Protein 8EDI (pdb70)

Secondary structure (DSSP, 8-state):
---EEEE----EEEETTB-EEEEEEEET-SEEEEEETTEEPPGGG-EEEEEE-TTT--EEEEEEEEE-HHHHHTSS-STT-EEEEEEE-STTSPPEE-PPEEEEEEEE-SS-SB----EEEETT--EEE--BPPSEESPPEEEEEETTEEP---SSEEE-TTS-EEESS--GGG-EEEEEEEEETTEEEEPPPEEEEEE-/---EEEE----EEEBTTB-EEEEEEEET-SEEEEEETTEEPPGGG-EEEEEE-SSS--EEEEEEEEE-HHHHHTSS-GGG-EEEEEEE-STTSPPEE-PPEEEEE-EE-SS-SB----EEEETT--EEE--BPPSEES--EEEEEETTEEP---SSEEE-TTS-EEESS--GGG-EEEEEEEEETTEEEEPPPEEEEEE-

GO terms:
  GO:0005886 plasma membrane (C, IC)
  GO:0045138 nematode male tail tip morphogenesis (P, IGI)
  GO:0035262 gonad morphogenesis (P, IMP)
  GO:0040017 positive regulation of locomotion (P, IMP)
  GO:0045773 positive regulation of axon extension (P, IMP)
  GO:0033563 dorsal/ventral axon guidance (P, IMP)
  GO:0008045 motor neuron axon guidance (P, IMP)
  GO:0008078 mesodermal cell migration (P, IMP)
  GO:0044295 axonal growth cone (C, IDA)
  GO:0035262 gonad morphogenesis (P, IGI)
  GO:0038007 netrin-activated signaling pathway (P, IGI)
  GO:1905488 positive regulation of anterior/posterior axon guidance (P, IGI)
  GO:0033563 dorsal/ventral axon guidance (P, IGI)
  GO:0071679 commissural neuron axon guidance (P, IGI)
  GO:0007419 ventral cord development (P, IGI)
  GO:0008045 motor neuron axon guidance (P, IGI)
  GO:0005042 netrin receptor activity (F, IMP)
  GO:0038007 netrin-activated signaling pathway (P, IMP)
  GO:1905488 positive regulation of anterior/posterior axon guidance (P, IMP)
  GO:1905815 regulation of dorsal/ventral axon guidance (P, IMP)

Solvent-accessible surface area: 21648 Å² total; per-residue (Å²): 140,120,5,65,30,80,34,56,6,147,63,19,69,1,53,100,108,146,53,28,118,1,79,0,60,0,45,60,9,90,98,5,62,0,64,3,18,79,104,108,12,94,57,90,85,3,21,39,63,77,24,86,61,115,131,76,49,40,26,33,1,14,0,9,1,56,0,28,84,125,19,0,84,83,11,72,88,77,129,56,7,76,2,44,0,44,0,27,26,83,144,123,40,115,90,47,54,8,81,72,0,43,1,74,40,7,87,10,145,170,140,16,99,88,53,8,90,72,46,158,29,83,75,41,47,81,15,85,0,42,0,70,16,2,84,25,40,33,190,13,133,31,41,2,17,46,70,18,40,36,21,94,77,87,105,16,13,90,86,25,129,74,5,2,2,42,1,56,49,0,101,99,83,7,36,13,66,6,15,0,20,0,53,19,88,7,48,59,51,101,13,120,96,18,82,3,71,15,79,173,128,117,11,58,32,83,29,55,5,138,61,18,62,2,50,95,112,137,60,28,118,0,71,0,56,0,43,65,8,86,98,3,74,0,70,5,14,81,113,111,15,95,57,94,95,1,22,45,59,84,23,83,63,99,132,72,50,41,24,32,0,11,0,7,3,56,0,27,86,126,25,0,81,92,15,68,90,71,124,61,6,81,2,45,2,40,0,26,25,74,147,124,67,116,89,42,54,6,80,73,0,38,0,63,35,7,93,11,149,138,152,30,108,82,51,7,91,75,48,153,29,87,82,44,48,84,12,90,0,38,0,72,16,1,83,28,40,30,189,11,132,57,44,10,14,52,73,18,38,38,17,94,50,87,102,17,14,87,141,27,129,76,15,0,2,44,1,56,47,0,99,98,79,6,38,12,64,6,17,0,18,0,57,16,87,8,50,63,41,93,12,117,95,20,84,1,73,13,85,171

Sequence (400 aa):
DEITITTQPKSGYVIRNKPLRLQCRANHATKIRYKCSSKWIDDSRIEKLIGTDSTSGVGYIDASVDISRIDVDTSGHVDAFQCQCYASGDDDQDVVASDVATVHLAYMRKHFLKSPVAQRVQEGTTLQLPCQAPESDPKAELTWYKDGVVVQPDANVIRASDGSLIMSAARLSDSGNYTCEATNVANSRKTDPVEVQIYHDEITITTQPKSGYVIRNKPLRLQCRANHATKIRYKCSSKWIDDSRIEKLIGTDSTSGVGYIDASVDISRIDVDTSGHVDAFQCQCYASGDDDQDVVASDVATVHLAYMRKHFLKSPVAQRVQEGTTLQLPCQAPESDPKAELTWYKDGVVVQPDANVIRRASDGSLIMSAARLSDSGNYTCEATNVANSRKTDPVEVQIYH

B-factor: mean 68.13, std 24.15, range [29.94, 172.58]

Radius of gyration: 28.18 Å; Cα contacts (8 Å, |Δi|>4): 1002; chains: 2; bounding box: 60×49×97 Å

Organism: Caenorhabditis elegans (NCBI:txid6239)

Structure (mmCIF, N/CA/C/O backbone):
data_8EDI
#
_entry.id   8EDI
#
_cell.length_a   69.460
_cell.length_b   69.460
_cell.length_c   424.990
_cell.angle_alpha   90.000
_cell.angle_beta   90.000
_cell.angle_gamma   120.000
#
_symmetry.space_group_name_H-M   'P 61 2 2'
#
loop_
_entity.id
_entity.type
_entity.pdbx_description
1 polymer 'Netrin receptor unc-5'
2 branched 2-acetamido-2-deoxy-beta-D-glucopyranose-(1-4)-[alpha-L-fucopyranose-(1-6)]2-acetamido-2-deoxy-beta-D-glucopyranose
3 branched '4-deoxy-2-O-sulfo-alpha-L-threo-hex-4-enopyranuronic acid-(1-4)-2-deoxy-6-O-sulfo-2-(sulfoamino)-alpha-D-glucopyranose-(1-4)-2-O-sulfo-alpha-L-idopyranuronic acid-(1-4)-2-deoxy-6-O-sulfo-2-(sulfoamino)-alpha-D-glucopyranose'
4 water water
#
loop_
_atom_site.group_PDB
_atom_site.id
_atom_site.type_symbol
_atom_site.label_atom_id
_atom_site.label_alt_id
_atom_site.label_comp_id
_atom_site.label_asym_id
_atom_site.label_entity_id
_atom_site.label_seq_id
_atom_site.pdbx_PDB_ins_code
_atom_site.Cartn_x
_atom_site.Cartn_y
_atom_site.Cartn_z
_atom_site.occupancy
_atom_site.B_iso_or_equiv
_atom_site.auth_seq_id
_atom_site.auth_comp_id
_atom_site.auth_asym_id
_atom_site.auth_atom_id
_atom_site.pdbx_PDB_model_num
ATOM 1 N N . ASP A 1 6 ? 28.31829 8.22936 6.32346 1.000 106.26562 2 ASP A N 1
ATOM 2 C CA . ASP A 1 6 ? 28.42451 9.18509 7.41858 1.000 105.82958 2 ASP A CA 1
ATOM 3 C C . ASP A 1 6 ? 29.18169 8.57030 8.60585 1.000 120.34517 2 ASP A C 1
ATOM 4 O O . ASP A 1 6 ? 30.11913 7.78808 8.41014 1.000 130.08275 2 ASP A O 1
ATOM 9 N N . GLU A 1 7 ? 28.74589 8.86785 9.83115 1.000 111.98494 3 GLU A N 1
ATOM 10 C CA . GLU A 1 7 ? 29.49878 8.52405 11.03374 1.000 98.12005 3 GLU A CA 1
ATOM 11 C C . GLU A 1 7 ? 28.79629 7.42410 11.81806 1.000 100.11711 3 GLU A C 1
ATOM 12 O O . GLU A 1 7 ? 27.57119 7.44197 11.97330 1.000 109.01552 3 GLU A O 1
ATOM 18 N N . ILE A 1 8 ? 29.58464 6.48965 12.34430 1.000 91.04404 4 ILE A N 1
ATOM 19 C CA . ILE A 1 8 ? 29.05637 5.35475 13.09069 1.000 82.28614 4 ILE A CA 1
ATOM 20 C C . ILE A 1 8 ? 29.01707 5.70959 14.56721 1.000 81.27251 4 ILE A C 1
ATOM 21 O O . ILE A 1 8 ? 30.01768 6.16685 15.12842 1.000 111.25936 4 ILE A O 1
ATOM 26 N N . THR A 1 9 ? 27.85286 5.53028 15.19106 1.000 78.57565 5 THR A N 1
ATOM 27 C CA . THR A 1 9 ? 27.69960 5.70761 16.62896 1.000 77.37175 5 THR A CA 1
ATOM 28 C C . THR A 1 9 ? 26.81307 4.59417 17.17736 1.000 82.43335 5 THR A C 1
ATOM 29 O O . THR A 1 9 ? 26.04548 3.97367 16.43927 1.000 90.88700 5 THR A O 1
ATOM 33 N N . ILE A 1 10 ? 26.90934 4.35303 18.49040 1.000 83.84395 6 ILE A N 1
ATOM 34 C CA . ILE A 1 10 ? 26.19493 3.26066 19.15178 1.000 67.52760 6 ILE A CA 1
ATOM 35 C C . ILE A 1 10 ? 24.91506 3.80975 19.76802 1.000 69.45795 6 ILE A C 1
ATOM 36 O O . ILE A 1 10 ? 24.95810 4.74779 20.57119 1.000 81.93566 6 ILE A O 1
ATOM 41 N N . THR A 1 11 ? 23.77898 3.20882 19.41909 1.000 84.82369 7 THR A N 1
ATOM 42 C CA . THR A 1 11 ? 22.47800 3.63077 19.92606 1.000 70.23439 7 THR A CA 1
ATOM 43 C C . THR A 1 11 ? 22.06425 2.87734 21.18765 1.000 72.25034 7 THR A C 1
ATOM 44 O O . THR A 1 11 ? 21.67363 3.50354 22.17637 1.000 84.29080 7 THR A O 1
ATOM 48 N N . THR A 1 12 ? 22.08731 1.54390 21.16040 1.000 69.51556 8 THR A N 1
ATOM 49 C CA . THR A 1 12 ? 21.87802 0.73101 22.35625 1.000 63.60521 8 THR A CA 1
ATOM 50 C C . THR A 1 12 ? 23.23347 0.15912 22.74764 1.000 59.14765 8 THR A C 1
ATOM 51 O O . THR A 1 12 ? 23.86666 -0.53221 21.94154 1.000 64.16901 8 THR A O 1
ATOM 55 N N . GLN A 1 13 ? 23.68790 0.46744 23.97050 1.000 64.93179 9 GLN A N 1
ATOM 56 C CA . GLN A 1 13 ? 24.93845 -0.01892 24.55461 1.000 57.60211 9 GLN A CA 1
ATOM 57 C C . GLN A 1 13 ? 24.70732 -1.35499 25.25781 1.000 54.34095 9 GLN A C 1
ATOM 58 O O . GLN A 1 13 ? 23.67466 -1.54050 25.91255 1.000 69.83239 9 GLN A O 1
ATOM 64 N N . PRO A 1 14 ? 25.63131 -2.30781 25.12231 1.000 57.05745 10 PRO A N 1
ATOM 65 C CA . PRO A 1 14 ? 25.45908 -3.59931 25.79668 1.000 49.24795 10 PRO A CA 1
ATOM 66 C C . PRO A 1 14 ? 25.55253 -3.41465 27.29544 1.000 50.61896 10 PRO A C 1
ATOM 67 O O . PRO A 1 14 ? 26.34419 -2.60642 27.77472 1.000 55.97342 10 PRO A O 1
ATOM 71 N N . LYS A 1 15 ? 24.72119 -4.14212 28.04303 1.000 57.94338 11 LYS A N 1
ATOM 72 C CA . LYS A 1 15 ? 24.59371 -3.92733 29.48059 1.000 51.22794 11 LYS A CA 1
ATOM 73 C C . LYS A 1 15 ? 25.12437 -5.11540 30.27220 1.000 48.20639 11 LYS A C 1
ATOM 74 O O . LYS A 1 15 ? 24.81800 -6.26958 29.96400 1.000 59.55943 11 LYS A O 1
ATOM 80 N N . SER A 1 16 ? 25.88661 -4.81412 31.31946 1.000 49.73596 12 SER A N 1
ATOM 81 C CA . SER A 1 16 ? 26.38881 -5.82787 32.22013 1.000 48.17593 12 SER A CA 1
ATOM 82 C C . SER A 1 16 ? 25.22902 -6.59206 32.83122 1.000 47.95886 12 SER A C 1
ATOM 83 O O . SER A 1 16 ? 24.07367 -6.19339 32.74606 1.000 67.35961 12 SER A O 1
ATOM 86 N N . GLY A 1 17 ? 25.54928 -7.70790 33.46532 1.000 46.13509 13 GLY A N 1
ATOM 87 C CA . GLY A 1 17 ? 24.51070 -8.58672 33.95422 1.000 45.94934 13 GLY A CA 1
ATOM 88 C C . GLY A 1 17 ? 25.10872 -9.91937 34.34288 1.000 43.35483 13 GLY A C 1
ATOM 89 O O . GLY A 1 17 ? 26.33196 -10.08843 34.34199 1.000 55.05640 13 GLY A O 1
ATOM 90 N N . TYR A 1 18 ? 24.22040 -10.86513 34.65818 1.000 43.09357 14 TYR A N 1
ATOM 91 C CA . TYR A 1 18 ? 24.59392 -12.13960 35.25805 1.000 41.55084 14 TYR A CA 1
ATOM 92 C C . TYR A 1 18 ? 24.10690 -13.29363 34.39851 1.000 39.39289 14 TYR A C 1
ATOM 93 O O . TYR A 1 18 ? 23.04455 -13.22468 33.78364 1.000 40.21249 14 TYR A O 1
ATOM 102 N N . VAL A 1 19 ? 24.88879 -14.35927 34.36467 1.000 44.54308 15 VAL A N 1
ATOM 103 C CA . VAL A 1 19 ? 24.42384 -15.64244 33.86446 1.000 36.27605 15 VAL A CA 1
ATOM 104 C C . VAL A 1 19 ? 23.83883 -16.39083 35.05131 1.000 40.16275 15 VAL A C 1
ATOM 105 O O . VAL A 1 19 ? 24.52042 -16.60053 36.05753 1.000 45.78375 15 VAL A O 1
ATOM 109 N N . ILE A 1 20 ? 22.57989 -16.77285 34.94710 1.000 45.36566 16 ILE A N 1
ATOM 110 C CA . ILE A 1 20 ? 21.83392 -17.36142 36.04668 1.000 41.63842 16 ILE A CA 1
ATOM 111 C C . ILE A 1 20 ? 21.49072 -18.79743 35.68709 1.000 51.07239 16 ILE A C 1
ATOM 112 O O . ILE A 1 20 ? 20.61316 -19.04644 34.85179 1.000 47.57582 16 ILE A O 1
ATOM 117 N N . ARG A 1 21 ? 22.10567 -19.74430 36.38617 1.000 62.55701 17 ARG A N 1
ATOM 118 C CA . ARG A 1 21 ? 21.76938 -21.16198 36.25959 1.000 71.51590 17 ARG A CA 1
ATOM 119 C C . ARG A 1 21 ? 22.14503 -21.59141 34.84459 1.000 54.37181 17 ARG A C 1
ATOM 120 O O . ARG A 1 21 ? 23.31529 -21.41650 34.47065 1.000 66.42274 17 ARG A O 1
ATOM 128 N N . ASN A 1 22 ? 21.23316 -22.13990 34.03787 1.000 64.20272 18 ASN A N 1
ATOM 129 C CA . ASN A 1 22 ? 21.53150 -22.56354 32.67157 1.000 55.45220 18 ASN A CA 1
ATOM 130 C C . ASN A 1 22 ? 20.87425 -21.62120 31.67108 1.000 61.28075 18 ASN A C 1
ATOM 131 O O . ASN A 1 22 ? 20.40586 -22.02731 30.60455 1.000 78.66964 18 ASN A O 1
ATOM 136 N N . LYS A 1 23 ? 20.86782 -20.33908 32.00621 1.000 54.82959 19 LYS A N 1
ATOM 137 C CA . LYS A 1 23 ? 20.26509 -19.31502 31.16335 1.000 47.41847 19 LYS A CA 1
ATOM 138 C C . LYS A 1 23 ? 21.32378 -18.28965 30.82851 1.000 51.57999 19 LYS A C 1
ATOM 139 O O . LYS A 1 23 ? 21.71102 -17.49863 31.70790 1.000 56.10084 19 LYS A O 1
ATOM 145 N N . PRO A 1 24 ? 21.78650 -18.23821 29.58355 1.000 53.10566 20 PRO A N 1
ATOM 146 C CA . PRO A 1 24 ? 22.82292 -17.27406 29.20109 1.000 45.36384 20 PRO A CA 1
ATOM 147 C C . PRO A 1 24 ? 22.37871 -15.83536 29.40277 1.000 39.58570 20 PRO A C 1
ATOM 148 O O . PRO A 1 24 ? 21.18972 -15.53294 29.48902 1.000 51.50286 20 PRO A O 1
ATOM 152 N N . LEU A 1 25 ? 23.35658 -14.93596 29.44657 1.000 38.82776 21 LEU A N 1
ATOM 153 C CA . LEU A 1 25 ? 23.08467 -13.50218 29.45092 1.000 39.19340 21 LEU A CA 1
ATOM 154 C C . LEU A 1 25 ? 23.08636 -12.96292 28.02797 1.000 45.51341 21 LEU A C 1
ATOM 155 O O . LEU A 1 25 ? 24.03654 -13.19116 27.27728 1.000 46.59766 21 LEU A O 1
ATOM 160 N N . ARG A 1 26 ? 22.03997 -12.22352 27.66470 1.000 40.04263 22 ARG A N 1
ATOM 161 C CA . ARG A 1 26 ? 21.87592 -11.71476 26.31177 1.000 40.69502 22 ARG A CA 1
ATOM 162 C C . ARG A 1 26 ? 22.33131 -10.26006 26.26199 1.000 44.53133 22 ARG A C 1
ATOM 163 O O . ARG A 1 26 ? 21.79154 -9.40716 26.97368 1.000 56.42094 22 ARG A O 1
ATOM 171 N N . LEU A 1 27 ? 23.38589 -9.99500 25.50022 1.000 44.76281 23 LEU A N 1
ATOM 172 C CA . LEU A 1 27 ? 23.82439 -8.62880 25.25005 1.000 49.40145 23 LEU A CA 1
ATOM 173 C C . LEU A 1 27 ? 23.22112 -8.14185 23.94853 1.000 49.99511 23 LEU A C 1
ATOM 174 O O . LEU A 1 27 ? 23.11568 -8.90035 22.97913 1.000 57.36473 23 LEU A O 1
ATOM 179 N N . GLN A 1 28 ? 22.79916 -6.88418 23.94487 1.000 45.24623 24 GLN A N 1
ATOM 180 C CA . GLN A 1 28 ? 22.23013 -6.25135 22.77468 1.000 47.50873 24 GLN A CA 1
ATOM 181 C C . GLN A 1 28 ? 23.00984 -4.98520 22.51005 1.000 48.59443 24 GLN A C 1
ATOM 182 O O . GLN A 1 28 ? 23.35590 -4.25482 23.44194 1.000 55.14428 24 GLN A O 1
ATOM 188 N N . CYS A 1 29 ? 23.28395 -4.73006 21.24090 1.000 49.66414 25 CYS A N 1
ATOM 189 C CA . CYS A 1 29 ? 24.13525 -3.61714 20.87192 1.000 54.30573 25 CYS A CA 1
ATOM 190 C C . CYS A 1 29 ? 23.63592 -3.12344 19.52633 1.000 55.09477 25 CYS A C 1
ATOM 191 O O . CYS A 1 29 ? 23.41359 -3.93383 18.62003 1.000 62.59214 25 CYS A O 1
ATOM 194 N N . ARG A 1 30 ? 23.38682 -1.81999 19.41197 1.000 57.95858 26 ARG A N 1
ATOM 195 C CA . ARG A 1 30 ? 22.77485 -1.26392 18.20708 1.000 59.27751 26 ARG A CA 1
ATOM 196 C C . ARG A 1 30 ? 23.53227 -0.02021 17.77645 1.000 61.61213 26 ARG A C 1
ATOM 197 O O . ARG A 1 30 ? 23.82678 0.83473 18.61279 1.000 71.14411 26 ARG A O 1
ATOM 205 N N . ALA A 1 31 ? 23.84014 0.09179 16.48269 1.000 63.38079 27 ALA A N 1
ATOM 206 C CA . ALA A 1 31 ? 24.65296 1.20017 15.99642 1.000 65.99955 27 ALA A CA 1
ATOM 207 C C . ALA A 1 31 ? 24.08349 1.75876 14.70108 1.000 72.48270 27 ALA A C 1
ATOM 208 O O . ALA A 1 31 ? 23.71417 0.99795 13.80308 1.000 81.50074 27 ALA A O 1
ATOM 210 N N . ASN A 1 32 ? 24.03709 3.08881 14.59458 1.000 72.81792 28 ASN A N 1
ATOM 211 C CA . ASN A 1 32 ? 23.55394 3.73835 13.38350 1.000 76.74147 28 ASN A CA 1
ATOM 212 C C . ASN A 1 32 ? 24.67504 3.87525 12.36228 1.000 78.58532 28 ASN A C 1
ATOM 213 O O . ASN A 1 32 ? 25.83330 4.09717 12.71678 1.000 84.39269 28 ASN A O 1
ATOM 218 N N . HIS A 1 33 ? 24.31341 3.76260 11.08424 1.000 74.71441 29 HIS A N 1
ATOM 219 C CA . HIS A 1 33 ? 25.22696 3.84803 9.94403 1.000 78.39862 29 HIS A CA 1
ATOM 220 C C . HIS A 1 33 ? 26.27234 2.73530 9.90762 1.000 79.11071 29 HIS A C 1
ATOM 221 O O . HIS A 1 33 ? 27.23603 2.82565 9.13410 1.000 89.48043 29 HIS A O 1
ATOM 228 N N . ALA A 1 34 ? 26.12252 1.69237 10.70895 1.000 71.35220 30 ALA A N 1
ATOM 229 C CA . ALA A 1 34 ? 27.06024 0.58369 10.68643 1.000 69.63186 30 ALA A CA 1
ATOM 230 C C . ALA A 1 34 ? 26.51889 -0.53402 9.80237 1.000 72.12255 30 ALA A C 1
ATOM 231 O O . ALA A 1 34 ? 25.31251 -0.64807 9.58524 1.000 83.24127 30 ALA A O 1
ATOM 233 N N . THR A 1 35 ? 27.42941 -1.35881 9.27866 1.000 74.05828 31 THR A N 1
ATOM 234 C CA . THR A 1 35 ? 27.04982 -2.49815 8.44976 1.000 72.61285 31 THR A CA 1
ATOM 235 C C . THR A 1 35 ? 27.38600 -3.83148 9.09703 1.000 76.14694 31 THR A C 1
ATOM 236 O O . THR A 1 35 ? 26.87148 -4.86919 8.66634 1.000 72.10487 31 THR A O 1
ATOM 240 N N . LYS A 1 36 ? 28.21650 -3.82986 10.12480 1.000 67.63581 32 LYS A N 1
ATOM 241 C CA . LYS A 1 36 ? 28.68634 -5.06656 10.71772 1.000 60.09066 32 LYS A CA 1
ATOM 242 C C . LYS A 1 36 ? 28.93646 -4.79429 12.18675 1.000 57.69838 32 LYS A C 1
ATOM 243 O O . LYS A 1 36 ? 29.54111 -3.77655 12.52804 1.000 66.48492 32 LYS A O 1
ATOM 249 N N . ILE A 1 37 ? 28.45455 -5.67394 13.05402 1.000 55.44150 33 ILE A N 1
ATOM 250 C CA . ILE A 1 37 ? 28.79043 -5.60901 14.46513 1.000 52.11776 33 ILE A CA 1
ATOM 251 C C . ILE A 1 37 ? 29.41787 -6.92930 14.85259 1.000 50.57282 33 ILE A C 1
ATOM 252 O O . ILE A 1 37 ? 28.91371 -7.99413 14.47644 1.000 57.23723 33 ILE A O 1
ATOM 257 N N . ARG A 1 38 ? 30.54320 -6.85076 15.55599 1.000 59.52098 34 ARG A N 1
ATOM 258 C CA . ARG A 1 38 ? 31.19772 -8.00187 16.14331 1.000 55.96061 34 ARG A CA 1
ATOM 259 C C . ARG A 1 38 ? 31.28085 -7.80297 17.64757 1.000 52.25850 34 ARG A C 1
ATOM 260 O O . ARG A 1 38 ? 31.25693 -6.67298 18.15308 1.000 60.16421 34 ARG A O 1
ATOM 268 N N . TYR A 1 39 ? 31.36637 -8.92025 18.35588 1.000 49.56089 35 TYR A N 1
ATOM 269 C CA . TYR A 1 39 ? 31.55926 -8.93272 19.79591 1.000 47.28865 35 TYR A CA 1
ATOM 270 C C . TYR A 1 39 ? 32.89547 -9.58134 20.12512 1.000 54.76581 35 TYR A C 1
ATOM 271 O O . TYR A 1 39 ? 33.15400 -10.72381 19.71938 1.000 48.88694 35 TYR A O 1
ATOM 280 N N . LYS A 1 40 ? 33.71485 -8.88029 20.90168 1.000 57.65068 36 LYS A N 1
ATOM 281 C CA . LYS A 1 40 ? 34.93375 -9.44013 21.46423 1.000 54.31162 36 LYS A CA 1
ATOM 282 C C . LYS A 1 40 ? 34.76739 -9.51772 22.97210 1.000 53.98767 36 LYS A C 1
ATOM 283 O O . LYS A 1 40 ? 34.33169 -8.54818 23.59855 1.000 56.42380 36 LYS A O 1
ATOM 289 N N . CYS A 1 41 ? 35.09459 -10.66605 23.55279 1.000 53.77990 37 CYS A N 1
ATOM 290 C CA . CYS A 1 41 ? 34.94167 -10.87168 24.99012 1.000 56.37443 37 CYS A CA 1
ATOM 291 C C . CYS A 1 41 ? 36.26701 -11.33495 25.56371 1.000 57.73331 37 CYS A C 1
ATOM 292 O O . CYS A 1 41 ? 36.68656 -12.46876 25.31449 1.000 61.91011 37 CYS A O 1
ATOM 295 N N . SER A 1 42 ? 36.90723 -10.47202 26.34384 1.000 67.52867 38 SER A N 1
ATOM 296 C CA . SER A 1 42 ? 38.12323 -10.82127 27.06017 1.000 68.17368 38 SER A CA 1
ATOM 297 C C . SER A 1 42 ? 39.12839 -11.46635 26.10826 1.000 72.14185 38 SER A C 1
ATOM 298 O O . SER A 1 42 ? 39.43580 -12.66069 26.18705 1.000 68.89015 38 SER A O 1
ATOM 301 N N . SER A 1 43 ? 39.54815 -10.66041 25.13166 1.000 79.44095 39 SER A N 1
ATOM 302 C CA . SER A 1 43 ? 40.59412 -10.99144 24.16907 1.000 81.28120 39 SER A CA 1
ATOM 303 C C . SER A 1 43 ? 40.10232 -11.97580 23.11489 1.000 69.35222 39 SER A C 1
ATOM 304 O O . SER A 1 43 ? 40.62919 -11.98112 22.00123 1.000 89.80516 39 SER A O 1
ATOM 307 N N . LYS A 1 44 ? 39.13344 -12.82976 23.43595 1.000 68.01897 40 LYS A N 1
ATOM 308 C CA . LYS A 1 44 ? 38.56480 -13.69792 22.40969 1.000 62.92818 40 LYS A CA 1
ATOM 309 C C . LYS A 1 44 ? 37.49103 -12.96422 21.61709 1.000 67.10922 40 LYS A C 1
ATOM 310 O O . LYS A 1 44 ? 36.78643 -12.09708 22.13749 1.000 80.28366 40 LYS A O 1
ATOM 316 N N . TRP A 1 45 ? 37.38127 -13.32019 20.33947 1.000 65.78931 41 TRP A N 1
ATOM 317 C CA . TRP A 1 45 ? 36.33455 -12.82163 19.46053 1.000 59.98256 41 TRP A CA 1
ATOM 318 C C . TRP A 1 45 ? 35.17225 -13.79804 19.47155 1.000 60.47466 41 TRP A C 1
ATOM 319 O O . TRP A 1 45 ? 35.37878 -15.00860 19.35457 1.000 65.18515 41 TRP A O 1
ATOM 330 N N . ILE A 1 46 ? 33.95670 -13.28825 19.61441 1.000 55.92965 42 ILE A N 1
ATOM 331 C CA . ILE A 1 46 ? 32.79744 -14.16774 19.55958 1.000 50.14428 42 ILE A CA 1
ATOM 332 C C . ILE A 1 46 ? 32.53473 -14.53661 18.10665 1.000 55.43425 42 ILE A C 1
ATOM 333 O O . ILE A 1 46 ? 32.45240 -13.66291 17.23624 1.000 58.07336 42 ILE A O 1
ATOM 338 N N . ASP A 1 47 ? 32.42967 -15.83298 17.83978 1.000 59.72626 43 ASP A N 1
ATOM 339 C CA . ASP A 1 47 ? 32.24658 -16.32092 16.47894 1.000 64.89899 43 ASP A CA 1
ATOM 340 C C . ASP A 1 47 ? 30.99194 -15.72373 15.85424 1.000 65.18661 43 ASP A C 1
ATOM 341 O O . ASP A 1 47 ? 29.88504 -15.88253 16.38117 1.000 62.69277 43 ASP A O 1
ATOM 346 N N . ASP A 1 48 ? 31.17098 -15.05489 14.71131 1.000 75.75186 44 ASP A N 1
ATOM 347 C CA . ASP A 1 48 ? 30.12356 -14.21747 14.13583 1.000 59.58628 44 ASP A CA 1
ATOM 348 C C . ASP A 1 48 ? 28.84082 -14.98538 13.83970 1.000 62.91127 44 ASP A C 1
ATOM 349 O O . ASP A 1 48 ? 27.77844 -14.35886 13.69417 1.000 62.83636 44 ASP A O 1
ATOM 354 N N . SER A 1 49 ? 28.90629 -16.32302 13.78194 1.000 55.96012 45 SER A N 1
ATOM 355 C CA . SER A 1 49 ? 27.71387 -17.11313 13.51108 1.000 51.53969 45 SER A CA 1
ATOM 356 C C . SER A 1 49 ? 26.79447 -17.15616 14.71217 1.000 49.48921 45 SER A C 1
ATOM 357 O O . SER A 1 49 ? 25.63218 -17.55501 14.57458 1.000 57.86480 45 SER A O 1
ATOM 360 N N . ARG A 1 50 ? 27.29511 -16.76835 15.88130 1.000 51.66865 46 ARG A N 1
ATOM 361 C CA . ARG A 1 50 ? 26.49380 -16.70602 17.09410 1.000 48.86515 46 ARG A CA 1
ATOM 362 C C . ARG A 1 50 ? 25.75855 -15.38799 17.24832 1.000 47.06143 46 ARG A C 1
ATOM 363 O O . ARG A 1 50 ? 24.99045 -15.23950 18.20309 1.000 48.57029 46 ARG A O 1
ATOM 371 N N . ILE A 1 51 ? 25.99562 -14.42752 16.36785 1.000 45.67507 47 ILE A N 1
ATOM 372 C CA . ILE A 1 51 ? 25.45106 -13.09119 16.53458 1.000 41.28224 47 ILE A CA 1
ATOM 373 C C . ILE A 1 51 ? 24.14824 -13.00178 15.76859 1.000 45.62461 47 ILE A C 1
ATOM 374 O O . ILE A 1 51 ? 24.10827 -13.29346 14.56944 1.000 50.41376 47 ILE A O 1
ATOM 379 N N . GLU A 1 52 ? 23.08232 -12.60475 16.45931 1.000 43.58544 48 GLU A N 1
ATOM 380 C CA . GLU A 1 52 ? 21.75147 -12.50217 15.86765 1.000 41.02386 48 GLU A CA 1
ATOM 381 C C . GLU A 1 52 ? 21.49946 -11.04170 15.50536 1.000 46.09250 48 GLU A C 1
ATOM 382 O O . GLU A 1 52 ? 21.36713 -10.18948 16.38904 1.000 58.06725 48 GLU A O 1
ATOM 388 N N . LYS A 1 53 ? 21.40529 -10.75451 14.21127 1.000 49.07376 49 LYS A N 1
ATOM 389 C CA . LYS A 1 53 ? 21.38491 -9.38870 13.70193 1.000 45.27405 49 LYS A CA 1
ATOM 390 C C . LYS A 1 53 ? 20.02958 -9.02440 13.12403 1.000 47.52737 49 LYS A C 1
ATOM 391 O O . LYS A 1 53 ? 19.38666 -9.83354 12.44652 1.000 56.28627 49 LYS A O 1
ATOM 397 N N . LEU A 1 54 ? 19.60246 -7.79928 13.39862 1.000 49.91992 50 LEU A N 1
ATOM 398 C CA . LEU A 1 54 ? 18.36880 -7.25281 12.85002 1.000 50.30676 50 LEU A CA 1
ATOM 399 C C . LEU A 1 54 ? 18.72118 -5.93814 12.17791 1.000 52.55250 50 LEU A C 1
ATOM 400 O O . LEU A 1 54 ? 19.14828 -4.99166 12.83857 1.000 54.91410 50 LEU A O 1
ATOM 405 N N . ILE A 1 55 ? 18.56535 -5.89267 10.86778 1.000 64.61310 51 ILE A N 1
ATOM 406 C CA . ILE A 1 55 ? 19.09455 -4.82507 10.03365 1.000 58.45569 51 ILE A CA 1
ATOM 407 C C . ILE A 1 55 ? 17.93694 -4.12001 9.35460 1.000 62.06707 51 ILE A C 1
ATOM 408 O O . ILE A 1 55 ? 16.97622 -4.76328 8.92090 1.000 66.40267 51 ILE A O 1
ATOM 413 N N . GLY A 1 56 ? 18.01641 -2.79962 9.29440 1.000 64.03468 52 GLY A N 1
ATOM 414 C CA . GLY A 1 56 ? 16.99020 -2.03722 8.62000 1.000 68.08553 52 GLY A CA 1
ATOM 415 C C . GLY A 1 56 ? 17.37461 -0.57905 8.48459 1.000 74.17788 52 GLY A C 1
ATOM 416 O O . GLY A 1 56 ? 18.53297 -0.19353 8.66732 1.000 73.82690 52 GLY A O 1
ATOM 417 N N . THR A 1 57 ? 16.37615 0.22285 8.12913 1.000 75.29449 53 THR A N 1
ATOM 418 C CA . THR A 1 57 ? 16.50978 1.66400 8.00455 1.000 77.59018 53 THR A CA 1
ATOM 419 C C . THR A 1 57 ? 15.40090 2.31946 8.81416 1.000 78.14675 53 THR A C 1
ATOM 420 O O . THR A 1 57 ? 14.22505 1.98037 8.64230 1.000 86.96233 53 THR A O 1
ATOM 424 N N . ASP A 1 58 ? 15.76927 3.24206 9.69910 1.000 77.71658 54 ASP A N 1
ATOM 425 C CA . ASP A 1 58 ? 14.77041 3.92836 10.50896 1.000 78.90678 54 ASP A CA 1
ATOM 426 C C . ASP A 1 58 ? 13.78670 4.64918 9.59938 1.000 95.70922 54 ASP A C 1
ATOM 427 O O . ASP A 1 58 ? 14.17395 5.54329 8.84095 1.000 95.75190 54 ASP A O 1
ATOM 432 N N . SER A 1 59 ? 12.51172 4.26795 9.68307 1.000 105.03546 55 SER A N 1
ATOM 433 C CA . SER A 1 59 ? 11.51070 4.81505 8.77044 1.000 105.00309 55 SER A CA 1
ATOM 434 C C . SER A 1 59 ? 11.45358 6.34369 8.81434 1.000 101.62212 55 SER A C 1
ATOM 435 O O . SER A 1 59 ? 11.35603 6.99422 7.76599 1.000 107.97278 55 SER A O 1
ATOM 438 N N . THR A 1 60 ? 11.50706 6.93543 10.01253 1.000 109.24404 56 THR A N 1
ATOM 439 C CA . THR A 1 60 ? 11.38370 8.38973 10.14451 1.000 104.40338 56 THR A CA 1
ATOM 440 C C . THR A 1 60 ? 12.56973 9.14871 9.54626 1.000 100.56133 56 THR A C 1
ATOM 441 O O . THR A 1 60 ? 12.39203 9.99215 8.65753 1.000 106.10235 56 THR A O 1
ATOM 445 N N . SER A 1 61 ? 13.79438 8.85687 10.01219 1.000 96.61056 57 SER A N 1
ATOM 446 C CA . SER A 1 61 ? 14.96960 9.63636 9.61647 1.000 98.94814 57 SER A CA 1
ATOM 447 C C . SER A 1 61 ? 15.73997 9.04918 8.44106 1.000 104.46200 57 SER A C 1
ATOM 448 O O . SER A 1 61 ? 16.70653 9.68055 7.98470 1.000 101.77773 57 SER A O 1
ATOM 451 N N . GLY A 1 62 ? 15.35663 7.86082 7.96462 1.000 100.76780 58 GLY A N 1
ATOM 452 C CA . GLY A 1 62 ? 16.05849 7.18784 6.88626 1.000 96.66585 58 GLY A CA 1
ATOM 453 C C . GLY A 1 62 ? 17.44185 6.67830 7.22412 1.000 92.93738 58 GLY A C 1
ATOM 454 O O . GLY A 1 62 ? 18.15612 6.22998 6.32396 1.000 95.90492 58 GLY A O 1
ATOM 455 N N . VAL A 1 63 ? 17.83720 6.70304 8.48927 1.000 89.23899 59 VAL A N 1
ATOM 456 C CA . VAL A 1 63 ? 19.20374 6.38933 8.87266 1.000 86.68785 59 VAL A CA 1
ATOM 457 C C . VAL A 1 63 ? 19.28398 4.90215 9.17135 1.000 81.21414 59 VAL A C 1
ATOM 458 O O . VAL A 1 63 ? 18.53236 4.38556 10.00233 1.000 77.91655 59 VAL A O 1
ATOM 462 N N . GLY A 1 64 ? 20.16894 4.20679 8.46845 1.000 80.83464 60 GLY A N 1
ATOM 463 C CA . GLY A 1 64 ? 20.30766 2.78167 8.67352 1.000 76.29310 60 GLY A CA 1
ATOM 464 C C . GLY A 1 64 ? 20.76394 2.44061 10.07795 1.000 71.79341 60 GLY A C 1
ATOM 465 O O . GLY A 1 64 ? 21.29876 3.26390 10.81949 1.000 72.37267 60 GLY A O 1
ATOM 466 N N . TYR A 1 65 ? 20.54937 1.18370 10.44199 1.000 67.78185 61 TYR A N 1
ATOM 467 C CA . TYR A 1 65 ? 20.95243 0.69926 11.74811 1.000 63.74228 61 TYR A CA 1
ATOM 468 C C . TYR A 1 65 ? 21.33664 -0.76350 11.60940 1.000 60.75297 61 TYR A C 1
ATOM 469 O O . TYR A 1 65 ? 21.09574 -1.40403 10.58592 1.000 69.69746 61 TYR A O 1
ATOM 478 N N . ILE A 1 66 ? 21.91288 -1.29088 12.67183 1.000 57.57190 62 ILE A N 1
ATOM 479 C CA . ILE A 1 66 ? 22.11699 -2.72209 12.81464 1.000 59.19599 62 ILE A CA 1
ATOM 480 C C . ILE A 1 66 ? 22.06700 -3.02623 14.30161 1.000 51.51027 62 ILE A C 1
ATOM 481 O O . ILE A 1 66 ? 22.77164 -2.39648 15.09946 1.000 51.62544 62 ILE A O 1
ATOM 486 N N . ASP A 1 67 ? 21.19743 -3.97010 14.66875 1.000 57.13434 63 ASP A N 1
ATOM 487 C CA . ASP A 1 67 ? 20.90672 -4.34316 16.05218 1.000 52.79547 63 ASP A CA 1
ATOM 488 C C . ASP A 1 67 ? 21.37354 -5.78273 16.21737 1.000 46.20469 63 ASP A C 1
ATOM 489 O O . ASP A 1 67 ? 20.79076 -6.69857 15.62427 1.000 73.91653 63 ASP A O 1
ATOM 494 N N . ALA A 1 68 ? 22.44536 -5.98642 16.98150 1.000 47.37198 64 ALA A N 1
ATOM 495 C CA . ALA A 1 68 ? 23.02310 -7.31445 17.15094 1.000 43.74448 64 ALA A CA 1
ATOM 496 C C . ALA A 1 68 ? 22.94935 -7.75757 18.60393 1.000 43.12198 64 ALA A C 1
ATOM 497 O O . ALA A 1 68 ? 23.17726 -6.96773 19.52412 1.000 50.29487 64 ALA A O 1
ATOM 499 N N . SER A 1 69 ? 22.68114 -9.03976 18.79559 1.000 48.30308 65 SER A N 1
ATOM 500 C CA . SER A 1 69 ? 22.55582 -9.61298 20.11863 1.000 42.27245 65 SER A CA 1
ATOM 501 C C . SER A 1 69 ? 23.24711 -10.96535 20.13426 1.000 44.88072 65 SER A C 1
ATOM 502 O O . SER A 1 69 ? 23.23603 -11.69526 19.14341 1.000 43.78276 65 SER A O 1
ATOM 505 N N . VAL A 1 70 ? 23.83460 -11.30687 21.27142 1.000 45.62535 66 VAL A N 1
ATOM 506 C CA . VAL A 1 70 ? 24.46282 -12.60751 21.43390 1.000 38.28042 66 VAL A CA 1
ATOM 507 C C . VAL A 1 70 ? 24.18135 -13.11057 22.84222 1.000 38.97727 66 VAL A C 1
ATOM 508 O O . VAL A 1 70 ? 24.04212 -12.32290 23.78347 1.000 41.30581 66 VAL A O 1
ATOM 512 N N . ASP A 1 71 ? 24.05696 -14.43431 22.97852 1.000 40.31543 67 ASP A N 1
ATOM 513 C CA . ASP A 1 71 ? 23.82606 -15.07834 24.26364 1.000 36.98148 67 ASP A CA 1
ATOM 514 C C . ASP A 1 71 ? 25.18742 -15.51294 24.79783 1.000 37.54246 67 ASP A C 1
ATOM 515 O O . ASP A 1 71 ? 25.83364 -16.39190 24.21361 1.000 44.83916 67 ASP A O 1
ATOM 520 N N . ILE A 1 72 ? 25.61140 -14.90375 25.90451 1.000 38.39088 68 ILE A N 1
ATOM 521 C CA . ILE A 1 72 ? 26.85281 -15.24205 26.58395 1.000 39.71386 68 ILE A CA 1
ATOM 522 C C . ILE A 1 72 ? 26.53987 -16.30097 27.62732 1.000 40.86209 68 ILE A C 1
ATOM 523 O O . ILE A 1 72 ? 25.74310 -16.06288 28.53984 1.000 41.62402 68 ILE A O 1
ATOM 528 N N . SER A 1 73 ? 27.18998 -17.45283 27.52163 1.000 45.83641 69 SER A N 1
ATOM 529 C CA . SER A 1 73 ? 26.86545 -18.62327 28.31825 1.000 43.01529 69 SER A CA 1
ATOM 530 C C . SER A 1 73 ? 27.90284 -18.86306 29.40127 1.000 47.57236 69 SER A C 1
ATOM 531 O O . SER A 1 73 ? 28.97387 -18.25238 29.42553 1.000 57.95263 69 SER A O 1
ATOM 534 N N . ARG A 1 74 ? 27.57417 -19.78444 30.30914 1.000 51.24948 70 ARG A N 1
ATOM 535 C CA . ARG A 1 74 ? 28.55511 -20.17506 31.31084 1.000 50.78753 70 ARG A CA 1
ATOM 536 C C . ARG A 1 74 ? 29.76160 -20.86582 30.68655 1.000 50.93574 70 ARG A C 1
ATOM 537 O O . ARG A 1 74 ? 30.85561 -20.81248 31.25162 1.000 53.56051 70 ARG A O 1
ATOM 545 N N . ILE A 1 75 ? 29.58391 -21.53535 29.54373 1.000 49.59100 71 ILE A N 1
ATOM 546 C CA . ILE A 1 75 ? 30.73000 -22.08516 28.81771 1.000 50.36194 71 ILE A CA 1
ATOM 547 C C . ILE A 1 75 ? 31.70336 -20.97718 28.42613 1.000 59.49694 71 ILE A C 1
ATOM 548 O O . ILE A 1 75 ? 32.92709 -21.14478 28.50602 1.000 62.62048 71 ILE A O 1
ATOM 553 N N . ASP A 1 76 ? 31.17423 -19.84898 27.94721 1.000 54.00812 72 ASP A N 1
ATOM 554 C CA . ASP A 1 76 ? 32.01290 -18.73273 27.53313 1.000 50.26282 72 ASP A CA 1
ATOM 555 C C . ASP A 1 76 ? 32.85576 -18.22804 28.68284 1.000 50.69143 72 ASP A C 1
ATOM 556 O O . ASP A 1 76 ? 34.07573 -18.10773 28.56161 1.000 61.46000 72 ASP A O 1
ATOM 561 N N . VAL A 1 77 ? 32.22096 -17.92636 29.81264 1.000 51.17470 73 VAL A N 1
ATOM 562 C CA . VAL A 1 77 ? 32.94208 -17.33861 30.93666 1.000 54.44964 73 VAL A CA 1
ATOM 563 C C . VAL A 1 77 ? 34.00971 -18.28911 31.45299 1.000 57.90127 73 VAL A C 1
ATOM 564 O O . VAL A 1 77 ? 35.11727 -17.87406 31.81043 1.000 66.63982 73 VAL A O 1
ATOM 568 N N . ASP A 1 78 ? 33.69374 -19.57604 31.50800 1.000 64.13746 74 ASP A N 1
ATOM 569 C CA . ASP A 1 78 ? 34.58548 -20.53804 32.14450 1.000 61.64987 74 ASP A CA 1
ATOM 570 C C . ASP A 1 78 ? 35.83651 -20.81435 31.31402 1.000 63.06857 74 ASP A C 1
ATOM 571 O O . ASP A 1 78 ? 36.90482 -21.08937 31.87380 1.000 68.52954 74 ASP A O 1
ATOM 576 N N . THR A 1 79 ? 35.72672 -20.75558 29.99442 1.000 60.34024 75 THR A N 1
ATOM 577 C CA . THR A 1 79 ? 36.84725 -21.00641 29.10815 1.000 62.01762 75 THR A CA 1
ATOM 578 C C . THR A 1 79 ? 37.62341 -19.73857 28.76221 1.000 65.86143 75 THR A C 1
ATOM 579 O O . THR A 1 79 ? 38.47137 -19.77649 27.86595 1.000 84.10027 75 THR A O 1
ATOM 583 N N . SER A 1 80 ? 37.35900 -18.62034 29.44383 1.000 65.37487 76 SER A N 1
ATOM 584 C CA . SER A 1 80 ? 37.91742 -17.34276 29.00299 1.000 69.34993 76 SER A CA 1
ATOM 585 C C . SER A 1 80 ? 39.37948 -17.17225 29.37398 1.000 73.88664 76 SER A C 1
ATOM 586 O O . SER A 1 80 ? 40.13132 -16.53471 28.62937 1.000 96.89572 76 SER A O 1
ATOM 589 N N . GLY A 1 81 ? 39.77998 -17.65741 30.54442 1.000 72.54964 77 GLY A N 1
ATOM 590 C CA . GLY A 1 81 ? 41.06640 -17.31079 31.10372 1.000 83.33508 77 GLY A CA 1
ATOM 591 C C . GLY A 1 81 ? 41.02561 -16.04373 31.92299 1.000 87.42342 77 GLY A C 1
ATOM 592 O O . GLY A 1 81 ? 42.00636 -15.72403 32.61504 1.000 86.06619 77 GLY A O 1
ATOM 593 N N . HIS A 1 82 ? 39.90598 -15.32000 31.86221 1.000 93.01954 78 HIS A N 1
ATOM 594 C CA . HIS A 1 82 ? 39.67345 -14.11307 32.64122 1.000 112.00415 78 HIS A CA 1
ATOM 595 C C . HIS A 1 82 ? 38.24576 -14.17664 33.21628 1.000 105.19847 78 HIS A C 1
ATOM 596 O O . HIS A 1 82 ? 37.38132 -13.36103 32.89816 1.000 93.49094 78 HIS A O 1
ATOM 603 N N . VAL A 1 83 ? 37.99037 -15.19253 34.06247 1.000 112.45279 79 VAL A N 1
ATOM 604 C CA . VAL A 1 83 ? 36.64683 -15.45284 34.59610 1.000 89.90541 79 VAL A CA 1
ATOM 605 C C . VAL A 1 83 ? 36.19113 -14.32549 35.52906 1.000 90.31912 79 VAL A C 1
ATOM 606 O O . VAL A 1 83 ? 35.04050 -13.86830 35.44981 1.000 80.73422 79 VAL A O 1
ATOM 610 N N . ASP A 1 84 ? 37.08560 -13.85185 36.42074 1.000 87.48228 80 ASP A N 1
ATOM 611 C CA . ASP A 1 84 ? 36.74083 -12.84271 37.42051 1.000 86.93093 80 ASP A CA 1
ATOM 612 C C . ASP A 1 84 ? 36.76662 -11.42988 36.85043 1.000 101.28125 80 ASP A C 1
ATOM 613 O O . ASP A 1 84 ? 36.35644 -10.48498 37.53387 1.000 100.08574 80 ASP A O 1
ATOM 618 N N . ALA A 1 85 ? 37.21465 -11.27691 35.61253 1.000 100.50063 81 ALA A N 1
ATOM 619 C CA . ALA A 1 85 ? 37.19168 -10.03408 34.87081 1.000 80.05710 81 ALA A CA 1
ATOM 620 C C . ALA A 1 85 ? 36.69314 -10.30771 33.46645 1.000 74.13520 81 ALA A C 1
ATOM 621 O O . ALA A 1 85 ? 37.25736 -9.82416 32.48072 1.000 89.50681 81 ALA A O 1
ATOM 623 N N . PHE A 1 86 ? 35.66602 -11.14689 33.33868 1.000 69.66587 82 PHE A N 1
ATOM 624 C CA . PHE A 1 86 ? 35.14204 -11.44507 32.01819 1.000 64.63275 82 PHE A CA 1
ATOM 625 C C . PHE A 1 86 ? 34.26630 -10.29839 31.58205 1.000 62.63364 82 PHE A C 1
ATOM 626 O O . PHE A 1 86 ? 33.24330 -10.02543 32.20937 1.000 69.20859 82 PHE A O 1
ATOM 634 N N . GLN A 1 87 ? 34.63948 -9.66157 30.48529 1.000 62.12124 83 GLN A N 1
ATOM 635 C CA . GLN A 1 87 ? 33.94364 -8.48394 30.01599 1.000 61.06265 83 GLN A CA 1
ATOM 636 C C . GLN A 1 87 ? 33.92919 -8.48714 28.50505 1.000 58.39744 83 GLN A C 1
ATOM 637 O O . GLN A 1 87 ? 34.85639 -8.97994 27.85514 1.000 59.17457 83 GLN A O 1
ATOM 643 N N . CYS A 1 88 ? 32.87315 -7.90339 27.95749 1.000 55.86397 84 CYS A N 1
ATOM 644 C CA . CYS A 1 88 ? 32.59414 -7.99262 26.54925 1.000 53.25986 84 CYS A CA 1
ATOM 645 C C . CYS A 1 88 ? 32.41493 -6.60125 25.98632 1.000 54.48365 84 CYS A C 1
ATOM 646 O O . CYS A 1 88 ? 32.02267 -5.66542 26.68902 1.000 56.08414 84 CYS A O 1
ATOM 649 N N . GLN A 1 89 ? 32.67042 -6.50750 24.68357 1.000 54.07800 85 GLN A N 1
ATOM 650 C CA . GLN A 1 89 ? 32.55656 -5.26778 23.94083 1.000 55.59232 85 GLN A CA 1
ATOM 651 C C . GLN A 1 89 ? 32.04824 -5.55749 22.54639 1.000 53.24971 85 GLN A C 1
ATOM 652 O O . GLN A 1 89 ? 32.16945 -6.67092 22.02162 1.000 57.12626 85 GLN A O 1
ATOM 658 N N . CYS A 1 90 ? 31.48022 -4.50884 21.97098 1.000 53.89184 86 CYS A N 1
ATOM 659 C CA . CYS A 1 90 ? 30.82400 -4.51208 20.68350 1.000 52.48322 86 CYS A CA 1
ATOM 660 C C . CYS A 1 90 ? 31.58430 -3.59006 19.73898 1.000 57.88594 86 CYS A C 1
ATOM 661 O O . CYS A 1 90 ? 32.04251 -2.52002 20.15392 1.000 59.53010 86 CYS A O 1
ATOM 664 N N . TYR A 1 91 ? 31.71835 -3.99135 18.46861 1.000 67.02277 87 TYR A N 1
ATOM 665 C CA . TYR A 1 91 ? 32.48750 -3.22285 17.48286 1.000 60.31674 87 TYR A CA 1
ATOM 666 C C . TYR A 1 91 ? 31.69439 -2.98838 16.20485 1.000 60.18378 87 TYR A C 1
ATOM 667 O O . TYR A 1 91 ? 31.39645 -3.93660 15.46656 1.000 58.41077 87 TYR A O 1
ATOM 676 N N . ALA A 1 92 ? 31.40642 -1.71766 15.92306 1.000 62.77720 88 ALA A N 1
ATOM 677 C CA . ALA A 1 92 ? 30.56470 -1.32150 14.80419 1.000 63.32516 88 ALA A CA 1
ATOM 678 C C . ALA A 1 92 ? 31.43894 -0.76128 13.68866 1.000 68.27729 88 ALA A C 1
ATOM 679 O O . ALA A 1 92 ? 31.99221 0.33283 13.82265 1.000 72.28893 88 ALA A O 1
ATOM 681 N N . SER A 1 93 ? 31.58522 -1.52493 12.60119 1.000 76.04597 89 SER A N 1
ATOM 682 C CA . SER A 1 93 ? 32.30832 -1.12390 11.39951 1.000 73.69156 89 SER A CA 1
ATOM 683 C C . SER A 1 93 ? 31.33162 -0.84555 10.25316 1.000 79.29187 89 SER A C 1
ATOM 684 O O . SER A 1 93 ? 30.11107 -0.78803 10.44503 1.000 85.85409 89 SER A O 1
ATOM 687 N N . GLY A 1 94 ? 31.87685 -0.70568 9.04132 1.000 85.85794 90 GLY A N 1
ATOM 688 C CA . GLY A 1 94 ? 31.08303 -0.41565 7.85995 1.000 81.49548 90 GLY A CA 1
ATOM 689 C C . GLY A 1 94 ? 31.90909 -0.30548 6.59285 1.000 93.50783 90 GLY A C 1
ATOM 690 O O . GLY A 1 94 ? 32.69191 -1.20583 6.27557 1.000 88.25436 90 GLY A O 1
ATOM 691 N N . ASP A 1 95 ? 31.74494 0.79869 5.86503 1.000 97.91719 91 ASP A N 1
ATOM 692 C CA . ASP A 1 95 ? 32.53836 1.06465 4.67304 1.000 105.66369 91 ASP A CA 1
ATOM 693 C C . ASP A 1 95 ? 34.03617 1.05065 5.00153 1.000 119.91588 91 ASP A C 1
ATOM 694 O O . ASP A 1 95 ? 34.44943 1.15906 6.16134 1.000 122.87844 91 ASP A O 1
ATOM 699 N N . ASP A 1 96 ? 34.85600 0.91388 3.94963 1.000 116.62193 92 ASP A N 1
ATOM 700 C CA . ASP A 1 96 ? 36.30810 1.05728 4.05527 1.000 122.19874 92 ASP A CA 1
ATOM 701 C C . ASP A 1 96 ? 36.71742 2.43361 4.56595 1.000 128.22264 92 ASP A C 1
ATOM 702 O O . ASP A 1 96 ? 37.86909 2.61034 4.98624 1.000 130.88910 92 ASP A O 1
ATOM 707 N N . ASP A 1 97 ? 35.79847 3.40095 4.55027 1.000 125.95446 93 ASP A N 1
ATOM 708 C CA . ASP A 1 97 ? 36.06740 4.77906 4.93282 1.000 127.65933 93 ASP A CA 1
ATOM 709 C C . ASP A 1 97 ? 35.66707 5.11453 6.37178 1.000 116.03019 93 ASP A C 1
ATOM 710 O O . ASP A 1 97 ? 36.07180 6.16647 6.87774 1.000 122.64490 93 ASP A O 1
ATOM 715 N N . GLN A 1 98 ? 34.89518 4.26492 7.04376 1.000 109.32370 94 GLN A N 1
ATOM 716 C CA . GLN A 1 98 ? 34.36953 4.58308 8.36577 1.000 114.46855 94 GLN A CA 1
ATOM 717 C C . GLN A 1 98 ? 35.20888 3.99299 9.49711 1.000 117.62479 94 GLN A C 1
ATOM 718 O O . GLN A 1 98 ? 35.77672 2.90422 9.37417 1.000 114.29567 94 GLN A O 1
ATOM 724 N N . ASP A 1 99 ? 35.24482 4.71679 10.62378 1.000 114.15398 95 ASP A N 1
ATOM 725 C CA . ASP A 1 99 ? 36.02091 4.29919 11.78818 1.000 100.59599 95 ASP A CA 1
ATOM 726 C C . ASP A 1 99 ? 35.21947 3.31293 12.61666 1.000 110.25355 95 ASP A C 1
ATOM 727 O O . ASP A 1 99 ? 34.03506 3.54032 12.88386 1.000 117.71242 95 ASP A O 1
ATOM 732 N N . VAL A 1 100 ? 35.87433 2.22466 13.02784 1.000 99.21709 96 VAL A N 1
ATOM 733 C CA . VAL A 1 100 ? 35.26770 1.26881 13.94542 1.000 84.15402 96 VAL A CA 1
ATOM 734 C C . VAL A 1 100 ? 35.03417 1.94554 15.28974 1.000 83.72581 96 VAL A C 1
ATOM 735 O O . VAL A 1 100 ? 35.94219 2.57051 15.85341 1.000 109.92183 96 VAL A O 1
ATOM 739 N N . VAL A 1 101 ? 33.80865 1.85366 15.79618 1.000 79.09234 97 VAL A N 1
ATOM 740 C CA . VAL A 1 101 ? 33.42215 2.47416 17.05903 1.000 78.79136 97 VAL A CA 1
ATOM 741 C C . VAL A 1 101 ? 33.13879 1.37564 18.07631 1.000 73.78560 97 VAL A C 1
ATOM 742 O O . VAL A 1 101 ? 32.29823 0.49808 17.83752 1.000 73.72028 97 VAL A O 1
ATOM 746 N N . ALA A 1 102 ? 33.86830 1.40866 19.19265 1.000 76.56511 98 ALA A N 1
ATOM 747 C CA . ALA A 1 102 ? 33.73470 0.43371 20.26331 1.000 71.83709 98 ALA A CA 1
ATOM 748 C C . ALA A 1 102 ? 32.72032 0.88763 21.30343 1.000 70.41194 98 ALA A C 1
ATOM 749 O O . ALA A 1 102 ? 32.51829 2.08465 21.53850 1.000 73.68834 98 ALA A O 1
ATOM 751 N N . SER A 1 103 ? 32.08821 -0.09488 21.93447 1.000 66.01300 99 SER A N 1
ATOM 752 C CA . SER A 1 103 ? 30.98274 0.14329 22.84175 1.000 64.40897 99 SER A CA 1
ATOM 753 C C . SER A 1 103 ? 31.48575 0.23008 24.27479 1.000 67.26097 99 SER A C 1
ATOM 754 O O . SER A 1 103 ? 32.67651 0.06390 24.55829 1.000 69.39381 99 SER A O 1
ATOM 757 N N . ASP A 1 104 ? 30.55857 0.50395 25.19257 1.000 73.02473 100 ASP A N 1
ATOM 758 C CA . ASP A 1 104 ? 30.85212 0.33307 26.60572 1.000 67.95671 100 ASP A CA 1
ATOM 759 C C . ASP A 1 104 ? 31.25921 -1.10313 26.86931 1.000 65.13520 100 ASP A C 1
ATOM 760 O O . ASP A 1 104 ? 30.93577 -2.01536 26.10547 1.000 80.35257 100 ASP A O 1
ATOM 765 N N . VAL A 1 105 ? 31.98055 -1.29357 27.96623 1.000 67.89088 101 VAL A N 1
ATOM 766 C CA . VAL A 1 105 ? 32.30413 -2.62693 28.45485 1.000 67.42736 101 VAL A CA 1
ATOM 767 C C . VAL A 1 105 ? 31.11666 -3.16990 29.25005 1.000 63.74583 101 VAL A C 1
ATOM 768 O O . VAL A 1 105 ? 30.63616 -2.53077 30.19315 1.000 68.87610 101 VAL A O 1
ATOM 772 N N . ALA A 1 106 ? 30.62662 -4.33996 28.85713 1.000 58.97374 102 ALA A N 1
ATOM 773 C CA . ALA A 1 106 ? 29.66655 -5.08027 29.65538 1.000 57.10428 102 ALA A CA 1
ATOM 774 C C . ALA A 1 106 ? 30.40312 -6.20026 30.36964 1.000 57.70660 102 ALA A C 1
ATOM 775 O O . ALA A 1 106 ? 31.10365 -6.99150 29.72806 1.000 58.11662 102 ALA A O 1
ATOM 777 N N . THR A 1 107 ? 30.25574 -6.26587 31.68957 1.000 60.27152 103 THR A N 1
ATOM 778 C CA . THR A 1 107 ? 30.82212 -7.36303 32.45500 1.000 61.16247 103 THR A CA 1
ATOM 779 C C . THR A 1 107 ? 29.74727 -8.41374 32.67646 1.000 59.07242 103 THR A C 1
ATOM 780 O O . THR A 1 107 ? 28.58056 -8.08693 32.91082 1.000 68.48938 103 THR A O 1
ATOM 784 N N . VAL A 1 108 ? 30.13857 -9.67487 32.55969 1.000 53.83866 104 VAL A N 1
ATOM 785 C CA . VAL A 1 108 ? 29.25118 -10.80430 32.78106 1.000 45.14277 104 VAL A CA 1
ATOM 786 C C . VAL A 1 108 ? 29.75806 -11.56122 33.98354 1.000 38.50798 104 VAL A C 1
ATOM 787 O O . VAL A 1 108 ? 30.92193 -11.97037 34.01281 1.000 53.53985 104 VAL A O 1
ATOM 791 N N . HIS A 1 109 ? 28.89773 -11.75508 34.97157 1.000 46.90688 105 HIS A N 1
ATOM 792 C CA . HIS A 1 109 ? 29.22479 -12.55790 36.13570 1.000 41.70177 105 HIS A CA 1
ATOM 793 C C . HIS A 1 109 ? 28.31057 -13.76797 36.22143 1.000 41.85223 105 HIS A C 1
ATOM 794 O O . HIS A 1 109 ? 27.15496 -13.72670 35.80402 1.000 54.72575 105 HIS A O 1
ATOM 801 N N . LEU A 1 110 ? 28.82521 -14.83036 36.80803 1.000 40.68115 106 LEU A N 1
ATOM 802 C CA . LEU A 1 110 ? 28.04782 -16.02696 37.05472 1.000 41.87746 106 LEU A CA 1
ATOM 803 C C . LEU A 1 110 ? 27.35529 -15.82311 38.38896 1.000 44.97759 106 LEU A C 1
ATOM 804 O O . LEU A 1 110 ? 28.02384 -15.65476 39.40626 1.000 63.53780 106 LEU A O 1
ATOM 809 N N . ALA A 1 111 ? 26.03143 -15.75994 38.38334 1.000 47.89641 107 ALA A N 1
ATOM 810 C CA . ALA A 1 111 ? 25.29719 -15.61843 39.63063 1.000 33.41721 107 ALA A CA 1
ATOM 811 C C . ALA A 1 111 ? 25.23538 -16.96011 40.35272 1.000 37.91589 107 ALA A C 1
ATOM 812 O O . ALA A 1 111 ? 25.12863 -18.01635 39.72005 1.000 46.97650 107 ALA A O 1
ATOM 814 N N . TYR A 1 112 ? 25.29515 -16.92032 41.67911 1.000 33.78833 108 TYR A N 1
ATOM 815 C CA . TYR A 1 112 ? 25.28279 -18.14259 42.46979 1.000 34.25006 108 TYR A CA 1
ATOM 816 C C . TYR A 1 112 ? 24.81353 -17.83996 43.87608 1.000 36.31517 108 TYR A C 1
ATOM 817 O O . TYR A 1 112 ? 24.77621 -16.68526 44.31063 1.000 41.31200 108 TYR A O 1
ATOM 826 N N . MET A 1 113 ? 24.50279 -18.90926 44.60232 1.000 33.96857 109 MET A N 1
ATOM 827 C CA . MET A 1 113 ? 24.29980 -18.81410 46.04228 1.000 32.06192 109 MET A CA 1
ATOM 828 C C . MET A 1 113 ? 24.71545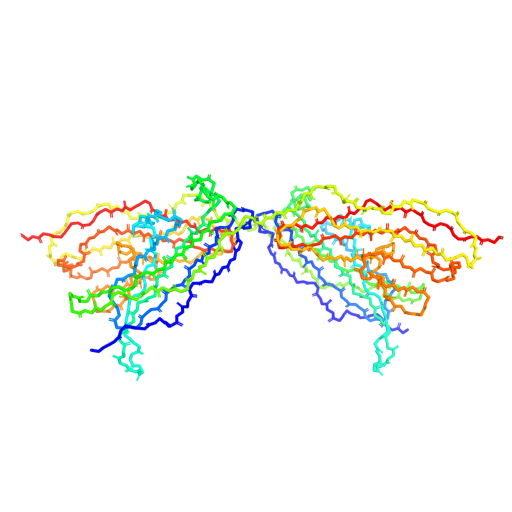 -20.13619 46.65768 1.000 38.18868 109 MET A C 1
ATOM 829 O O . MET A 1 113 ? 24.15731 -21.18037 46.30612 1.000 39.61857 109 MET A O 1
ATOM 834 N N . ARG A 1 114 ? 25.67139 -20.09090 47.58235 1.000 34.68793 110 ARG A N 1
ATOM 835 C CA . ARG A 1 114 ? 26.19340 -21.31786 48.16428 1.000 40.07233 110 ARG A CA 1
ATOM 836 C C . ARG A 1 114 ? 25.15602 -21.95189 49.08501 1.000 35.71244 110 ARG A C 1
ATOM 837 O O . ARG A 1 114 ? 24.04748 -21.44907 49.25201 1.000 56.69224 110 ARG A O 1
ATOM 845 N N . LYS A 1 115 ? 25.52301 -23.07542 49.69136 1.000 49.89490 111 LYS A N 1
ATOM 846 C CA . LYS A 1 115 ? 24.59318 -23.88516 50.46953 1.000 50.02685 111 LYS A CA 1
ATOM 847 C C . LYS A 1 115 ? 24.64107 -23.61764 51.96387 1.000 50.88128 111 LYS A C 1
ATOM 848 O O . LYS A 1 115 ? 23.64012 -23.85082 52.65349 1.000 59.16522 111 LYS A O 1
ATOM 854 N N . HIS A 1 116 ? 25.75068 -23.10428 52.47916 1.000 44.72033 112 HIS A N 1
ATOM 855 C CA . HIS A 1 116 ? 25.95300 -22.99707 53.91195 1.000 50.24906 112 HIS A CA 1
ATOM 856 C C . HIS A 1 116 ? 25.75964 -21.54979 54.35301 1.000 52.14202 112 HIS A C 1
ATOM 857 O O . HIS A 1 116 ? 26.36089 -20.63596 53.78366 1.000 56.52519 112 HIS A O 1
ATOM 864 N N . PHE A 1 117 ? 24.91708 -21.34643 55.36269 1.000 44.33638 113 PHE A N 1
ATOM 865 C CA . PHE A 1 117 ? 24.68878 -20.01646 55.89482 1.000 38.23965 113 PHE A CA 1
ATOM 866 C C . PHE A 1 117 ? 25.86495 -19.60317 56.74567 1.000 42.36265 113 PHE A C 1
ATOM 867 O O . PHE A 1 117 ? 26.25365 -20.32346 57.67011 1.000 62.95932 113 PHE A O 1
ATOM 875 N N . LEU A 1 118 ? 26.40592 -18.42410 56.47447 1.000 43.27964 114 LEU A N 1
ATOM 876 C CA . LEU A 1 118 ? 27.47353 -17.94462 57.34020 1.000 39.63534 114 LEU A CA 1
ATOM 877 C C . LEU A 1 118 ? 27.00474 -17.83099 58.78355 1.000 53.01584 114 LEU A C 1
ATOM 878 O O . LEU A 1 118 ? 27.77936 -18.10224 59.70827 1.000 67.39687 114 LEU A O 1
ATOM 883 N N . LYS A 1 119 ? 25.74574 -17.45803 59.00539 1.000 51.42854 115 LYS A N 1
ATOM 884 C CA . LYS A 1 119 ? 25.18395 -17.44875 60.35138 1.000 42.25767 115 LYS A CA 1
ATOM 885 C C . LYS A 1 119 ? 23.79416 -18.06475 60.30334 1.000 45.27949 115 LYS A C 1
ATOM 886 O O . LYS A 1 119 ? 22.99510 -17.74267 59.42127 1.000 41.28545 115 LYS A O 1
ATOM 892 N N . SER A 1 120 ? 23.50477 -18.95738 61.23750 1.000 51.28948 116 SER A N 1
ATOM 893 C CA . SER A 1 120 ? 22.19439 -19.58226 61.25067 1.000 44.22750 116 SER A CA 1
ATOM 894 C C . SER A 1 120 ? 21.70779 -19.6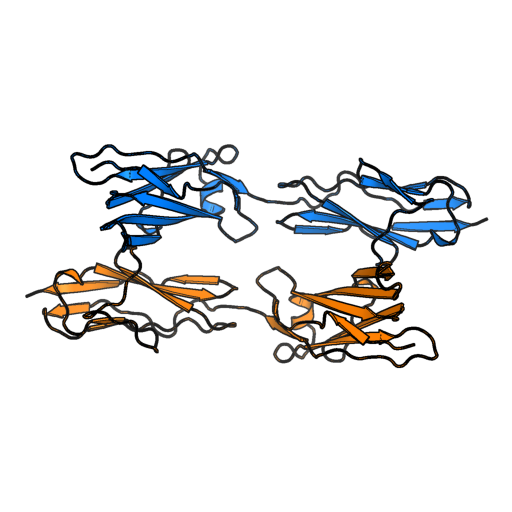9515 62.68310 1.000 52.32975 116 SER A C 1
ATOM 895 O O . SER A 1 120 ? 22.52581 -19.82155 63.60061 1.000 52.85886 116 SER A O 1
ATOM 898 N N . PRO A 1 121 ? 20.39133 -19.63005 62.91194 1.000 47.08559 117 PRO A N 1
ATOM 899 C CA . PRO A 1 121 ? 19.86174 -19.74325 64.27787 1.000 49.42444 117 PRO A CA 1
ATOM 900 C C . PRO A 1 121 ? 20.10559 -21.12110 64.87649 1.000 52.35730 117 PRO A C 1
ATOM 901 O O . PRO A 1 121 ? 20.50737 -22.06131 64.19006 1.000 64.92250 117 PRO A O 1
ATOM 905 N N . VAL A 1 122 ? 19.83031 -21.22913 66.18714 1.000 70.26966 118 VAL A N 1
ATOM 906 C CA . VAL A 1 122 ? 19.91424 -22.47785 66.94204 1.000 61.73868 118 VAL A CA 1
ATOM 907 C C . VAL A 1 122 ? 18.79070 -22.54774 67.96685 1.000 60.86783 118 VAL A C 1
ATOM 908 O O . VAL A 1 122 ? 18.36198 -21.52775 68.51304 1.000 69.27571 118 VAL A O 1
ATOM 912 N N . ALA A 1 123 ? 18.36381 -23.77764 68.26897 1.000 64.58537 119 ALA A N 1
ATOM 913 C CA . ALA A 1 123 ? 17.26113 -24.01472 69.19151 1.000 62.81225 119 ALA A CA 1
ATOM 914 C C . ALA A 1 123 ? 17.55177 -23.40658 70.54918 1.000 64.68518 119 ALA A C 1
ATOM 915 O O . ALA A 1 123 ? 18.67923 -23.45793 71.04294 1.000 82.69950 119 ALA A O 1
ATOM 917 N N . GLN A 1 124 ? 16.51455 -22.86512 71.17576 1.000 70.74454 120 GLN A N 1
ATOM 918 C CA . GLN A 1 124 ? 16.66241 -22.18514 72.44832 1.000 68.23786 120 GLN A CA 1
ATOM 919 C C . GLN A 1 124 ? 15.50818 -22.58939 73.33508 1.000 71.51311 120 GLN A C 1
ATOM 920 O O . GLN A 1 124 ? 14.37091 -22.69761 72.87454 1.000 75.43984 120 GLN A O 1
ATOM 926 N N . ARG A 1 125 ? 15.80821 -22.84276 74.59401 1.000 74.32026 121 ARG A N 1
ATOM 927 C CA . ARG A 1 125 ? 14.78337 -22.92569 75.61696 1.000 77.77052 121 ARG A CA 1
ATOM 928 C C . ARG A 1 125 ? 15.11724 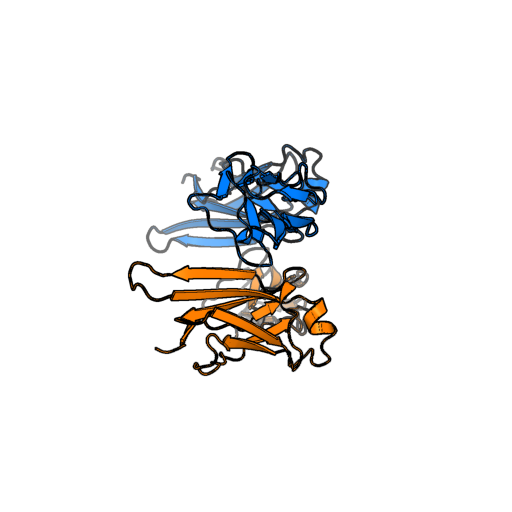-21.83210 76.61907 1.000 80.71446 121 ARG A C 1
ATOM 929 O O . ARG A 1 125 ? 16.15223 -21.90054 77.29210 1.000 91.62820 121 ARG A O 1
ATOM 937 N N . VAL A 1 126 ? 14.26094 -20.81470 76.71830 1.000 82.90801 122 VAL A N 1
ATOM 938 C CA . VAL A 1 126 ? 14.61486 -19.63479 77.49868 1.000 80.22399 122 VAL A CA 1
ATOM 939 C C . VAL A 1 126 ? 13.36808 -19.06711 78.17014 1.000 83.03326 122 VAL A C 1
ATOM 940 O O . VAL A 1 126 ? 12.25561 -19.14333 77.64045 1.000 88.27825 122 VAL A O 1
ATOM 944 N N . GLN A 1 127 ? 13.57240 -18.47666 79.34414 1.000 85.82413 123 GLN A N 1
ATOM 945 C CA . GLN A 1 127 ? 12.47506 -18.06460 80.20331 1.000 89.10127 123 GLN A CA 1
ATOM 946 C C . GLN A 1 127 ? 11.83453 -16.77616 79.70704 1.000 88.27928 123 GLN A C 1
ATOM 947 O O . GLN A 1 127 ? 12.49732 -15.89669 79.14996 1.000 85.78190 123 GLN A O 1
ATOM 953 N N . GLU A 1 128 ? 10.52209 -16.68452 79.91863 1.000 90.76946 124 GLU A N 1
ATOM 954 C CA . GLU A 1 128 ? 9.75116 -15.50220 79.55605 1.000 90.93458 124 GLU A CA 1
ATOM 955 C C . GLU A 1 128 ? 10.43651 -14.22694 80.03306 1.000 91.11011 124 GLU A C 1
ATOM 956 O O . GLU A 1 128 ? 10.98738 -14.17241 81.13250 1.000 103.51759 124 GLU A O 1
ATOM 962 N N . GLY A 1 129 ? 10.40471 -13.19584 79.19254 1.000 89.11244 125 GLY A N 1
ATOM 963 C CA . GLY A 1 129 ? 11.05543 -11.93933 79.48111 1.000 89.20804 125 GLY A CA 1
ATOM 964 C C . GLY A 1 129 ? 12.49068 -11.85246 79.00774 1.000 86.61265 125 GLY A C 1
ATOM 965 O O . GLY A 1 129 ? 13.00743 -10.74207 78.83722 1.000 85.30868 125 GLY A O 1
ATOM 966 N N . THR A 1 130 ? 13.13301 -12.99164 78.75657 1.000 88.89362 126 THR A N 1
ATOM 967 C CA . THR A 1 130 ? 14.49735 -12.98975 78.25688 1.000 81.27607 126 THR A CA 1
ATOM 968 C C . THR A 1 130 ? 14.56668 -12.34709 76.88299 1.000 80.51965 126 THR A C 1
ATOM 969 O O . THR A 1 130 ? 13.72239 -12.58382 76.01878 1.000 76.70660 126 THR A O 1
ATOM 973 N N . THR A 1 131 ? 15.59505 -11.54568 76.67447 1.000 81.31049 127 THR A N 1
ATOM 974 C CA . THR A 1 131 ? 15.89611 -11.08962 75.33658 1.000 73.34237 127 THR A CA 1
ATOM 975 C C . THR A 1 131 ? 16.56442 -12.21822 74.57394 1.000 70.56193 127 THR A C 1
ATOM 976 O O . THR A 1 131 ? 17.56660 -12.78638 75.02345 1.000 80.48161 127 THR 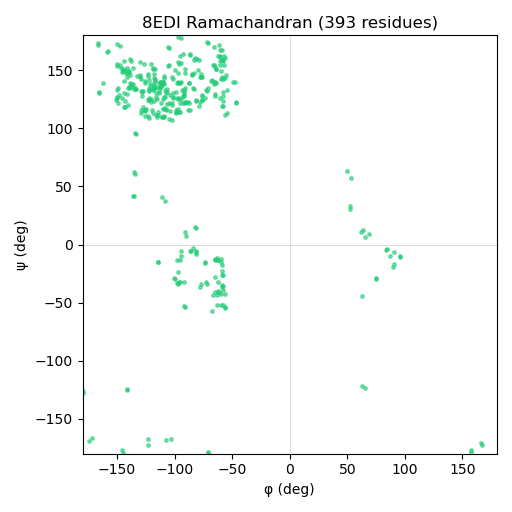A O 1
ATOM 980 N N . LEU A 1 132 ? 15.99505 -12.56725 73.44217 1.000 75.16523 128 LEU A N 1
ATOM 981 C CA . LEU A 1 132 ? 16.56934 -13.60009 72.61232 1.000 65.94512 128 LEU A CA 1
ATOM 982 C C . LEU A 1 132 ? 16.87996 -13.01291 71.25210 1.000 64.13763 128 LEU A C 1
ATOM 983 O O . LEU A 1 132 ? 16.07814 -12.26383 70.68149 1.000 62.60807 128 LEU A O 1
ATOM 988 N N . GLN A 1 133 ? 18.05579 -13.35040 70.75114 1.000 61.44199 129 GLN A N 1
ATOM 989 C CA . GLN A 1 133 ? 18.51059 -12.89572 69.45626 1.000 58.29716 129 GLN A CA 1
ATOM 990 C C . GLN A 1 133 ? 18.77338 -14.12426 68.60570 1.000 58.32786 129 GLN A C 1
ATOM 991 O O . GLN A 1 133 ? 19.50277 -15.02706 69.02903 1.000 71.54268 129 GLN A O 1
ATOM 997 N N . LEU A 1 134 ? 18.14262 -14.17336 67.43416 1.000 54.43593 130 LEU A N 1
ATOM 998 C CA . LEU A 1 134 ? 18.32562 -15.26450 66.49916 1.000 52.64978 130 LEU A CA 1
ATOM 999 C C . LEU A 1 134 ? 19.13706 -14.76339 65.32862 1.000 50.21544 130 LEU A C 1
ATOM 1000 O O . LEU A 1 134 ? 18.65994 -13.88998 64.59026 1.000 49.40660 130 LEU A O 1
ATOM 1005 N N . PRO A 1 135 ? 20.33849 -15.28319 65.11551 1.000 49.29293 131 PRO A N 1
ATOM 1006 C CA . PRO A 1 135 ? 21.19665 -14.76038 64.05138 1.000 47.31572 131 PRO A CA 1
ATOM 1007 C C . PRO A 1 135 ? 20.81299 -15.31060 62.70019 1.000 46.62549 131 PRO A C 1
ATOM 1008 O O . PRO A 1 135 ? 20.15747 -16.34306 62.57681 1.000 65.12650 131 PRO A O 1
ATOM 1012 N N . CYS A 1 136 ? 21.24283 -14.59197 61.67362 1.000 47.72787 132 CYS A N 1
ATOM 1013 C CA . CYS A 1 136 ? 21.11516 -15.11491 60.33257 1.000 42.14964 132 CYS A CA 1
ATOM 1014 C C . CYS A 1 136 ? 21.95625 -14.32105 59.35578 1.000 42.80228 132 CYS A C 1
ATOM 1015 O O . CYS A 1 136 ? 21.87976 -13.08798 59.33280 1.000 53.16657 132 CYS A O 1
ATOM 1018 N N . GLN A 1 137 ? 22.75624 -15.00497 58.54188 1.000 42.11166 133 GLN A N 1
ATOM 1019 C CA . GLN A 1 137 ? 23.50665 -14.33072 57.49239 1.000 43.30435 133 GLN A CA 1
ATOM 1020 C C . GLN A 1 137 ? 23.56038 -15.24863 56.29173 1.000 37.18922 133 GLN A C 1
ATOM 1021 O O . GLN A 1 137 ? 23.86886 -16.43558 56.43657 1.000 48.04309 133 GLN A O 1
ATOM 1027 N N . ALA A 1 138 ? 23.22401 -14.70801 55.12200 1.000 36.15598 134 ALA A N 1
ATOM 1028 C CA . ALA A 1 138 ? 23.05131 -15.53887 53.95239 1.000 35.22048 134 ALA A CA 1
ATOM 1029 C C . ALA A 1 138 ? 24.33819 -16.27282 53.60476 1.000 36.72796 134 ALA A C 1
ATOM 1030 O O . ALA A 1 138 ? 25.43718 -15.85106 53.97544 1.000 42.10238 134 ALA A O 1
ATOM 1032 N N . PRO A 1 139 ? 24.22210 -17.36930 52.87481 1.000 37.14072 135 PRO A N 1
ATOM 1033 C CA . PRO A 1 139 ? 25.40789 -17.98101 52.28722 1.000 34.48570 135 PRO A CA 1
ATOM 1034 C C . PRO A 1 139 ? 26.06343 -16.99799 51.34631 1.000 41.07425 135 PRO A C 1
ATOM 1035 O O . PRO A 1 139 ? 25.40898 -16.11565 50.79117 1.000 48.86202 135 PRO A O 1
ATOM 1039 N N . GLU A 1 140 ? 27.36325 -17.17212 51.16065 1.000 40.73786 136 GLU A N 1
ATOM 1040 C CA . GLU A 1 140 ? 28.07801 -16.40961 50.15102 1.000 40.85506 136 GLU A CA 1
ATOM 1041 C C . GLU A 1 140 ? 27.28796 -16.41597 48.83830 1.000 47.52168 136 GLU A C 1
ATOM 1042 O O . GLU A 1 140 ? 26.90297 -17.46932 48.33647 1.000 46.68815 136 GLU A O 1
ATOM 1048 N N . SER A 1 141 ? 26.96095 -15.23810 48.33895 1.000 46.57453 137 SER A N 1
ATOM 1049 C CA . SER A 1 141 ? 26.13749 -15.20401 47.15007 1.000 35.69934 137 SER A CA 1
ATOM 1050 C C . SER A 1 141 ? 26.41728 -13.97903 46.29608 1.000 45.19826 137 SER A C 1
ATOM 1051 O O . SER A 1 141 ? 26.90780 -12.96193 46.77755 1.000 47.43791 137 SER A O 1
ATOM 1054 N N . ASP A 1 142 ? 26.13037 -14.10950 45.02744 1.000 47.21945 138 ASP A N 1
ATOM 1055 C CA . ASP A 1 142 ? 26.31496 -13.01938 44.09794 1.000 40.22924 138 ASP A CA 1
ATOM 1056 C C . ASP A 1 142 ? 25.16203 -13.09566 43.11811 1.000 34.11958 138 ASP A C 1
ATOM 1057 O O . ASP A 1 142 ? 25.04411 -14.09757 42.40775 1.000 42.03636 138 ASP A O 1
ATOM 1062 N N . PRO A 1 143 ? 24.29648 -12.07565 43.02525 1.000 40.42323 139 PRO A N 1
ATOM 1063 C CA . PRO A 1 143 ? 24.31728 -10.83765 43.80523 1.000 32.27506 139 PRO A CA 1
ATOM 1064 C C . PRO A 1 143 ? 23.94084 -11.06049 45.24717 1.000 35.28066 139 PRO A C 1
ATOM 1065 O O . PRO A 1 143 ? 23.59382 -12.17350 45.61578 1.000 49.08012 139 PRO A O 1
ATOM 1069 N N . LYS A 1 144 ? 24.06925 -10.02076 46.06219 1.000 33.13802 140 LYS A N 1
ATOM 1070 C CA . LYS A 1 144 ? 23.83545 -10.16850 47.48582 1.000 33.16091 140 LYS A CA 1
ATOM 1071 C C . LYS A 1 144 ? 22.41446 -10.64940 47.73462 1.000 34.59377 140 LYS A C 1
ATOM 1072 O O . LYS A 1 144 ? 21.49601 -10.34894 46.97132 1.000 41.92557 140 LYS A O 1
ATOM 1078 N N . ALA A 1 145 ? 22.23326 -11.39936 48.81345 1.000 38.43210 141 ALA A N 1
ATOM 1079 C CA . ALA A 1 145 ? 20.95295 -12.03406 49.07860 1.000 35.16084 141 ALA A CA 1
ATOM 1080 C C . ALA A 1 145 ? 20.08746 -11.15298 49.96703 1.000 39.96216 141 ALA A C 1
ATOM 1081 O O . ALA A 1 145 ? 20.55768 -10.19029 50.56790 1.000 44.89258 141 ALA A O 1
ATOM 1083 N N . GLU A 1 146 ? 18.79327 -11.46694 50.01086 1.000 40.16073 142 GLU A N 1
ATOM 1084 C CA . GLU A 1 146 ? 17.86224 -10.78825 50.90406 1.000 37.96294 142 GLU A CA 1
ATOM 1085 C C . GLU A 1 146 ? 17.27600 -11.78161 51.88635 1.000 37.81955 142 GLU A C 1
ATOM 1086 O O . GLU A 1 146 ? 16.86584 -12.87991 51.49390 1.000 41.30925 142 GLU A O 1
ATOM 1092 N N . LEU A 1 147 ? 17.22704 -11.38860 53.15746 1.000 44.17756 143 LEU A N 1
ATOM 1093 C CA . LEU A 1 147 ? 16.74148 -12.26477 54.20956 1.000 39.63087 143 LEU A CA 1
ATOM 1094 C C . LEU A 1 147 ? 15.26792 -12.01157 54.49221 1.000 43.62520 143 LEU A C 1
ATOM 1095 O O . LEU A 1 147 ? 14.81206 -10.86743 54.53199 1.000 53.06193 143 LEU A O 1
ATOM 1100 N N . THR A 1 148 ? 14.52779 -13.08507 54.69729 1.000 42.32755 144 THR A N 1
ATOM 1101 C CA . THR A 1 148 ? 13.19443 -12.98843 55.25587 1.000 44.64957 144 THR A CA 1
ATOM 1102 C C . THR A 1 148 ? 13.11305 -13.98110 56.40250 1.000 45.46957 144 THR A C 1
ATOM 1103 O O . THR A 1 148 ? 13.72018 -15.05736 56.33885 1.000 50.88862 144 THR A O 1
ATOM 1107 N N . TRP A 1 149 ? 12.39003 -13.61871 57.45710 1.000 47.58452 145 TRP A N 1
ATOM 1108 C CA . TRP A 1 149 ? 12.25056 -14.47018 58.62843 1.000 48.80349 145 TRP A CA 1
ATOM 1109 C C . TRP A 1 149 ? 10.84214 -15.01898 58.70372 1.000 51.19557 145 TRP A C 1
ATOM 1110 O O . TRP A 1 149 ? 9.87173 -14.27836 58.51222 1.000 55.55734 145 TRP A O 1
ATOM 1121 N N . TYR A 1 150 ? 10.73416 -16.30030 59.04940 1.000 51.76187 146 TYR A N 1
ATOM 1122 C CA . TYR A 1 150 ? 9.44731 -16.97356 59.12305 1.000 54.32003 146 TYR A CA 1
ATOM 1123 C C . TYR A 1 150 ? 9.30369 -17.63801 60.47841 1.000 56.19847 146 TYR A C 1
ATOM 1124 O O . TYR A 1 150 ? 10.21733 -18.33608 60.92561 1.000 55.73032 146 TYR A O 1
ATOM 1133 N N . LYS A 1 151 ? 8.15824 -17.42192 61.12170 1.000 61.89318 147 LYS A N 1
ATOM 1134 C CA . LYS A 1 151 ? 7.79376 -18.07072 62.37849 1.000 62.22015 147 LYS A CA 1
ATOM 1135 C C . LYS A 1 151 ? 6.64507 -19.02329 62.08469 1.000 68.30885 147 LYS A C 1
ATOM 1136 O O . LYS A 1 151 ? 5.53176 -18.57905 61.79198 1.000 76.00268 147 LYS A O 1
ATOM 1142 N N . ASP A 1 152 ? 6.91008 -20.32594 62.14894 1.000 64.25251 148 ASP A N 1
ATOM 1143 C CA . ASP A 1 152 ? 5.88092 -21.32794 61.87468 1.000 66.89328 148 ASP A CA 1
ATOM 1144 C C . ASP A 1 152 ? 5.19599 -21.08455 60.53079 1.000 68.30538 148 ASP A C 1
ATOM 1145 O O . ASP A 1 152 ? 3.99784 -21.32872 60.37862 1.000 73.21210 148 ASP A O 1
ATOM 1150 N N . GLY A 1 153 ? 5.92889 -20.55834 59.55100 1.000 68.07937 149 GLY A N 1
ATOM 1151 C CA . GLY A 1 153 ? 5.37531 -20.35051 58.23336 1.000 63.67216 149 GLY A CA 1
ATOM 1152 C C . GLY A 1 153 ? 4.84703 -18.95809 57.95568 1.000 72.73019 149 GLY A C 1
ATOM 1153 O O . GLY A 1 153 ? 4.49394 -18.67777 56.80435 1.000 75.26387 149 GLY A O 1
ATOM 1154 N N . VAL A 1 154 ? 4.73475 -18.08952 58.96754 1.000 80.25110 150 VAL A N 1
ATOM 1155 C CA . VAL A 1 154 ? 4.27036 -16.71746 58.76851 1.000 65.87725 150 VAL A CA 1
ATOM 1156 C C . VAL A 1 154 ? 5.46450 -15.75444 58.76144 1.000 68.83757 150 VAL A C 1
ATOM 1157 O O . VAL A 1 154 ? 6.34102 -15.81403 59.63884 1.000 61.46410 150 VAL A O 1
ATOM 1161 N N . VAL A 1 155 ? 5.52014 -14.89224 57.73667 1.000 63.65733 151 VAL A N 1
ATOM 1162 C CA . VAL A 1 155 ? 6.58343 -13.89658 57.63106 1.000 59.68165 151 VAL A CA 1
ATOM 1163 C C . VAL A 1 155 ? 6.54425 -12.98769 58.83610 1.000 63.35316 151 VAL A C 1
ATOM 1164 O O . VAL A 1 155 ? 5.52789 -12.33528 59.09311 1.000 79.63014 151 VAL A O 1
ATOM 1168 N N . VAL A 1 156 ? 7.66978 -12.86229 59.53334 1.000 59.59880 152 VAL A N 1
ATOM 1169 C CA . VAL A 1 156 ? 7.65808 -12.08246 60.76396 1.000 61.29425 152 VAL A CA 1
ATOM 1170 C C . VAL A 1 156 ? 7.52491 -10.59850 60.45203 1.000 63.57747 152 VAL A C 1
ATOM 1171 O O . VAL A 1 156 ? 8.21951 -10.05604 59.58179 1.000 69.38225 152 VAL A O 1
ATOM 1175 N N . GLN A 1 157 ? 6.61480 -9.93946 61.16025 1.000 68.40064 153 GLN A N 1
ATOM 1176 C CA . GLN A 1 157 ? 6.36246 -8.51786 61.00988 1.000 70.03564 153 GLN A CA 1
ATOM 1177 C C . GLN A 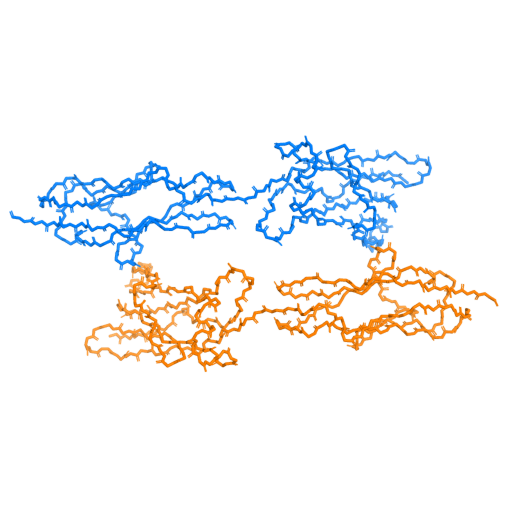1 157 ? 6.90825 -7.76414 62.21070 1.000 66.72894 153 GLN A C 1
ATOM 1178 O O . GLN A 1 157 ? 6.42977 -7.98503 63.33360 1.000 77.96700 153 GLN A O 1
ATOM 1184 N N . PRO A 1 158 ? 7.89171 -6.88185 62.03185 1.000 69.27706 154 PRO A N 1
ATOM 1185 C CA . PRO A 1 158 ? 8.42039 -6.11167 63.17083 1.000 74.99519 154 PRO A CA 1
ATOM 1186 C C . PRO A 1 158 ? 7.34832 -5.26883 63.85928 1.000 90.00346 154 PRO A C 1
ATOM 1187 O O . PRO A 1 158 ? 6.44323 -4.73590 63.21541 1.000 104.04588 154 PRO A O 1
ATOM 1191 N N . ASP A 1 159 ? 7.45708 -5.16213 65.19147 1.000 81.83152 155 ASP A N 1
ATOM 1192 C CA . ASP A 1 159 ? 6.50260 -4.40729 66.00000 1.000 76.25435 155 ASP A CA 1
ATOM 1193 C C . ASP A 1 159 ? 7.17791 -3.63455 67.12695 1.000 89.77614 155 ASP A C 1
ATOM 1194 O O . ASP A 1 159 ? 8.07879 -2.82560 66.88663 1.000 94.69656 155 ASP A O 1
ATOM 1199 N N . ALA A 1 160 ? 6.72827 -3.87162 68.36090 1.000 93.03803 156 ALA A N 1
ATOM 1200 C CA . ALA A 1 160 ? 7.33353 -3.28815 69.54631 1.000 96.43198 156 ALA A CA 1
ATOM 1201 C C . ALA A 1 160 ? 8.31232 -4.23066 70.22676 1.000 103.13016 156 ALA A C 1
ATOM 1202 O O . ALA A 1 160 ? 9.32048 -3.77153 70.77621 1.000 98.09601 156 ALA A O 1
ATOM 1204 N N . ASN A 1 161 ? 8.04889 -5.53613 70.18570 1.000 98.44579 157 ASN A N 1
ATOM 1205 C CA . ASN A 1 161 ? 8.90118 -6.51396 70.84866 1.000 96.49928 157 ASN A CA 1
ATOM 1206 C C . ASN A 1 161 ? 9.90422 -7.18673 69.92656 1.000 92.93553 157 ASN A C 1
ATOM 1207 O O . ASN A 1 161 ? 11.00482 -7.51820 70.37757 1.000 109.93659 157 ASN A O 1
ATOM 1212 N N . VAL A 1 162 ? 9.56991 -7.40234 68.65770 1.000 82.68424 158 VAL A N 1
ATOM 1213 C CA . VAL A 1 162 ? 10.47945 -8.03889 67.71179 1.000 73.32798 158 VAL A CA 1
ATOM 1214 C C . VAL A 1 162 ? 10.93456 -6.99756 66.70383 1.000 72.26103 158 VAL A C 1
ATOM 1215 O O . VAL A 1 162 ? 10.15949 -6.11852 66.31210 1.000 80.67258 158 VAL A O 1
ATOM 1219 N N . ILE A 1 163 ? 12.21513 -7.04118 66.35458 1.000 63.28490 159 ILE A N 1
ATOM 1220 C CA . ILE A 1 163 ? 12.77725 -6.10769 65.39398 1.000 61.44578 159 ILE A CA 1
ATOM 1221 C C . ILE A 1 163 ? 13.77177 -6.84806 64.52864 1.000 58.00572 159 ILE A C 1
ATOM 1222 O O . ILE A 1 163 ? 14.44152 -7.77418 64.99392 1.000 73.04325 159 ILE A O 1
ATOM 1227 N N . ARG A 1 164 ? 13.82710 -6.47455 63.25322 1.000 60.16043 160 ARG A N 1
ATOM 1228 C CA . ARG A 1 164 ? 14.83763 -6.97242 62.33396 1.000 53.45778 160 ARG A CA 1
ATOM 1229 C C . ARG A 1 164 ? 16.05030 -6.07161 62.45005 1.000 53.12512 160 ARG A C 1
ATOM 1230 O O . ARG A 1 164 ? 15.94942 -4.85299 62.28229 1.000 55.29460 160 ARG A O 1
ATOM 1238 N N . ALA A 1 165 ? 17.17610 -6.65811 62.78607 1.000 51.89403 161 ALA A N 1
ATOM 1239 C CA . ALA A 1 165 ? 18.35962 -5.85707 63.00253 1.000 52.03964 161 ALA A CA 1
ATOM 1240 C C . ALA A 1 165 ? 19.16929 -5.81323 61.72482 1.000 49.79123 161 ALA A C 1
ATOM 1241 O O . ALA A 1 165 ? 19.05842 -6.68588 60.87018 1.000 48.92458 161 ALA A O 1
ATOM 1243 N N . SER A 1 166 ? 19.98482 -4.77612 61.58861 1.000 50.29024 162 SER A N 1
ATOM 1244 C CA . SER A 1 166 ? 20.70437 -4.60797 60.33663 1.000 48.54974 162 SER A CA 1
ATOM 1245 C C . SER A 1 166 ? 21.58336 -5.80597 60.02480 1.000 52.32304 162 SER A C 1
ATOM 1246 O O . SER A 1 166 ? 21.87005 -6.06825 58.85387 1.000 59.78370 162 SER A O 1
ATOM 1249 N N . ASP A 1 167 ? 22.02986 -6.54021 61.04133 1.000 54.91608 163 ASP A N 1
ATOM 1250 C CA . ASP A 1 167 ? 22.88502 -7.69300 60.78743 1.000 45.36684 163 ASP A CA 1
ATOM 1251 C C . ASP A 1 167 ? 22.10709 -8.92403 60.39657 1.000 45.02711 163 ASP A C 1
ATOM 1252 O O . ASP A 1 167 ? 22.67138 -10.02388 60.43359 1.000 59.50142 163 ASP A O 1
ATOM 1257 N N . GLY A 1 168 ? 20.83312 -8.76357 60.04362 1.000 50.89163 164 GLY A N 1
ATOM 1258 C CA . GLY A 1 168 ? 19.99448 -9.85500 59.60927 1.000 53.00578 164 GLY A CA 1
ATOM 1259 C C . GLY A 1 168 ? 19.35016 -10.64887 60.72011 1.000 48.01752 164 GLY A C 1
ATOM 1260 O O . GLY A 1 168 ? 18.53364 -11.53454 60.43225 1.000 49.08384 164 GLY A O 1
ATOM 1261 N N . SER A 1 169 ? 19.66861 -10.36345 61.97211 1.000 49.41837 165 SER A N 1
ATOM 1262 C CA . SER A 1 169 ? 19.11846 -11.15191 63.05870 1.000 47.63653 165 SER A CA 1
ATOM 1263 C C . SER A 1 169 ? 17.76608 -10.60981 63.50052 1.000 50.49597 165 SER A C 1
ATOM 1264 O O . SER A 1 169 ? 17.40089 -9.45944 63.23815 1.000 57.90509 165 SER A O 1
ATOM 1267 N N . LEU A 1 170 ? 17.04910 -11.45595 64.22708 1.000 50.75072 166 LEU A N 1
ATOM 1268 C CA . LEU A 1 170 ? 15.73798 -11.16625 64.78443 1.000 52.98426 166 LEU A CA 1
ATOM 1269 C C . LEU A 1 1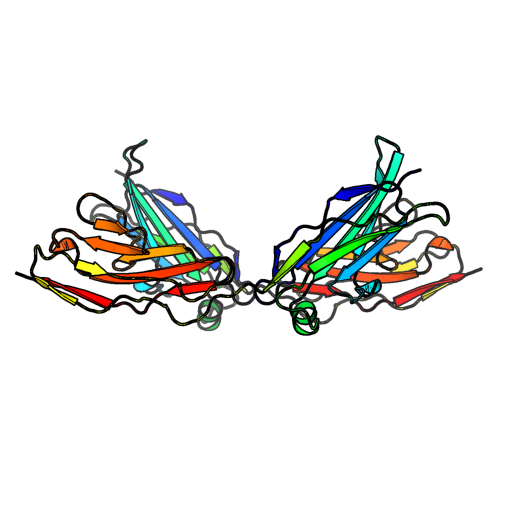70 ? 15.88877 -11.01218 66.29274 1.000 55.29475 166 LEU A C 1
ATOM 1270 O O . LEU A 1 170 ? 16.47679 -11.88332 66.94211 1.000 58.27974 166 LEU A O 1
ATOM 1275 N N . ILE A 1 171 ? 15.40590 -9.90044 66.85217 1.000 57.32543 167 ILE A N 1
ATOM 1276 C CA . ILE A 1 171 ? 15.56837 -9.61669 68.27612 1.000 59.80323 167 ILE A CA 1
ATOM 1277 C C . ILE A 1 171 ? 14.20507 -9.43211 68.91268 1.000 62.61695 167 ILE A C 1
ATOM 1278 O O . ILE A 1 171 ? 13.42690 -8.57418 68.47680 1.000 71.20323 167 ILE A O 1
ATOM 1283 N N . MET A 1 172 ? 13.92538 -10.21914 69.95592 1.000 64.43438 168 MET A N 1
ATOM 1284 C CA . MET A 1 172 ? 12.72092 -10.07691 70.77321 1.000 67.68956 168 MET A CA 1
ATOM 1285 C C . MET A 1 172 ? 13.18867 -9.58755 72.13075 1.000 78.01006 168 MET A C 1
ATOM 1286 O O . MET A 1 172 ? 13.83475 -10.33036 72.88614 1.000 90.52156 168 MET A O 1
ATOM 1291 N N . SER A 1 173 ? 12.87964 -8.33150 72.43254 1.000 72.00931 169 SER A N 1
ATOM 1292 C CA . SER A 1 173 ? 13.37421 -7.69312 73.65498 1.000 74.47953 169 SER A CA 1
ATOM 1293 C C . SER A 1 173 ? 13.01176 -8.46750 74.91000 1.000 77.35993 169 SER A C 1
ATOM 1294 O O . SER A 1 173 ? 13.87998 -8.75607 75.74617 1.000 88.88858 169 SER A O 1
ATOM 1297 N N . ALA A 1 174 ? 11.72671 -8.74749 75.08520 1.000 89.10548 170 ALA A N 1
ATOM 1298 C CA . ALA A 1 174 ? 11.23953 -9.38503 76.29383 1.000 82.25362 170 ALA A CA 1
ATOM 1299 C C . ALA A 1 174 ? 10.31852 -10.49467 75.82120 1.000 82.82317 170 ALA A C 1
ATOM 1300 O O . ALA A 1 174 ? 9.14093 -10.24873 75.55029 1.000 95.69724 170 ALA A O 1
ATOM 1302 N N . ALA A 1 175 ? 10.86071 -11.70418 75.70963 1.000 80.26158 171 ALA A N 1
ATOM 1303 C CA . ALA A 1 175 ? 10.18393 -12.82190 75.05915 1.000 82.25052 171 ALA A CA 1
ATOM 1304 C C . ALA A 1 175 ? 8.82027 -13.12800 75.66447 1.000 94.35579 171 ALA A C 1
ATOM 1305 O O . ALA A 1 175 ? 8.72901 -13.60971 76.79915 1.000 98.61737 171 ALA A O 1
ATOM 1307 N N . ARG A 1 176 ? 7.76011 -12.87586 74.90217 1.000 87.54532 172 ARG A N 1
ATOM 1308 C CA . ARG A 1 176 ? 6.42115 -13.27065 75.31164 1.000 93.80727 172 ARG A CA 1
ATOM 1309 C C . ARG A 1 176 ? 6.20349 -14.76157 75.03990 1.000 86.91965 172 ARG A C 1
ATOM 1310 O O . ARG A 1 176 ? 6.90995 -15.38487 74.24355 1.000 83.60515 172 ARG A O 1
ATOM 1318 N N . LEU A 1 177 ? 5.22453 -15.34367 75.73728 1.000 90.70726 173 LEU A N 1
ATOM 1319 C CA . LEU A 1 177 ? 4.88360 -16.73512 75.45942 1.000 90.98771 173 LEU A CA 1
ATOM 1320 C C . LEU A 1 177 ? 4.48150 -16.91288 74.00545 1.000 88.80278 173 LEU A C 1
ATOM 1321 O O . LEU A 1 177 ? 4.79802 -17.93632 73.39166 1.000 96.55873 173 LEU A O 1
ATOM 1326 N N . SER A 1 178 ? 3.80198 -15.91569 73.43106 1.000 89.19441 174 SER A N 1
ATOM 1327 C CA . SER A 1 178 ? 3.37553 -15.96606 72.03461 1.000 87.48212 174 SER A CA 1
ATOM 1328 C C . SER A 1 178 ? 4.53963 -15.98585 71.05200 1.000 82.59524 174 SER A C 1
ATOM 1329 O O . SER A 1 178 ? 4.32802 -16.24107 69.85896 1.000 87.66862 174 SER A O 1
ATOM 1332 N N . ASP A 1 179 ? 5.75232 -15.70396 71.50598 1.000 80.53942 175 ASP A N 1
ATOM 1333 C CA . ASP A 1 179 ? 6.89266 -15.73616 70.60673 1.000 81.04050 175 ASP A CA 1
ATOM 1334 C C . ASP A 1 179 ? 7.42695 -17.14764 70.38138 1.000 74.84343 175 ASP A C 1
ATOM 1335 O O . ASP A 1 179 ? 8.27866 -17.33482 69.50956 1.000 78.13769 175 ASP A O 1
ATOM 1340 N N . SER A 1 180 ? 6.94269 -18.14446 71.12248 1.000 80.34990 176 SER A N 1
ATOM 1341 C CA . SER A 1 180 ? 7.39007 -19.50907 70.89173 1.000 76.67726 176 SER A CA 1
ATOM 1342 C C . SER A 1 180 ? 6.97097 -19.95440 69.50233 1.000 75.18119 176 SER A C 1
ATOM 1343 O O . SER A 1 180 ? 5.96697 -19.49248 68.95678 1.000 76.22214 176 SER A O 1
ATOM 1346 N N . GLY A 1 181 ? 7.75254 -20.85529 68.93032 1.000 75.28433 177 GLY A N 1
ATOM 1347 C CA . GLY A 1 181 ? 7.47342 -21.36207 67.60308 1.000 71.62079 177 GLY A CA 1
ATOM 1348 C C . GLY A 1 181 ? 8.73220 -21.90793 66.96595 1.000 68.40114 177 GLY A C 1
ATOM 1349 O O . GLY A 1 181 ? 9.79812 -21.95318 67.58006 1.000 75.67712 177 GLY A O 1
ATOM 1350 N N . ASN A 1 182 ? 8.57681 -22.34016 65.71275 1.000 67.03382 178 ASN A N 1
ATOM 1351 C CA . ASN A 1 182 ? 9.68106 -22.84622 64.90554 1.000 64.11978 178 ASN A CA 1
ATOM 1352 C C . ASN A 1 182 ? 10.10055 -21.75948 63.91935 1.000 63.15822 178 ASN A C 1
ATOM 1353 O O . ASN A 1 182 ? 9.27983 -21.29322 63.12188 1.000 78.96171 178 ASN A O 1
ATOM 1358 N N . TYR A 1 183 ? 11.36672 -21.34804 63.97722 1.000 58.72145 179 TYR A N 1
ATOM 1359 C CA . TYR A 1 183 ? 11.84423 -20.20071 63.22150 1.000 56.19558 179 TYR A CA 1
ATOM 1360 C C . TYR A 1 183 ? 12.76678 -20.64112 62.08876 1.000 61.22786 179 TYR A C 1
ATOM 1361 O O . TYR A 1 183 ? 13.51030 -21.62163 62.21840 1.000 60.01604 179 TYR A O 1
ATOM 1370 N N . THR A 1 184 ? 12.68710 -19.92333 60.96474 1.000 51.83819 180 THR A N 1
ATOM 1371 C CA . THR A 1 184 ? 13.49483 -20.19535 59.78968 1.000 49.45283 180 THR A CA 1
ATOM 1372 C C . THR A 1 184 ? 13.87664 -18.88550 59.12224 1.000 49.39018 180 THR A C 1
ATOM 1373 O O . THR A 1 184 ? 13.06309 -17.95760 59.04795 1.000 53.49477 180 THR A O 1
ATOM 1377 N N . CYS A 1 185 ? 15.11041 -18.82119 58.63601 1.000 45.48690 181 CYS A N 1
ATOM 1378 C CA . CYS A 1 185 ? 15.62509 -17.68670 57.88270 1.000 43.74784 181 CYS A CA 1
ATOM 1379 C C . CYS A 1 185 ? 15.73033 -18.07340 56.41596 1.000 42.35292 181 CYS A C 1
ATOM 1380 O O . CYS A 1 185 ? 16.23831 -19.15221 56.09678 1.000 49.20107 181 CYS A O 1
ATOM 1383 N N . GLU A 1 186 ? 15.25949 -17.21394 55.52224 1.000 41.91482 182 GLU A N 1
ATOM 1384 C CA . GLU A 1 186 ? 15.33484 -17.51442 54.10516 1.000 40.81589 182 GLU A CA 1
ATOM 1385 C C . GLU A 1 186 ? 16.18510 -16.45815 53.41936 1.000 39.18732 182 GLU A C 1
ATOM 1386 O O . GLU A 1 186 ? 16.00204 -15.25942 53.66200 1.000 48.01451 182 GLU A O 1
ATOM 1392 N N . ALA A 1 187 ? 17.11832 -16.90068 52.57360 1.000 40.09327 183 ALA A N 1
ATOM 1393 C CA . ALA A 1 187 ? 17.96812 -16.01025 51.79634 1.000 36.41446 183 ALA A CA 1
ATOM 1394 C C . ALA A 1 187 ? 17.63370 -16.14237 50.31755 1.000 36.00014 183 ALA A C 1
ATOM 1395 O O . ALA A 1 187 ? 17.52982 -17.25667 49.78902 1.000 45.41313 183 ALA A O 1
ATOM 1397 N N . THR A 1 188 ? 17.51560 -15.01208 49.62751 1.000 35.81484 184 THR A N 1
ATOM 1398 C CA . THR A 1 188 ? 17.05035 -15.06746 48.25320 1.000 35.84127 184 THR A CA 1
ATOM 1399 C C . THR A 1 188 ? 17.81012 -14.11098 47.36134 1.000 34.97753 184 THR A C 1
ATOM 1400 O O . THR A 1 188 ? 18.01354 -12.95560 47.72248 1.000 42.00480 184 THR A O 1
ATOM 1404 N N . ASN A 1 189 ? 18.20622 -14.58916 46.18737 1.000 38.35914 185 ASN A N 1
ATOM 1405 C CA . ASN A 1 189 ? 18.69225 -13.71940 45.13363 1.000 33.99405 185 ASN A CA 1
ATOM 1406 C C . ASN A 1 189 ? 18.25613 -14.32187 43.81321 1.000 34.30841 185 ASN A C 1
ATOM 1407 O O . ASN A 1 189 ? 17.58072 -15.35520 43.77658 1.000 47.41244 185 ASN A O 1
ATOM 1412 N N . VAL A 1 190 ? 18.65975 -13.69331 42.71085 1.000 52.90676 186 VAL A N 1
ATOM 1413 C CA . VAL A 1 190 ? 18.16822 -14.14582 41.41753 1.000 46.77731 186 VAL A CA 1
ATOM 1414 C C . VAL A 1 190 ? 18.57047 -15.57415 41.09253 1.000 36.66922 186 VAL A C 1
ATOM 1415 O O . VAL A 1 190 ? 18.01002 -16.15889 40.17595 1.000 48.60851 186 VAL A O 1
ATOM 1419 N N . ALA A 1 191 ? 19.51078 -16.16286 41.82193 1.000 49.55287 187 ALA A N 1
ATOM 1420 C CA . ALA A 1 191 ? 20.02554 -17.47467 41.43807 1.000 38.08666 187 ALA A CA 1
ATOM 1421 C C . ALA A 1 191 ? 19.41935 -18.61533 42.22676 1.000 41.76178 187 ALA A C 1
ATOM 1422 O O . ALA A 1 191 ? 19.33384 -19.73192 41.70782 1.000 64.48834 187 ALA A O 1
ATOM 1424 N N . ASN A 1 192 ? 19.01469 -18.37035 43.46820 1.000 49.08510 188 ASN A N 1
ATOM 1425 C CA . ASN A 1 192 ? 18.45845 -19.43067 44.29120 1.000 37.59178 188 ASN A CA 1
ATOM 1426 C C . ASN A 1 192 ? 17.78775 -18.82336 45.50933 1.000 37.61590 188 ASN A C 1
ATOM 1427 O O . ASN A 1 192 ? 17.91383 -17.62859 45.79631 1.000 41.75237 188 ASN A O 1
ATOM 1432 N N . SER A 1 193 ? 17.09462 -19.68009 46.24377 1.000 37.85913 189 SER A N 1
ATOM 1433 C CA . SER A 1 193 ? 16.37496 -19.27549 47.43753 1.000 37.18021 189 SER A CA 1
ATOM 1434 C C . SER A 1 193 ? 16.49850 -20.40992 48.43146 1.000 41.05718 189 SER A C 1
ATOM 1435 O O . SER A 1 193 ? 16.00247 -21.50866 48.16243 1.000 54.29536 189 SER A O 1
ATOM 1438 N N . ARG A 1 194 ? 17.12066 -20.14359 49.58363 1.000 50.20606 190 ARG A N 1
ATOM 1439 C CA . ARG A 1 194 ? 17.46306 -21.19182 50.54341 1.000 48.01889 190 ARG A CA 1
ATOM 1440 C C . ARG A 1 194 ? 17.00875 -20.82795 51.94475 1.000 41.74723 190 ARG A C 1
ATOM 1441 O O . ARG A 1 194 ? 17.04470 -19.65652 52.33765 1.000 51.99309 190 ARG A O 1
ATOM 1449 N N . LYS A 1 195 ? 16.60924 -21.85680 52.70460 1.000 40.77316 191 LYS A N 1
ATOM 1450 C CA . LYS A 1 195 ? 16.13589 -21.70758 54.07963 1.000 50.38439 191 LYS A CA 1
ATOM 1451 C C . LYS A 1 195 ? 16.96385 -22.53201 55.05970 1.000 47.32351 191 LYS A C 1
ATOM 1452 O O . LYS A 1 195 ? 17.36040 -23.66249 54.75404 1.000 58.37538 191 LYS A O 1
ATOM 1458 N N . THR A 1 196 ? 17.21273 -21.97365 56.24527 1.000 50.51107 192 THR A N 1
ATOM 1459 C CA . THR A 1 196 ? 17.78752 -22.76458 57.32689 1.000 43.95471 192 THR A CA 1
ATOM 1460 C C . THR A 1 196 ? 16.80706 -23.84102 57.78233 1.000 56.33336 192 THR A C 1
ATOM 1461 O O . THR A 1 196 ? 15.58747 -23.71040 57.62828 1.000 63.68608 192 THR A O 1
ATOM 1465 N N . ASP A 1 197 ? 17.34133 -24.92110 58.34290 1.000 47.47130 193 ASP A N 1
ATOM 1466 C CA . ASP A 1 197 ? 16.45602 -25.91354 58.91784 1.000 50.03621 193 ASP A CA 1
ATOM 1467 C C . ASP A 1 197 ? 15.75464 -25.28829 60.11486 1.000 51.38404 193 ASP A C 1
ATOM 1468 O O . ASP A 1 197 ? 16.38405 -24.54745 60.87740 1.000 65.02044 193 ASP A O 1
ATOM 1473 N N . PRO A 1 198 ? 14.46974 -25.55963 60.30550 1.000 53.36806 194 PRO A N 1
ATOM 1474 C CA . PRO A 1 198 ? 13.75337 -24.97584 61.43949 1.000 55.01149 194 PRO A CA 1
ATOM 1475 C C . PRO A 1 198 ? 14.44806 -25.27307 62.76616 1.000 56.24609 194 PRO A C 1
ATOM 1476 O O . PRO A 1 198 ? 14.88397 -26.39753 63.01509 1.000 60.63798 194 PRO A O 1
ATOM 1480 N N . VAL A 1 199 ? 14.60070 -24.23305 63.59758 1.000 56.12959 195 VAL A N 1
ATOM 1481 C CA . VAL A 1 199 ? 15.02244 -24.38839 64.98804 1.000 57.91360 195 VAL A CA 1
ATOM 1482 C C . VAL A 1 199 ? 13.79925 -24.17838 65.86777 1.000 70.54296 195 VAL A C 1
ATOM 1483 O O . VAL A 1 199 ? 12.85266 -23.48043 65.49566 1.000 75.35257 195 VAL A O 1
ATOM 1487 N N . GLU A 1 200 ? 13.81573 -24.75690 67.06874 1.000 63.11568 196 GLU A N 1
ATOM 1488 C CA . GLU A 1 200 ? 12.68866 -24.58412 67.97344 1.000 66.48756 196 GLU A CA 1
ATOM 1489 C C . GLU A 1 200 ? 13.01276 -23.55387 69.04639 1.000 67.46253 196 GLU A C 1
ATOM 1490 O O . GLU A 1 200 ? 14.15149 -23.46349 69.51576 1.000 74.44361 196 GLU A O 1
ATOM 1496 N N . VAL A 1 201 ? 11.99823 -22.77712 69.42922 1.000 81.10041 197 VAL A N 1
ATOM 1497 C CA . VAL A 1 201 ? 12.10058 -21.78062 70.49089 1.000 70.09159 197 VAL A CA 1
ATOM 1498 C C . VAL A 1 201 ? 11.01100 -22.06665 71.50683 1.000 72.84957 197 VAL A C 1
ATOM 1499 O O . VAL A 1 201 ? 9.82224 -21.95618 71.18982 1.000 75.90255 197 VAL A O 1
ATOM 1503 N N . GLN A 1 202 ? 11.40917 -22.40938 72.72590 1.000 79.18725 198 GLN A N 1
ATOM 1504 C CA . GLN A 1 202 ? 10.48806 -22.64236 73.82476 1.000 79.04625 198 GLN A CA 1
ATOM 1505 C C . GLN A 1 202 ? 10.58963 -21.47932 74.79871 1.000 80.15888 198 GLN A C 1
ATOM 1506 O O . GLN A 1 202 ? 11.69645 -21.07175 75.16755 1.000 81.22316 198 GLN A O 1
ATOM 1512 N N . ILE A 1 203 ? 9.44355 -20.92351 75.17927 1.000 82.56975 199 ILE A N 1
ATOM 1513 C CA . ILE A 1 203 ? 9.36875 -19.86134 76.18208 1.000 84.41350 199 ILE A CA 1
ATOM 1514 C C . ILE A 1 203 ? 8.49891 -20.37504 77.32192 1.000 89.01424 199 ILE A C 1
ATOM 1515 O O . ILE A 1 203 ? 7.33629 -20.73733 77.09269 1.000 95.98885 199 ILE A O 1
ATOM 1520 N N . TYR A 1 204 ? 9.04918 -20.39061 78.53688 1.000 91.05823 200 TYR A N 1
ATOM 1521 C CA . TYR A 1 204 ? 8.36059 -20.95170 79.68550 1.000 95.62810 200 TYR A CA 1
ATOM 1522 C C . TYR A 1 204 ? 8.22777 -19.92887 80.80761 1.000 105.43879 200 TYR A C 1
ATOM 1523 O O . TYR A 1 204 ? 8.43669 -18.73471 80.57485 1.000 100.17440 200 TYR A O 1
ATOM 1532 N N . HIS A 1 205 ? 7.84342 -20.38850 82.00892 1.000 102.56061 201 HIS A N 1
ATOM 1533 C CA . HIS A 1 205 ? 7.84355 -19.52440 83.18595 1.000 105.44352 201 HIS A CA 1
ATOM 1534 C C . HIS A 1 205 ? 8.07075 -20.31878 84.50115 1.000 109.33108 201 HIS A C 1
ATOM 1535 O O . HIS A 1 205 ? 9.09555 -20.15920 85.18084 1.000 114.18759 201 HIS A O 1
ATOM 1542 N N . ASP B 1 6 ? -19.11335 -10.80844 59.01355 1.000 150.13712 2 ASP B N 1
ATOM 1543 C CA . ASP B 1 6 ? -18.49969 -10.26214 57.80829 1.000 144.40765 2 ASP B CA 1
ATOM 1544 C C . ASP B 1 6 ? -18.55325 -11.26893 56.64962 1.000 139.31083 2 ASP B C 1
ATOM 1545 O O . ASP B 1 6 ? -19.55733 -11.95807 56.46886 1.000 147.88275 2 ASP B O 1
ATOM 1547 N N . GLU B 1 7 ? -17.47514 -11.35037 55.86712 1.000 131.81458 3 GLU B N 1
ATOM 1548 C CA . GLU B 1 7 ? -17.47094 -12.15635 54.65054 1.000 127.17892 3 GLU B CA 1
ATOM 1549 C C . GLU B 1 7 ? -16.03913 -12.43245 54.19345 1.000 127.17823 3 GLU B C 1
ATOM 1550 O O . GLU B 1 7 ? -15.19378 -11.53366 54.23883 1.000 128.76218 3 GLU B O 1
ATOM 1556 N N . ILE B 1 8 ? -15.77685 -13.67631 53.75008 1.000 123.65561 4 ILE B N 1
ATOM 1557 C CA . ILE B 1 8 ? -14.48831 -14.07523 53.17889 1.000 107.18902 4 ILE B CA 1
ATOM 1558 C C . ILE B 1 8 ? -14.58498 -13.98644 51.66422 1.000 104.60866 4 ILE B C 1
ATOM 1559 O O . ILE B 1 8 ? -15.47208 -14.59488 51.05622 1.000 106.30613 4 ILE B O 1
ATOM 1564 N N . THR B 1 9 ? -13.66232 -13.25661 51.04952 1.000 100.99856 5 THR B N 1
ATOM 1565 C CA . THR B 1 9 ? -13.56612 -13.20741 49.60081 1.000 98.39856 5 THR B CA 1
ATOM 1566 C C . THR B 1 9 ? -12.09841 -13.27291 49.21874 1.000 92.11733 5 THR B C 1
ATOM 1567 O O . THR B 1 9 ? -11.21255 -12.94843 50.01126 1.000 92.02459 5 THR B O 1
ATOM 1571 N N . ILE B 1 10 ? -11.85217 -13.68853 47.98689 1.000 91.97398 6 ILE B N 1
ATOM 1572 C CA . ILE B 1 10 ? -10.50503 -13.91758 47.48853 1.000 83.15303 6 ILE B CA 1
ATOM 1573 C C . ILE B 1 10 ? -10.05550 -12.69258 46.71060 1.000 83.48161 6 ILE B C 1
ATOM 1574 O O . ILE B 1 10 ? -10.74204 -12.24892 45.78189 1.000 86.10827 6 ILE B O 1
ATOM 1579 N N . THR B 1 11 ? -8.89827 -12.15203 47.08202 1.000 85.22856 7 THR B N 1
ATOM 1580 C CA . THR B 1 11 ? -8.34177 -10.98942 46.40495 1.000 89.52348 7 THR B CA 1
ATOM 1581 C C . THR B 1 11 ? -7.41761 -11.39447 45.26316 1.000 91.70871 7 THR B C 1
ATOM 1582 O O . THR B 1 11 ? -7.59453 -10.95023 44.12428 1.000 94.91382 7 THR B O 1
ATOM 1586 N N . THR B 1 12 ? -6.43400 -12.23911 45.54356 1.000 83.89392 8 THR B N 1
ATOM 1587 C CA . THR B 1 12 ? -5.57428 -12.78700 44.50874 1.000 77.27218 8 THR B CA 1
ATOM 1588 C C . THR B 1 12 ? -5.98356 -14.23382 44.28050 1.000 75.99667 8 THR B C 1
ATOM 1589 O O . THR B 1 12 ? -5.97307 -15.04193 45.21744 1.000 69.95346 8 THR B O 1
ATOM 1593 N N . GLN B 1 13 ? -6.36581 -14.54690 43.04843 1.000 69.87562 9 GLN B N 1
ATOM 1594 C CA . GLN B 1 13 ? -6.69944 -15.91352 42.68086 1.000 66.09274 9 GLN B CA 1
ATOM 1595 C C . GLN B 1 13 ? -5.44531 -16.67916 42.24793 1.000 60.53280 9 GLN B C 1
ATOM 1596 O O . GLN B 1 13 ? -4.59651 -16.12909 41.53893 1.000 61.32546 9 GLN B O 1
ATOM 1602 N N . PRO B 1 14 ? -5.29403 -17.94565 42.64333 1.000 59.19264 10 PRO B N 1
ATOM 1603 C CA . PRO B 1 14 ? -4.13291 -18.71337 42.18747 1.000 54.53048 10 PRO B CA 1
ATOM 1604 C C . PRO B 1 14 ? -4.21741 -18.91556 40.68907 1.000 54.34198 10 PRO B C 1
ATOM 1605 O O . PRO B 1 14 ? -5.29008 -19.16891 40.14166 1.000 62.82284 10 PRO B O 1
ATOM 1609 N N . LYS B 1 15 ? -3.08280 -18.77348 40.01978 1.000 62.52303 11 LYS B N 1
ATOM 1610 C CA . LYS B 1 15 ? -3.04973 -18.72594 38.56661 1.000 52.87164 11 LYS B CA 1
ATOM 1611 C C . LYS B 1 15 ? -2.29462 -19.91936 38.00770 1.000 50.13359 11 LYS B C 1
ATOM 1612 O O . LYS B 1 15 ? -1.22393 -20.27284 38.50382 1.000 55.20145 11 LYS B O 1
ATOM 1618 N N . SER B 1 16 ? -2.86091 -20.53374 36.97111 1.000 56.84986 12 SER B N 1
ATOM 1619 C CA . SER B 1 16 ? -2.21358 -21.64838 36.29870 1.000 52.70474 12 SER B CA 1
ATOM 1620 C C . SER B 1 16 ? -0.87728 -21.20414 35.72246 1.000 48.25240 12 SER B C 1
ATOM 1621 O O . SER B 1 16 ? -0.56944 -20.01346 35.64548 1.000 60.86450 12 SER B O 1
ATOM 1624 N N . GLY B 1 17 ? -0.07582 -22.17701 35.31011 1.000 46.39387 13 GLY B N 1
ATOM 1625 C CA . GLY B 1 17 ? 1.26943 -21.85837 34.88957 1.000 45.86512 13 GLY B CA 1
ATOM 1626 C C . GLY B 1 17 ? 2.11003 -23.10933 34.77604 1.000 45.16374 13 GLY B C 1
ATOM 1627 O O . GLY B 1 17 ? 1.60504 -24.23334 34.87599 1.000 45.57659 13 GLY B O 1
ATOM 1628 N N . TYR B 1 18 ? 3.40957 -22.88393 34.57854 1.000 42.81211 14 TYR B N 1
ATOM 1629 C CA . TYR B 1 18 ? 4.33412 -23.94275 34.22014 1.000 41.81880 14 TYR B CA 1
ATOM 1630 C C . TYR B 1 18 ? 5.46165 -24.03792 35.22415 1.000 40.30197 14 TYR B C 1
ATOM 1631 O O . TYR B 1 18 ? 5.87432 -23.04242 35.81462 1.000 48.88496 14 TYR B O 1
ATOM 1640 N N . VAL B 1 19 ? 5.93507 -25.25524 35.43060 1.000 39.36121 15 VAL B N 1
ATOM 1641 C CA . VAL B 1 19 ? 7.21380 -25.48389 36.07421 1.000 38.75656 15 VAL B CA 1
ATOM 1642 C C . VAL B 1 19 ? 8.24099 -25.48132 34.96838 1.000 39.82395 15 VAL B C 1
ATOM 1643 O O . VAL B 1 19 ? 8.10611 -26.21809 33.98646 1.000 40.46302 15 VAL B O 1
ATOM 1647 N N . ILE B 1 20 ? 9.21630 -24.59924 35.07868 1.000 46.67571 16 ILE B N 1
ATOM 1648 C CA . ILE B 1 20 ? 10.19021 -24.38237 34.02587 1.000 42.41258 16 ILE B CA 1
ATOM 1649 C C . ILE B 1 20 ? 11.52869 -24.81721 34.57317 1.000 42.70049 16 ILE B C 1
ATOM 1650 O O . ILE B 1 20 ? 12.02713 -24.22980 35.53595 1.000 47.00993 16 ILE B O 1
ATOM 1655 N N . ARG B 1 21 ? 12.09672 -25.86840 34.00411 1.000 50.24748 17 ARG B N 1
ATOM 1656 C CA . ARG B 1 21 ? 13.46538 -26.25924 34.32771 1.000 44.52854 17 ARG B CA 1
ATOM 1657 C C . ARG B 1 21 ? 13.47865 -26.61386 35.80080 1.000 43.28275 17 ARG B C 1
ATOM 1658 O O . ARG B 1 21 ? 12.70084 -27.48389 36.22423 1.000 62.59079 17 ARG B O 1
ATOM 1666 N N . ASN B 1 22 ? 14.28332 -25.97216 36.60777 1.000 56.52860 18 ASN B N 1
ATOM 1667 C CA . ASN B 1 22 ? 14.36048 -26.27443 38.01975 1.000 53.91847 18 ASN B CA 1
ATOM 1668 C C . ASN B 1 22 ? 13.79337 -25.12085 38.84080 1.000 68.28484 18 ASN B C 1
ATOM 1669 O O . ASN B 1 22 ? 14.37277 -24.69821 39.84505 1.000 86.20611 18 ASN B O 1
ATOM 1674 N N . LYS B 1 23 ? 12.69576 -24.54618 38.36893 1.000 50.88892 19 LYS B N 1
ATOM 1675 C CA . LYS B 1 23 ? 12.07929 -23.39999 39.02868 1.000 41.81932 19 LYS B CA 1
ATOM 1676 C C . LYS B 1 23 ? 10.65559 -23.76227 39.34176 1.000 42.32847 19 LYS B C 1
ATOM 1677 O O . LYS B 1 23 ? 9.83694 -23.89320 38.41486 1.000 50.37696 19 LYS B O 1
ATOM 1683 N N . PRO B 1 24 ? 10.30780 -23.92733 40.60507 1.000 48.34104 20 PRO B N 1
ATOM 1684 C CA . PRO B 1 24 ? 8.92008 -24.25115 40.95242 1.000 38.88969 20 PRO B CA 1
ATOM 1685 C C . PRO B 1 24 ? 7.97350 -23.17515 40.44759 1.000 38.93966 20 PRO B C 1
ATOM 1686 O O . PRO B 1 24 ? 8.36253 -22.03974 40.20569 1.000 54.88962 20 PRO B O 1
ATOM 1690 N N . LEU B 1 25 ? 6.71142 -23.52965 40.30202 1.000 40.45014 21 LEU B N 1
ATOM 1691 C CA . LEU B 1 25 ? 5.67958 -22.53733 40.02787 1.000 39.15270 21 LEU B CA 1
ATOM 1692 C C . LEU B 1 25 ? 5.10380 -22.08537 41.35452 1.000 46.69447 21 LEU B C 1
ATOM 1693 O O . LEU B 1 25 ? 4.76055 -22.92036 42.19941 1.000 43.82611 21 LEU B O 1
ATOM 1698 N N . ARG B 1 26 ? 5.00798 -20.77420 41.54204 1.000 41.05669 22 ARG B N 1
ATOM 1699 C CA . ARG B 1 26 ? 4.49977 -20.20296 42.77918 1.000 42.25390 22 ARG B CA 1
ATOM 1700 C C . ARG B 1 26 ? 3.03809 -19.83219 42.58173 1.000 44.10275 22 ARG B C 1
ATOM 1701 O O . ARG B 1 26 ? 2.71199 -18.94468 41.78568 1.000 46.25901 22 ARG B O 1
ATOM 1709 N N . LEU B 1 27 ? 2.15858 -20.52142 43.29012 1.000 50.62001 23 LEU B N 1
ATOM 1710 C CA . LEU B 1 27 ? 0.75833 -20.14560 43.32937 1.000 53.40073 23 LEU B CA 1
ATOM 1711 C C . LEU B 1 27 ? 0.55813 -19.19941 44.50007 1.000 59.62677 23 LEU B C 1
ATOM 1712 O O . LEU B 1 27 ? 1.05558 -19.44827 45.60481 1.000 56.27715 23 LEU B O 1
ATOM 1717 N N . GLN B 1 28 ? -0.17345 -18.11723 44.26364 1.000 59.95285 24 GLN B N 1
ATOM 1718 C CA . GLN B 1 28 ? -0.43885 -17.15692 45.32322 1.000 61.62249 24 GLN B CA 1
ATOM 1719 C C . GLN B 1 28 ? -1.93640 -16.95137 45.42452 1.000 66.23786 24 GLN B C 1
ATOM 1720 O O . GLN B 1 28 ? -2.63841 -16.89450 44.40766 1.000 76.39152 24 GLN B O 1
ATOM 1726 N N . CYS B 1 29 ? -2.40740 -16.83454 46.66313 1.000 67.46655 25 CYS B N 1
ATOM 1727 C CA . CYS B 1 29 ? -3.82449 -16.84905 46.98794 1.000 67.73083 25 CYS B CA 1
ATOM 1728 C C . CYS B 1 29 ? -4.05582 -15.92117 48.16651 1.000 68.07948 25 CYS B C 1
ATOM 1729 O O . CYS B 1 29 ? -3.39144 -16.05801 49.19662 1.000 75.73834 25 CYS B O 1
ATOM 1732 N N . ARG B 1 30 ? -4.98007 -14.97575 48.01616 1.000 71.84555 26 ARG B N 1
ATOM 1733 C CA . ARG B 1 30 ? -5.17448 -13.94364 49.02590 1.000 79.40198 26 ARG B CA 1
ATOM 1734 C C . ARG B 1 30 ? -6.65466 -13.76658 49.30461 1.000 80.44948 26 ARG B C 1
ATOM 1735 O O . ARG B 1 30 ? -7.45250 -13.66197 48.36759 1.000 84.98480 26 ARG B O 1
ATOM 1743 N N . ALA B 1 31 ? -7.00984 -13.69451 50.59011 1.000 89.79037 27 ALA B N 1
ATOM 1744 C CA . ALA B 1 31 ? -8.40231 -13.66351 51.01687 1.000 95.52953 27 ALA B CA 1
ATOM 1745 C C . ALA B 1 31 ? -8.62691 -12.62875 52.10760 1.000 90.98090 27 ALA B C 1
ATOM 1746 O O . ALA B 1 31 ? -7.81993 -12.50812 53.03204 1.000 91.94676 27 ALA B O 1
ATOM 1748 N N . ASN B 1 32 ? -9.73264 -11.89191 51.99804 1.000 97.50015 28 ASN B N 1
ATOM 1749 C CA . ASN B 1 32 ? -10.12838 -10.94319 53.03217 1.000 96.86423 28 ASN B CA 1
ATOM 1750 C C . ASN B 1 32 ? -10.90895 -11.63732 54.13363 1.000 100.34124 28 ASN B C 1
ATOM 1751 O O . ASN B 1 32 ? -11.63759 -12.60338 53.89576 1.000 112.48242 28 ASN B O 1
ATOM 1756 N N . HIS B 1 33 ? -10.73388 -11.14270 55.35076 1.000 103.77390 29 HIS B N 1
ATOM 1757 C CA . HIS B 1 33 ? -11.43903 -11.61234 56.53650 1.000 108.40287 29 HIS B CA 1
ATOM 1758 C C . HIS B 1 33 ? -11.16249 -13.07700 56.86074 1.000 105.74463 29 HIS B C 1
ATOM 1759 O O . HIS B 1 33 ? -11.84200 -13.65527 57.70991 1.000 109.82287 29 HIS B O 1
ATOM 1766 N N . ALA B 1 34 ? -10.19145 -13.69842 56.21716 1.000 99.63139 30 ALA B N 1
ATOM 1767 C CA . ALA B 1 34 ? -9.84604 -15.07936 56.50917 1.000 97.41806 30 ALA B CA 1
ATOM 1768 C C . ALA B 1 34 ? -8.66850 -15.12482 57.47309 1.000 96.75461 30 ALA B C 1
ATOM 1769 O O . ALA B 1 34 ? -7.89263 -14.17298 57.58790 1.000 104.11416 30 ALA B O 1
ATOM 1771 N N . THR B 1 35 ? -8.55191 -16.23929 58.18954 1.000 97.55566 31 THR B N 1
ATOM 1772 C CA . THR B 1 35 ? -7.43555 -16.42638 59.09906 1.000 97.45353 31 THR B CA 1
ATOM 1773 C C . THR B 1 35 ? -6.50701 -17.55820 58.68878 1.000 102.34560 31 THR B C 1
ATOM 1774 O O . THR B 1 35 ? -5.38529 -17.62919 59.20379 1.000 96.87020 31 THR B O 1
ATOM 1778 N N . LYS B 1 36 ? -6.92590 -18.42892 57.77290 1.000 106.79258 32 LYS B N 1
ATOM 1779 C CA . LYS B 1 36 ? -6.14518 -19.60602 57.40910 1.000 102.07556 32 LYS B CA 1
ATOM 1780 C C . LYS B 1 36 ? -6.42463 -19.93516 55.95339 1.000 89.36337 32 LYS B C 1
ATOM 1781 O O . LYS B 1 36 ? -7.58018 -19.91376 55.51776 1.000 93.07377 32 LYS B O 1
ATOM 1787 N N . ILE B 1 37 ? -5.36745 -20.20920 55.20417 1.000 78.60085 33 ILE B N 1
ATOM 1788 C CA . ILE B 1 37 ? -5.48261 -20.67756 53.83605 1.000 73.19526 33 ILE B CA 1
ATOM 1789 C C . ILE B 1 37 ? -4.76345 -22.01739 53.76505 1.000 71.09678 33 ILE B C 1
ATOM 1790 O O . ILE B 1 37 ? -3.65547 -22.15934 54.29651 1.000 72.00933 33 ILE B O 1
ATOM 1795 N N . ARG B 1 38 ? -5.42442 -23.00815 53.16544 1.000 71.25169 34 ARG B N 1
ATOM 1796 C CA . ARG B 1 38 ? -4.87481 -24.33030 52.90128 1.000 69.34821 34 ARG B CA 1
ATOM 1797 C C . ARG B 1 38 ? -4.87424 -24.56653 51.40212 1.000 65.72209 34 ARG B C 1
ATOM 1798 O O . ARG B 1 38 ? -5.73565 -24.05671 50.68333 1.000 79.45349 34 ARG B O 1
ATOM 1806 N N . TYR B 1 39 ? -3.94052 -25.37778 50.93280 1.000 62.72889 35 TYR B N 1
ATOM 1807 C CA . TYR B 1 39 ? -3.86059 -25.72499 49.52049 1.000 59.58391 35 TYR B CA 1
ATOM 1808 C C . TYR B 1 39 ? -4.08970 -27.21654 49.32292 1.000 74.43226 35 TYR B C 1
ATOM 1809 O O . TYR B 1 39 ? -3.47525 -28.04079 50.01017 1.000 83.04284 35 TYR B O 1
ATOM 1818 N N . LYS B 1 40 ? -4.97726 -27.55765 48.39219 1.000 67.59779 36 LYS B N 1
ATOM 1819 C CA . LYS B 1 40 ? -5.20253 -28.93227 47.95643 1.000 71.69262 36 LYS B CA 1
ATOM 1820 C C . LYS B 1 40 ? -4.75197 -29.05086 46.50222 1.000 59.71068 36 LYS B C 1
ATOM 1821 O O . LYS B 1 40 ? -5.10894 -28.21004 45.67057 1.000 57.38478 36 LYS B O 1
ATOM 1827 N N . CYS B 1 41 ? -3.94298 -30.06401 46.19669 1.000 57.35511 37 CYS B N 1
ATOM 1828 C CA . CYS B 1 41 ? -3.41946 -30.24669 44.84495 1.000 54.45345 37 CYS B CA 1
ATOM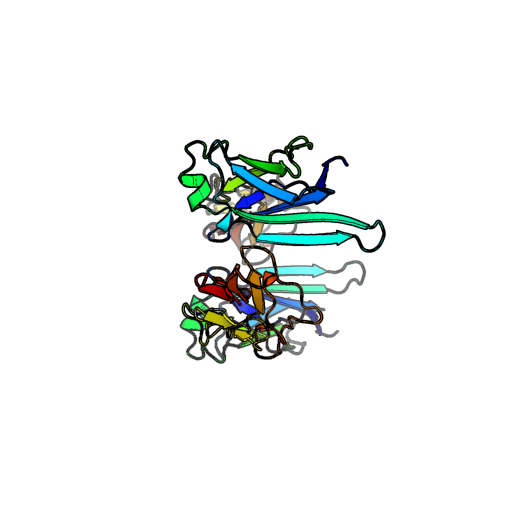 1829 C C . CYS B 1 41 ? -3.67432 -31.66187 44.38255 1.000 57.58377 37 CYS B C 1
ATOM 1830 O O . CYS B 1 41 ? -3.06327 -32.60214 44.89860 1.000 76.68932 37 CYS B O 1
ATOM 1833 N N . SER B 1 42 ? -4.52422 -31.79434 43.37525 1.000 63.85175 38 SER B N 1
ATOM 1834 C CA . SER B 1 42 ? -4.82077 -33.07612 42.77880 1.000 59.32189 38 SER B CA 1
ATOM 1835 C C . SER B 1 42 ? -5.24475 -34.04756 43.87508 1.000 63.43394 38 SER B C 1
ATOM 1836 O O . SER B 1 42 ? -4.64469 -35.10429 44.08753 1.000 64.38604 38 SER B O 1
ATOM 1839 N N . SER B 1 43 ? -6.29820 -33.63216 44.58964 1.000 66.42247 39 SER B N 1
ATOM 1840 C CA . SER B 1 43 ? -6.97227 -34.40853 45.63121 1.000 79.54401 39 SER B CA 1
ATOM 1841 C C . SER B 1 43 ? -6.15799 -34.47631 46.92461 1.000 86.47351 39 SER B C 1
ATOM 1842 O O . SER B 1 43 ? -6.73194 -34.53714 48.01856 1.000 82.75693 39 SER B O 1
ATOM 1845 N N . LYS B 1 44 ? -4.82990 -34.42135 46.81999 1.000 93.94138 40 LYS B N 1
ATOM 1846 C CA . LYS B 1 44 ? -3.96345 -34.40667 47.99414 1.000 88.36976 40 LYS B CA 1
ATOM 1847 C C . LYS B 1 44 ? -3.91162 -33.01152 48.60276 1.000 86.51818 40 LYS B C 1
ATOM 1848 O O . LYS B 1 44 ? -4.06790 -31.99699 47.91283 1.000 74.98415 40 LYS B O 1
ATOM 1854 N N . TRP B 1 45 ? -3.71429 -32.97480 49.91672 1.000 84.20274 41 TRP B N 1
ATOM 1855 C CA . TRP B 1 45 ? -3.54332 -31.72805 50.64238 1.000 68.34059 41 TRP B CA 1
ATOM 1856 C C . TRP B 1 45 ? -2.06165 -31.39102 50.71438 1.000 76.57149 41 TRP B C 1
ATOM 1857 O O . TRP B 1 45 ? -1.23758 -32.26350 51.00558 1.000 79.99915 41 TRP B O 1
ATOM 1868 N N . ILE B 1 46 ? -1.72462 -30.13560 50.41225 1.000 74.58800 42 ILE B N 1
ATOM 1869 C CA . ILE B 1 46 ? -0.34679 -29.67502 50.53149 1.000 59.17479 42 ILE B CA 1
ATOM 1870 C C . ILE B 1 46 ? -0.00561 -29.50817 52.00249 1.000 74.56407 42 ILE B C 1
ATOM 1871 O O . ILE B 1 46 ? -0.71069 -28.80682 52.74493 1.000 70.66719 42 ILE B O 1
ATOM 1876 N N . ASP B 1 47 ? 1.07599 -30.15558 52.43426 1.000 75.24213 43 ASP B N 1
ATOM 1877 C CA . ASP B 1 47 ? 1.42543 -30.12082 53.84747 1.000 89.62545 43 ASP B CA 1
ATOM 1878 C C . ASP B 1 47 ? 1.60744 -28.68324 54.30922 1.000 90.63192 43 ASP B C 1
ATOM 1879 O O . ASP B 1 47 ? 2.49885 -27.97701 53.82234 1.000 83.01484 43 ASP B O 1
ATOM 1884 N N . ASP B 1 48 ? 0.78307 -28.27003 55.28212 1.000 88.21418 44 ASP B N 1
ATOM 1885 C CA . ASP B 1 48 ? 0.65646 -26.86012 55.64529 1.000 82.81626 44 ASP B CA 1
ATOM 1886 C C . ASP B 1 48 ? 1.97378 -26.22663 56.10484 1.000 84.92057 44 ASP B C 1
ATOM 1887 O O . ASP B 1 48 ? 2.04140 -24.99546 56.21295 1.000 88.39697 44 ASP B O 1
ATOM 1892 N N . SER B 1 49 ? 3.01532 -27.01660 56.38028 1.000 76.07767 45 SER B N 1
ATOM 1893 C CA . SER B 1 49 ? 4.31079 -26.42596 56.69716 1.000 71.75685 45 SER B CA 1
ATOM 1894 C C . SER B 1 49 ? 4.99440 -25.84912 55.46478 1.000 71.35556 45 SER B C 1
ATOM 1895 O O . SER B 1 49 ? 5.95965 -25.09002 55.60410 1.000 67.57417 45 SER B O 1
ATOM 1898 N N . ARG B 1 50 ? 4.53650 -26.21673 54.26778 1.000 69.35160 46 ARG B N 1
ATOM 1899 C CA . ARG B 1 50 ? 5.09424 -25.71589 53.01807 1.000 59.60095 46 ARG B CA 1
ATOM 1900 C C . ARG B 1 50 ? 4.49177 -24.39409 52.57766 1.000 57.34076 46 ARG B C 1
ATOM 1901 O O . ARG B 1 50 ? 4.93417 -23.83687 51.57040 1.000 69.65473 46 ARG B O 1
ATOM 1909 N N . ILE B 1 51 ? 3.48880 -23.89848 53.27507 1.000 66.45893 47 ILE B N 1
ATOM 1910 C CA . ILE B 1 51 ? 2.76032 -22.71518 52.84602 1.000 62.34313 47 ILE B CA 1
ATOM 1911 C C . ILE B 1 51 ? 3.38869 -21.49160 53.48242 1.000 70.77305 47 ILE B C 1
ATOM 1912 O O . ILE B 1 51 ? 3.58182 -21.43972 54.70309 1.000 78.12896 47 ILE B O 1
ATOM 1917 N N . GLU B 1 52 ? 3.71329 -20.51108 52.65874 1.000 70.57092 48 GLU B N 1
ATOM 1918 C CA . GLU B 1 52 ? 4.27519 -19.25683 53.13026 1.000 59.01393 48 GLU B CA 1
ATOM 1919 C C . GLU B 1 52 ? 3.11615 -18.27606 53.25780 1.000 65.14797 48 GLU B C 1
ATOM 1920 O O . GLU B 1 52 ? 2.46224 -17.93214 52.26376 1.000 66.80372 48 GLU B O 1
ATOM 1926 N N . LYS B 1 53 ? 2.83886 -17.87416 54.49635 1.000 69.19993 49 LYS B N 1
ATOM 1927 C CA . LYS B 1 53 ? 1.65466 -17.11087 54.85122 1.000 75.00125 49 LYS B CA 1
ATOM 1928 C C . LYS B 1 53 ? 2.04896 -15.69692 55.26652 1.000 69.79267 49 LYS B C 1
ATOM 1929 O O . LYS B 1 53 ? 2.99255 -15.50599 56.04159 1.000 71.74671 49 LYS B O 1
ATOM 1935 N N . LEU B 1 54 ? 1.29804 -14.70905 54.78137 1.000 73.53058 50 LEU B N 1
ATOM 1936 C CA . LEU B 1 54 ? 1.51900 -13.30690 55.12854 1.000 76.48537 50 LEU B CA 1
ATOM 1937 C C . LEU B 1 54 ? 0.20661 -12.73122 55.64671 1.000 79.00794 50 LEU B C 1
ATOM 1938 O O . LEU B 1 54 ? -0.77731 -12.65936 54.90614 1.000 81.06280 50 LEU B O 1
ATOM 1943 N N . ILE B 1 55 ? 0.18968 -12.33384 56.91503 1.000 84.13410 51 ILE B N 1
ATOM 1944 C CA . ILE B 1 55 ? -1.03283 -11.99599 57.62798 1.000 87.62717 51 ILE B CA 1
ATOM 1945 C C . ILE B 1 55 ? -0.97837 -10.53669 58.05044 1.000 90.51171 51 ILE B C 1
ATOM 1946 O O . ILE B 1 55 ? 0.05405 -10.06309 58.53584 1.000 96.60480 51 ILE B O 1
ATOM 1951 N N . GLY B 1 56 ? -2.08682 -9.82839 57.86361 1.000 105.86465 52 GLY B N 1
ATOM 1952 C CA . GLY B 1 56 ? -2.15994 -8.45390 58.31203 1.000 110.41729 52 GLY B CA 1
ATOM 1953 C C . GLY B 1 56 ? -3.54225 -7.86178 58.13223 1.000 114.57985 52 GLY B C 1
ATOM 1954 O O . GLY B 1 56 ? -4.50975 -8.56131 57.81804 1.000 112.73700 52 GLY B O 1
ATOM 1955 N N . THR B 1 57 ? -3.59899 -6.53820 58.31036 1.000 119.90858 53 THR B N 1
ATOM 1956 C CA . THR B 1 57 ? -4.79441 -5.71899 58.13882 1.000 115.21718 53 THR B CA 1
ATOM 1957 C C . THR B 1 57 ? -4.44428 -4.56780 57.20650 1.000 125.03332 53 THR B C 1
ATOM 1958 O O . THR B 1 57 ? -3.42034 -3.90517 57.39990 1.000 128.41676 53 THR B O 1
ATOM 1962 N N . ASP B 1 58 ? -5.28931 -4.33869 56.19452 1.000 123.18893 54 ASP B N 1
ATOM 1963 C CA . ASP B 1 58 ? -5.00525 -3.34553 55.15721 1.000 128.21342 54 ASP B CA 1
ATOM 1964 C C . ASP B 1 58 ? -4.80507 -1.92291 55.69506 1.000 132.80866 54 ASP B C 1
ATOM 1965 O O . ASP B 1 58 ? -4.16837 -1.10968 55.01272 1.000 124.53286 54 ASP B O 1
ATOM 1970 N N . SER B 1 59 ? -5.32979 -1.60453 56.88884 1.000 132.15984 55 SER B N 1
ATOM 1971 C CA . SER B 1 59 ? -5.27754 -0.27743 57.52555 1.000 139.29961 55 SER B CA 1
ATOM 1972 C C . SER B 1 59 ? -5.99809 0.81762 56.73621 1.000 148.64329 55 SER B C 1
ATOM 1973 O O . SER B 1 59 ? -6.70821 1.64289 57.32854 1.000 141.10023 55 SER B O 1
ATOM 1976 N N . THR B 1 60 ? -5.80073 0.86077 55.41167 1.000 161.55238 56 THR B N 1
ATOM 1977 C CA . THR B 1 60 ? -6.53573 1.82006 54.59024 1.000 149.39638 56 THR B CA 1
ATOM 1978 C C . THR B 1 60 ? -8.02232 1.50933 54.68297 1.000 141.87833 56 THR B C 1
ATOM 1979 O O . THR B 1 60 ? -8.84198 2.38290 54.99396 1.000 145.07718 56 THR B O 1
ATOM 1983 N N . SER B 1 61 ? -8.37436 0.24379 54.43196 1.000 141.98748 57 SER B N 1
ATOM 1984 C CA . SER B 1 61 ? -9.73369 -0.26661 54.49437 1.000 139.38827 57 SER B CA 1
ATOM 1985 C C . SER B 1 61 ? -10.06551 -0.90061 55.84220 1.000 144.66749 57 SER B C 1
ATOM 1986 O O . SER B 1 61 ? -11.24061 -1.19692 56.09801 1.000 141.89184 57 SER B O 1
ATOM 1989 N N . GLY B 1 62 ? -9.06737 -1.09643 56.70935 1.000 141.00742 58 GLY B N 1
ATOM 1990 C CA . GLY B 1 62 ? -9.25535 -1.74123 57.99673 1.000 135.21146 58 GLY B CA 1
ATOM 1991 C C . GLY B 1 62 ? -9.65304 -3.19776 57.92511 1.000 131.55612 58 GLY B C 1
ATOM 1992 O O . GLY B 1 62 ? -9.95754 -3.79912 58.96101 1.000 132.26009 58 GLY B O 1
ATOM 1993 N N . VAL B 1 63 ? -9.66554 -3.77993 56.73253 1.000 124.93265 59 VAL B N 1
ATOM 1994 C CA . VAL B 1 63 ? -10.16892 -5.12804 56.50902 1.000 123.58298 59 VAL B CA 1
ATOM 1995 C C . VAL B 1 63 ? -9.00462 -6.10440 56.55046 1.000 127.68894 59 VAL B C 1
ATOM 1996 O O . VAL B 1 63 ? -8.06468 -6.00393 55.74898 1.000 115.86731 59 VAL B O 1
ATOM 2000 N N . GLY B 1 64 ? -9.08436 -7.07258 57.45719 1.000 116.99600 60 GLY B N 1
ATOM 2001 C CA . GLY B 1 64 ? -8.03474 -8.06029 57.55154 1.000 110.38039 60 GLY B CA 1
ATOM 2002 C C . GLY B 1 64 ? -7.88887 -8.83828 56.26163 1.000 103.25679 60 GLY B C 1
ATOM 2003 O O . GLY B 1 64 ? -8.76106 -8.83455 55.39194 1.000 110.55183 60 GLY B O 1
ATOM 2004 N N . TYR B 1 65 ? -6.73934 -9.48494 56.12302 1.000 105.98989 61 TYR B N 1
ATOM 2005 C CA . TYR B 1 65 ? -6.45643 -10.27719 54.93675 1.000 108.57326 61 TYR B CA 1
ATOM 2006 C C . TYR B 1 65 ? -5.53241 -11.41958 55.32812 1.000 98.82083 61 TYR B C 1
ATOM 2007 O O . TYR B 1 65 ? -5.02647 -11.47727 56.45258 1.000 97.94339 61 TYR B O 1
ATOM 2016 N N . ILE B 1 66 ? -5.31067 -12.32554 54.37582 1.000 95.83282 62 ILE B N 1
ATOM 2017 C CA . ILE B 1 66 ? -4.26274 -13.34002 54.47739 1.000 92.43541 62 ILE B CA 1
ATOM 2018 C C . ILE B 1 66 ? -3.79093 -13.68191 53.07122 1.000 85.07879 62 ILE B C 1
ATOM 2019 O O . ILE B 1 66 ? -4.59647 -13.99375 52.18827 1.000 86.26512 62 ILE B O 1
ATOM 2024 N N . ASP B 1 67 ? -2.48128 -13.59919 52.86305 1.000 80.00179 63 ASP B N 1
ATOM 2025 C CA . ASP B 1 67 ? -1.84904 -13.83354 51.57101 1.000 72.96967 63 ASP B CA 1
ATOM 2026 C C . ASP B 1 67 ? -0.95218 -15.05769 51.73216 1.000 68.56332 63 ASP B C 1
ATOM 2027 O O . ASP B 1 67 ? 0.03433 -15.01990 52.47438 1.000 67.52227 63 ASP B O 1
ATOM 2032 N N . ALA B 1 68 ? -1.32271 -16.16000 51.09001 1.000 65.79633 64 ALA B N 1
ATOM 2033 C CA . ALA B 1 68 ? -0.59636 -17.41496 51.21741 1.000 62.13830 64 ALA B CA 1
ATOM 2034 C C . ALA B 1 68 ? -0.03328 -17.83764 49.86585 1.000 65.80480 64 ALA B C 1
ATOM 2035 O O . ALA B 1 68 ? -0.67168 -17.64653 48.82481 1.000 77.81398 64 ALA B O 1
ATOM 2037 N N . SER B 1 69 ? 1.16156 -18.41946 49.88367 1.000 65.73341 65 SER B N 1
ATOM 2038 C CA . SER B 1 69 ? 1.82325 -18.83015 48.65688 1.000 61.96671 65 SER B CA 1
ATOM 2039 C C . SER B 1 69 ? 2.49467 -20.17581 48.86248 1.000 50.03058 65 SER B C 1
ATOM 2040 O O . SER B 1 69 ? 2.92631 -20.50948 49.96382 1.000 52.85691 65 SER B O 1
ATOM 2043 N N . VAL B 1 70 ? 2.56195 -20.96089 47.79817 1.000 51.90071 66 VAL B N 1
ATOM 2044 C CA . VAL B 1 70 ? 3.27307 -22.22333 47.86558 1.000 47.83261 66 VAL B CA 1
ATOM 2045 C C . VAL B 1 70 ? 3.98682 -22.42681 46.54623 1.000 44.21224 66 VAL B C 1
ATOM 2046 O O . VAL B 1 70 ? 3.53654 -21.95375 45.50296 1.000 49.43509 66 VAL B O 1
ATOM 2050 N N . ASP B 1 71 ? 5.14308 -23.08208 46.61409 1.000 44.33294 67 ASP B N 1
ATOM 2051 C CA . ASP B 1 71 ? 5.95173 -23.41033 45.45009 1.000 41.91934 67 ASP B CA 1
ATOM 2052 C C . ASP B 1 71 ? 5.64346 -24.84025 45.02501 1.000 42.81982 67 ASP B C 1
ATOM 2053 O O . ASP B 1 71 ? 5.87437 -25.78091 45.79369 1.000 51.98225 67 ASP B O 1
ATOM 2058 N N . ILE B 1 72 ? 5.09533 -24.99620 43.82464 1.000 40.05816 68 ILE B N 1
ATOM 2059 C CA . ILE B 1 72 ? 4.81198 -26.30460 43.25226 1.000 43.45234 68 ILE B CA 1
ATOM 2060 C C . ILE B 1 72 ? 5.99760 -26.74655 42.40769 1.000 46.87322 68 ILE B C 1
ATOM 2061 O O . ILE B 1 72 ? 6.37093 -26.06436 41.45044 1.000 52.10208 68 ILE B O 1
ATOM 2066 N N . SER B 1 73 ? 6.57466 -27.89651 42.73856 1.000 42.05384 69 SER B N 1
ATOM 2067 C CA . SER B 1 73 ? 7.81307 -28.33131 42.11632 1.000 44.17724 69 SER B CA 1
ATOM 2068 C C . SER B 1 73 ? 7.55184 -29.43868 41.10920 1.000 39.93082 69 SER B C 1
ATOM 2069 O O . SER B 1 73 ? 6.47292 -30.02799 41.04981 1.000 50.41278 69 SER B O 1
ATOM 2072 N N . ARG B 1 74 ? 8.59188 -29.74152 40.33817 1.000 44.30593 70 ARG B N 1
ATOM 2073 C CA . ARG B 1 74 ? 8.53814 -30.86810 39.41902 1.000 39.86587 70 ARG B CA 1
ATOM 2074 C C . ARG B 1 74 ? 8.35283 -32.18479 40.16201 1.000 41.48945 70 ARG B C 1
ATOM 2075 O O . ARG B 1 74 ? 7.71328 -33.10470 39.64295 1.000 47.38214 70 ARG B O 1
ATOM 2083 N N . ILE B 1 75 ? 8.88423 -32.29581 41.37776 1.000 42.59517 71 ILE B N 1
ATOM 2084 C CA . ILE B 1 75 ? 8.64586 -33.49279 42.18412 1.000 44.92458 71 ILE B CA 1
ATOM 2085 C C . ILE B 1 75 ? 7.16870 -33.60924 42.54817 1.000 48.17047 71 ILE B C 1
ATOM 2086 O O . ILE B 1 75 ? 6.59804 -34.70976 42.54907 1.000 53.18763 71 ILE B O 1
ATOM 2091 N N . ASP B 1 76 ? 6.53071 -32.48323 42.89288 1.000 54.75784 72 ASP B N 1
ATOM 2092 C CA . ASP B 1 76 ? 5.11274 -32.51798 43.23121 1.000 44.70035 72 ASP B CA 1
ATOM 2093 C C . ASP B 1 76 ? 4.32024 -33.11246 42.08404 1.000 44.76759 72 ASP B C 1
ATOM 2094 O O . ASP B 1 76 ? 3.62878 -34.12622 42.24005 1.000 48.49411 72 ASP B O 1
ATOM 2099 N N . VAL B 1 77 ? 4.48834 -32.54614 40.89609 1.000 42.89912 73 VAL B N 1
ATOM 2100 C CA . VAL B 1 77 ? 3.71549 -32.99014 39.75070 1.000 43.35942 73 VAL B CA 1
ATOM 2101 C C . VAL B 1 77 ? 4.00380 -34.45032 39.43975 1.000 45.28095 73 VAL B C 1
ATOM 2102 O O . VAL B 1 77 ? 3.08839 -35.22485 39.15525 1.000 61.82765 73 VAL B O 1
ATOM 2106 N N . ASP B 1 78 ? 5.26478 -34.86640 39.52190 1.000 45.39345 74 ASP B N 1
ATOM 2107 C CA . ASP B 1 78 ? 5.60271 -36.21715 39.08008 1.000 47.55130 74 ASP B CA 1
ATOM 2108 C C . ASP B 1 78 ? 5.09225 -37.29559 40.01503 1.000 50.63861 74 ASP B C 1
ATOM 2109 O O . ASP B 1 78 ? 4.74237 -38.38233 39.55093 1.000 53.09757 74 ASP B O 1
ATOM 2114 N N . THR B 1 79 ? 5.05250 -37.04299 41.31810 1.000 51.17938 75 THR B N 1
ATOM 2115 C CA . THR B 1 79 ? 4.60318 -38.06169 42.25955 1.000 54.92040 75 THR B CA 1
ATOM 2116 C C . THR B 1 79 ? 3.10729 -38.01477 42.52765 1.000 59.40901 75 THR B C 1
ATOM 2117 O O . THR B 1 79 ? 2.61839 -38.75030 43.39326 1.000 64.89687 75 THR B O 1
ATOM 2121 N N . SER B 1 80 ? 2.37257 -37.19229 41.79139 1.000 58.68106 76 SER B N 1
ATOM 2122 C CA . SER B 1 80 ? 0.98342 -36.94988 42.12119 1.000 55.46588 76 SER B CA 1
ATOM 2123 C C . SER B 1 80 ? 0.11075 -38.10327 41.69244 1.000 59.10868 76 SER B C 1
ATOM 2124 O O . SER B 1 80 ? -0.87994 -38.40256 42.36267 1.000 66.88495 76 SER B O 1
ATOM 2127 N N . GLY B 1 81 ? 0.45192 -38.75142 40.57954 1.000 59.22696 77 GLY B N 1
ATOM 2128 C CA . GLY B 1 81 ? -0.44769 -39.68752 39.95629 1.000 62.71299 77 GLY B CA 1
ATOM 2129 C C . GLY B 1 81 ? -1.34918 -39.06369 38.92205 1.000 62.25413 77 GLY B C 1
ATOM 2130 O O . GLY B 1 81 ? -2.11503 -39.78633 38.26929 1.000 65.07032 77 GLY B O 1
ATOM 2131 N N . HIS B 1 82 ? -1.31584 -37.73798 38.78122 1.000 58.39586 78 HIS B N 1
ATOM 2132 C CA . HIS B 1 82 ? -2.08940 -37.02633 37.76878 1.000 63.48949 78 HIS B CA 1
ATOM 2133 C C . HIS B 1 82 ? -1.19389 -35.99863 37.08676 1.000 60.25390 78 HIS B C 1
ATOM 2134 O O . HIS B 1 82 ? -1.46627 -34.80029 37.09890 1.000 72.53856 78 HIS B O 1
ATOM 2141 N N . VAL B 1 83 ? -0.12774 -36.48360 36.44979 1.000 64.38987 79 VAL B N 1
ATOM 2142 C CA . VAL B 1 83 ? 0.90187 -35.57866 35.94503 1.000 56.42812 79 VAL B CA 1
ATOM 2143 C C . VAL B 1 83 ? 0.33073 -34.66082 34.87046 1.000 59.67649 79 VAL B C 1
ATOM 2144 O O . VAL B 1 83 ? 0.56980 -33.44436 34.87491 1.000 63.52054 79 VAL B O 1
ATOM 2148 N N . ASP B 1 84 ? -0.46834 -35.21626 33.96673 1.000 61.79241 80 ASP B N 1
ATOM 2149 C CA . ASP B 1 84 ? -1.06090 -34.47716 32.86040 1.000 68.68588 80 ASP B CA 1
ATOM 2150 C C . ASP B 1 84 ? -2.35025 -33.74233 33.22925 1.000 72.49593 80 ASP B C 1
ATOM 2151 O O . ASP B 1 84 ? -2.91326 -33.05484 32.36851 1.000 66.91005 80 ASP B O 1
ATOM 2156 N N . ALA B 1 85 ? -2.84672 -33.87498 34.46237 1.000 74.71413 81 ALA B N 1
ATOM 2157 C CA . ALA B 1 85 ? -4.01752 -33.12143 34.92439 1.000 58.39342 81 ALA B CA 1
ATOM 2158 C C . ALA B 1 85 ? -3.79189 -32.57170 36.32690 1.000 62.64414 81 ALA B C 1
ATOM 2159 O O . ALA B 1 85 ? -4.69021 -32.60286 37.17441 1.000 71.83500 81 ALA B O 1
ATOM 2161 N N . PHE B 1 86 ? -2.59552 -32.06196 36.60252 1.000 57.93557 82 PHE B N 1
ATOM 2162 C CA . PHE B 1 86 ? -2.28064 -31.59419 37.94244 1.000 49.22567 82 PHE B CA 1
ATOM 2163 C C . PHE B 1 86 ? -2.91372 -30.23505 38.14632 1.000 49.14395 82 PHE B C 1
ATOM 2164 O O . PHE B 1 86 ? -2.66543 -29.31823 37.36358 1.000 66.32417 82 PHE B O 1
ATOM 2172 N N . GLN B 1 87 ? -3.76255 -30.10358 39.16251 1.000 57.47694 83 GLN B N 1
ATOM 2173 C CA . GLN B 1 87 ? -4.41993 -28.82678 39.40932 1.000 53.26306 83 GLN B CA 1
ATOM 2174 C C . GLN B 1 87 ? -4.57152 -28.62216 40.90721 1.000 55.28094 83 GLN B C 1
ATOM 2175 O O . GLN B 1 87 ? -4.65816 -29.58709 41.66983 1.000 57.66967 83 GLN B O 1
ATOM 2181 N N . CYS B 1 88 ? -4.57775 -27.35398 41.32055 1.000 52.00610 84 CYS B N 1
ATOM 2182 C CA . CYS B 1 88 ? -4.52334 -26.97023 42.72328 1.000 52.08017 84 CYS B CA 1
ATOM 2183 C C . CYS B 1 88 ? -5.61081 -25.95421 43.06223 1.000 58.57452 84 CYS B C 1
ATOM 2184 O O . CYS B 1 88 ? -6.10803 -25.23624 42.19141 1.000 62.73812 84 CYS B O 1
ATOM 2187 N N . GLN B 1 89 ? -5.96277 -25.88730 44.34908 1.000 56.63170 85 GLN B N 1
ATOM 2188 C CA . GLN B 1 89 ? -6.94872 -24.93611 44.85099 1.000 59.59012 85 GLN B CA 1
ATOM 2189 C C . GLN B 1 89 ? -6.58270 -24.51788 46.26554 1.000 62.39856 85 GLN B C 1
ATOM 2190 O O . GLN B 1 89 ? -5.91443 -25.25738 46.99417 1.000 74.13420 85 GLN B O 1
ATOM 2196 N N . CYS B 1 90 ? -7.02166 -23.32576 46.65342 1.000 61.91840 86 CYS B N 1
ATOM 2197 C CA . CYS B 1 90 ? -6.79463 -22.84663 48.00759 1.000 72.70441 86 CYS B CA 1
ATOM 2198 C C . CYS B 1 90 ? -8.14725 -22.64799 48.66654 1.000 79.07194 86 CYS B C 1
ATOM 2199 O O . CYS B 1 90 ? -9.14145 -22.33363 48.00434 1.000 77.93603 86 CYS B O 1
ATOM 2202 N N . TYR B 1 91 ? -8.18599 -22.88476 49.97058 1.000 77.79170 87 TYR B N 1
ATOM 2203 C CA . TYR B 1 91 ? -9.41749 -22.80787 50.73460 1.000 76.31922 87 TYR B CA 1
ATOM 2204 C C . TYR B 1 91 ? -9.17291 -21.89172 51.91889 1.000 79.18366 87 TYR B C 1
ATOM 2205 O O . TYR B 1 91 ? -8.31380 -22.18035 52.75902 1.000 97.11320 87 TYR B O 1
ATOM 2214 N N . ALA B 1 92 ? -9.90814 -20.78585 51.97841 1.000 81.01080 88 ALA B N 1
ATOM 2215 C CA . ALA B 1 92 ? -9.69902 -19.77057 53.00141 1.000 83.19695 88 ALA B CA 1
ATOM 2216 C C . ALA B 1 92 ? -10.77323 -19.92541 54.06956 1.000 94.75223 88 ALA B C 1
ATOM 2217 O O . ALA B 1 92 ? -11.93643 -19.56204 53.85684 1.000 98.17370 88 ALA B O 1
ATOM 2219 N N . SER B 1 93 ? -10.37233 -20.42986 55.22612 1.000 96.86667 89 SER B N 1
ATOM 2220 C CA . SER B 1 93 ? -11.26872 -20.58801 56.35361 1.000 101.20838 89 SER B CA 1
ATOM 2221 C C . SER B 1 93 ? -10.99474 -19.47417 57.36036 1.000 112.37370 89 SER B C 1
ATOM 2222 O O . SER B 1 93 ? -10.29126 -18.50122 57.07084 1.000 120.31137 89 SER B O 1
ATOM 2225 N N . GLY B 1 94 ? -11.54758 -19.61297 58.55745 1.000 106.58112 90 GLY B N 1
ATOM 2226 C CA . GLY B 1 94 ? -11.39464 -18.59937 59.57593 1.000 110.12703 90 GLY B CA 1
ATOM 2227 C C . GLY B 1 94 ? -12.10872 -19.01453 60.83931 1.000 121.70653 90 GLY B C 1
ATOM 2228 O O . GLY B 1 94 ? -11.86866 -20.10607 61.36392 1.000 136.74246 90 GLY B O 1
ATOM 2229 N N . ASP B 1 95 ? -12.99042 -18.15258 61.33517 1.000 126.33844 91 ASP B N 1
ATOM 2230 C CA . ASP B 1 95 ? -13.81443 -18.48821 62.48657 1.000 131.35832 91 ASP B CA 1
ATOM 2231 C C . ASP B 1 95 ? -14.61387 -19.76723 62.22406 1.000 139.45918 91 ASP B C 1
ATOM 2232 O O . ASP B 1 95 ? -14.77927 -20.21233 61.08337 1.000 139.10334 91 ASP B O 1
ATOM 2237 N N . ASP B 1 96 ? -15.08245 -20.38404 63.31231 1.000 151.77441 92 ASP B N 1
ATOM 2238 C CA . ASP B 1 96 ? -16.02794 -21.48884 63.20534 1.000 150.73075 92 ASP B CA 1
ATOM 2239 C C . ASP B 1 96 ? -17.35648 -21.05055 62.58273 1.000 148.70227 92 ASP B C 1
ATOM 2240 O O . ASP B 1 96 ? -18.16433 -21.91583 62.23124 1.000 165.68792 92 ASP B O 1
ATOM 2245 N N . ASP B 1 97 ? -17.60483 -19.73755 62.44228 1.000 147.69788 93 ASP B N 1
ATOM 2246 C CA . ASP B 1 97 ? -18.85867 -19.20639 61.90482 1.000 151.57517 93 ASP B CA 1
ATOM 2247 C C . ASP B 1 97 ? -18.82002 -18.89874 60.40951 1.000 145.27755 93 ASP B C 1
ATOM 2248 O O . ASP B 1 97 ? -19.88030 -18.66929 59.81610 1.000 148.53962 93 ASP B O 1
ATOM 2253 N N . GLN B 1 98 ? -17.64449 -18.86028 59.79526 1.000 137.06739 94 GLN B N 1
ATOM 2254 C CA . GLN B 1 98 ? -17.49467 -18.39407 58.42530 1.000 131.47159 94 GLN B CA 1
ATOM 2255 C C . GLN B 1 98 ? -17.40885 -19.55967 57.44226 1.000 127.33441 94 GLN B C 1
ATOM 2256 O O . GLN B 1 98 ? -16.91189 -20.64020 57.76902 1.000 125.98535 94 GLN B O 1
ATOM 2262 N N . ASP B 1 99 ? -17.87430 -19.32003 56.21949 1.000 125.71863 95 ASP B N 1
ATOM 2263 C CA . ASP B 1 99 ? -17.87931 -20.35304 55.19146 1.000 122.42186 95 ASP B CA 1
ATOM 2264 C C . ASP B 1 99 ? -16.52052 -20.42476 54.51431 1.000 113.94567 95 ASP B C 1
ATOM 2265 O O . ASP B 1 99 ? -15.94856 -19.39361 54.15029 1.000 122.32717 95 ASP B O 1
ATOM 2270 N N . VAL B 1 100 ? -16.00993 -21.64580 54.33931 1.000 111.02103 96 VAL B N 1
ATOM 2271 C CA . VAL B 1 100 ? -14.78098 -21.84501 53.57734 1.000 103.46409 96 VAL B CA 1
ATOM 2272 C C . VAL B 1 100 ? -15.00678 -21.44301 52.12907 1.000 100.81332 96 VAL B C 1
ATOM 2273 O O . VAL B 1 100 ? -15.96979 -21.88176 51.49274 1.000 105.05607 96 VAL B O 1
ATOM 2277 N N . VAL B 1 101 ? -14.12209 -20.60435 51.59836 1.000 95.98923 97 VAL B N 1
ATOM 2278 C CA . VAL B 1 101 ? -14.23679 -20.09124 50.23521 1.000 93.87374 97 VAL B CA 1
ATOM 2279 C C . VAL B 1 101 ? -13.14584 -20.72605 49.38708 1.000 87.56019 97 VAL B C 1
ATOM 2280 O O . VAL B 1 101 ? -11.95238 -20.49754 49.62987 1.000 94.90961 97 VAL B O 1
ATOM 2284 N N . ALA B 1 102 ? -13.54749 -21.48364 48.36665 1.000 89.18280 98 ALA B N 1
ATOM 2285 C CA . ALA B 1 102 ? -12.59045 -22.12666 47.47689 1.000 81.87187 98 ALA B CA 1
ATOM 2286 C C . ALA B 1 102 ? -12.28880 -21.21781 46.29402 1.000 83.90630 98 ALA B C 1
ATOM 2287 O O . ALA B 1 102 ? -13.14667 -20.45758 45.83047 1.000 82.78581 98 ALA B O 1
ATOM 2289 N N . SER B 1 103 ? -11.05679 -21.30458 45.80585 1.000 77.79747 99 SER B N 1
ATOM 2290 C CA . SER B 1 103 ? -10.57892 -20.41540 44.76337 1.000 73.13981 99 SER B CA 1
ATOM 2291 C C . SER B 1 103 ? -10.71220 -21.07691 43.40037 1.000 72.85332 99 SER B C 1
ATOM 2292 O O . SER B 1 103 ? -11.12833 -22.23141 43.27164 1.000 72.11165 99 SER B O 1
ATOM 2295 N N . ASP B 1 104 ? -10.33195 -20.32598 42.36991 1.000 72.67645 100 ASP B N 1
ATOM 2296 C CA . ASP B 1 104 ? -10.23076 -20.87681 41.02772 1.000 75.60033 100 ASP B CA 1
ATOM 2297 C C . ASP B 1 104 ? -9.27933 -22.06639 41.01359 1.000 79.15915 100 ASP B C 1
ATOM 2298 O O . ASP B 1 104 ? -8.36775 -22.17221 41.83633 1.000 71.29951 100 ASP B O 1
ATOM 2303 N N . VAL B 1 105 ? -9.48220 -22.95761 40.05146 1.000 76.43792 101 VAL B N 1
ATOM 2304 C CA . VAL B 1 105 ? -8.55149 -24.05755 39.84403 1.000 61.86071 101 VAL B CA 1
ATOM 2305 C C . VAL B 1 105 ? -7.36817 -23.54955 39.03703 1.000 58.56107 101 VAL B C 1
ATOM 2306 O O . VAL B 1 105 ? -7.54287 -23.01849 37.93630 1.000 79.19965 101 VAL B O 1
ATOM 2310 N N . ALA B 1 106 ? -6.16535 -23.71082 39.58698 1.000 62.35272 102 ALA B N 1
ATOM 2311 C CA . ALA B 1 106 ? -4.91678 -23.46801 38.87592 1.000 52.16036 102 ALA B CA 1
ATOM 2312 C C . ALA B 1 106 ? -4.33044 -24.79915 38.44955 1.000 50.44427 102 ALA B C 1
ATOM 2313 O O . ALA B 1 106 ? -4.15646 -25.69045 39.28623 1.000 54.64611 102 ALA B O 1
ATOM 2315 N N . THR B 1 107 ? -4.02853 -24.94172 37.16170 1.000 50.24627 103 THR B N 1
ATOM 2316 C CA . THR B 1 107 ? -3.35040 -26.13498 36.68295 1.000 48.85603 103 THR B CA 1
ATOM 2317 C C . THR B 1 107 ? -1.85912 -25.86757 36.54706 1.000 51.48213 103 THR B C 1
ATOM 2318 O O . THR B 1 107 ? -1.44387 -24.81267 36.06011 1.000 56.07384 103 THR B O 1
ATOM 2322 N N . VAL B 1 108 ? -1.06100 -26.84527 36.95327 1.000 54.60649 104 VAL B N 1
ATOM 2323 C CA . VAL B 1 108 ? 0.38583 -26.79077 36.84947 1.000 49.56928 104 VAL B CA 1
ATOM 2324 C C . VAL B 1 108 ? 0.79174 -27.79577 35.78383 1.000 47.54737 104 VAL B C 1
ATOM 2325 O O . VAL B 1 108 ? 0.38945 -28.96402 35.83992 1.000 53.11254 104 VAL B O 1
ATOM 2329 N N . HIS B 1 109 ? 1.53257 -27.33157 34.78423 1.000 49.03306 105 HIS B N 1
ATOM 2330 C CA . HIS B 1 109 ? 2.10121 -28.18725 33.75128 1.000 54.84602 105 HIS B CA 1
ATOM 2331 C C . HIS B 1 109 ? 3.62167 -28.09347 33.77243 1.000 47.88907 105 HIS B C 1
ATOM 2332 O O . HIS B 1 109 ? 4.19180 -27.07538 34.18228 1.000 45.97111 105 HIS B O 1
ATOM 2339 N N . LEU B 1 110 ? 4.28415 -29.16744 33.34554 1.000 53.96138 106 LEU B N 1
ATOM 2340 C CA . LEU B 1 110 ? 5.73555 -29.16077 33.21774 1.000 41.93892 106 LEU B CA 1
ATOM 2341 C C . LEU B 1 110 ? 6.07077 -28.66004 31.82844 1.000 41.42386 106 LEU B C 1
ATOM 2342 O O . LEU B 1 110 ? 5.71012 -29.28854 30.83455 1.000 52.42457 106 LEU B O 1
ATOM 2347 N N . ALA B 1 111 ? 6.72661 -27.51439 31.75729 1.000 50.86763 107 ALA B N 1
ATOM 2348 C CA . ALA B 1 111 ? 7.09261 -26.95238 30.47171 1.000 41.26935 107 ALA B CA 1
ATOM 2349 C C . ALA B 1 111 ? 8.29056 -27.70154 29.89998 1.000 41.12093 107 ALA B C 1
ATOM 2350 O O . ALA B 1 111 ? 9.19386 -28.09797 30.63764 1.000 45.65664 107 ALA B O 1
ATOM 2352 N N . TYR B 1 112 ? 8.30585 -27.87724 28.57950 1.000 41.06423 108 TYR B N 1
ATOM 2353 C CA . TYR B 1 112 ? 9.37689 -28.62133 27.92517 1.000 40.51679 108 TYR B CA 1
ATOM 2354 C C . TYR B 1 112 ? 9.45745 -28.24386 26.45931 1.000 37.43774 108 TYR B C 1
ATOM 2355 O O . TYR B 1 112 ? 8.51464 -27.69166 25.88723 1.000 47.58949 108 TYR B O 1
ATOM 2364 N N . MET B 1 113 ? 10.57355 -28.62104 25.83023 1.000 38.68336 109 MET B N 1
ATOM 2365 C CA . MET B 1 113 ? 10.67881 -28.57926 24.37124 1.000 34.79722 109 MET B CA 1
ATOM 2366 C C . MET B 1 113 ? 11.65559 -29.65012 23.89591 1.000 42.42836 109 MET B C 1
ATOM 2367 O O . MET B 1 113 ? 12.80708 -29.65342 24.32537 1.000 43.59961 109 MET B O 1
ATOM 2372 N N . ARG B 1 114 ? 11.21987 -30.53972 23.00014 1.000 35.53016 110 ARG B N 1
ATOM 2373 C CA . ARG B 1 114 ? 12.04560 -31.67320 22.60876 1.000 36.34442 110 ARG B CA 1
ATOM 2374 C C . ARG B 1 114 ? 13.22343 -31.20257 21.75140 1.000 42.15960 110 ARG B C 1
ATOM 2375 O O . ARG B 1 114 ? 13.34660 -30.02300 21.41480 1.000 59.06329 110 ARG B O 1
ATOM 2383 N N . LYS B 1 115 ? 14.04366 -32.15738 21.29853 1.000 48.85247 111 LYS B N 1
ATOM 2384 C CA . LYS B 1 115 ? 15.30763 -31.85403 20.63224 1.000 43.96256 111 LYS B CA 1
ATOM 2385 C C . LYS B 1 115 ? 15.22684 -31.74375 19.11079 1.000 48.24851 111 LYS B C 1
ATOM 2386 O O . LYS B 1 115 ? 15.97482 -30.93730 18.53272 1.000 89.62860 111 LYS B O 1
ATOM 2392 N N . HIS B 1 116 ? 14.37729 -32.47601 18.42359 1.000 53.57423 112 HIS B N 1
ATOM 2393 C CA . HIS B 1 116 ? 14.40785 -32.44660 16.97085 1.000 57.34707 112 HIS B CA 1
ATOM 2394 C C . HIS B 1 116 ? 13.13113 -31.82914 16.40784 1.000 59.19152 112 HIS B C 1
ATOM 2395 O O . HIS B 1 116 ? 12.03457 -32.05388 16.92771 1.000 44.98559 112 HIS B O 1
ATOM 2402 N N . PHE B 1 117 ? 13.30319 -31.00284 15.37749 1.000 47.27759 113 PHE B N 1
ATOM 2403 C CA . PHE B 1 117 ? 12.18141 -30.33182 14.75068 1.000 38.97773 113 PHE B CA 1
ATOM 2404 C C . PHE B 1 117 ? 11.34459 -31.32034 13.97377 1.000 42.88258 113 PHE B C 1
ATOM 2405 O O . PHE B 1 117 ? 11.87503 -32.16503 13.24269 1.000 58.96957 113 PHE B O 1
ATOM 2413 N N . LEU B 1 118 ? 10.02852 -31.21537 14.14050 1.000 46.00627 114 LEU B N 1
ATOM 2414 C CA . LEU B 1 118 ? 9.12863 -32.01433 13.31890 1.000 50.09784 114 LEU B CA 1
ATOM 2415 C C . LEU B 1 118 ? 9.33222 -31.73866 11.83870 1.000 50.53210 114 LEU B C 1
ATOM 2416 O O . LEU B 1 118 ? 9.25888 -32.65846 11.01804 1.000 68.38700 114 LEU B O 1
ATOM 2421 N N . LYS B 1 119 ? 9.61197 -30.49137 11.47573 1.000 58.54631 115 LYS B N 1
ATOM 2422 C CA . LYS B 1 119 ? 9.95903 -30.13691 10.10023 1.000 46.31950 115 LYS B CA 1
ATOM 2423 C C . LYS B 1 119 ? 11.16068 -29.20801 10.12044 1.000 43.65838 115 LYS B C 1
ATOM 2424 O O . LYS B 1 119 ? 11.19140 -28.24068 10.89115 1.000 41.39556 115 LYS B O 1
ATOM 2430 N N . SER B 1 120 ? 12.13045 -29.48568 9.26441 1.000 48.10028 116 SER B N 1
ATOM 2431 C CA . SER B 1 120 ? 13.28615 -28.60528 9.12017 1.000 44.38889 116 SER B CA 1
ATOM 2432 C C . SER B 1 120 ? 13.59615 -28.42305 7.64075 1.000 57.95417 116 SER B C 1
ATOM 2433 O O . SER B 1 120 ? 13.26139 -29.27898 6.81054 1.000 63.35693 116 SER B O 1
ATOM 2436 N N . PRO B 1 121 ? 14.17874 -27.28147 7.28474 1.000 45.12648 117 PRO B N 1
ATOM 2437 C CA . PRO B 1 121 ? 14.52488 -27.02646 5.89020 1.000 45.29590 117 PRO B CA 1
ATOM 2438 C C . PRO B 1 121 ? 15.52022 -28.05730 5.40993 1.000 51.38512 117 PRO B C 1
ATOM 2439 O O . PRO B 1 121 ? 16.05573 -28.86857 6.17527 1.000 62.70794 117 PRO B O 1
ATOM 2443 N N . VAL B 1 122 ? 15.75914 -28.00741 4.10592 1.000 60.08210 118 VAL B N 1
ATOM 2444 C CA . VAL B 1 122 ? 16.79002 -28.79032 3.44101 1.000 47.71449 118 VAL B CA 1
ATOM 2445 C C . VAL B 1 122 ? 17.43985 -27.93970 2.36091 1.000 47.93702 118 VAL B C 1
ATOM 2446 O O . VAL B 1 122 ? 16.81736 -27.04107 1.78392 1.000 65.51122 118 VAL B O 1
ATOM 2450 N N . ALA B 1 123 ? 18.70161 -28.25534 2.07788 1.000 56.20121 119 ALA B N 1
ATOM 2451 C CA . ALA B 1 123 ? 19.48855 -27.51508 1.10024 1.000 50.92025 119 ALA B CA 1
ATOM 2452 C C . ALA B 1 123 ? 18.81184 -27.48467 -0.25168 1.000 52.44923 119 ALA B C 1
ATOM 2453 O O . ALA B 1 123 ? 18.17282 -28.45029 -0.67687 1.000 58.24723 119 ALA B O 1
ATOM 2455 N N . GLN B 1 124 ? 18.94766 -26.35931 -0.93337 1.000 62.11645 120 GLN B N 1
ATOM 2456 C CA . GLN B 1 124 ? 18.33680 -26.21509 -2.23952 1.000 55.29653 120 GLN B CA 1
ATOM 2457 C C . GLN B 1 124 ? 19.29397 -25.46266 -3.15234 1.000 56.42058 120 GLN B C 1
ATOM 2458 O O . GLN B 1 124 ? 19.90225 -24.46394 -2.75363 1.000 55.71828 120 GLN B O 1
ATOM 2464 N N . ARG B 1 125 ? 19.44471 -25.96911 -4.36291 1.000 63.17635 121 ARG B N 1
ATOM 2465 C CA . ARG B 1 125 ? 20.05244 -25.24090 -5.46054 1.000 61.26110 121 ARG B CA 1
ATOM 2466 C C . ARG B 1 125 ? 18.98518 -25.15250 -6.52970 1.000 62.62874 121 ARG B C 1
ATOM 2467 O O . ARG B 1 125 ? 18.53492 -26.18172 -7.04142 1.000 77.89962 121 ARG B O 1
ATOM 2475 N N . VAL B 1 126 ? 18.54384 -23.93749 -6.83572 1.000 72.23063 122 VAL B N 1
ATOM 2476 C CA . VAL B 1 126 ? 17.36316 -23.77161 -7.66905 1.000 65.76497 122 VAL B CA 1
ATOM 2477 C C . VAL B 1 126 ? 17.51930 -22.51900 -8.51806 1.000 65.11396 122 VAL B C 1
ATOM 2478 O O . VAL B 1 126 ? 18.24156 -21.58770 -8.15975 1.000 75.29368 122 VAL B O 1
ATOM 2482 N N . GLN B 1 127 ? 16.87795 -22.53533 -9.68046 1.000 67.51692 123 GLN B N 1
ATOM 2483 C CA . GLN B 1 127 ? 17.04529 -21.49348 -10.67919 1.000 71.34432 123 GLN B CA 1
ATOM 2484 C C . GLN B 1 127 ? 16.25494 -20.23796 -10.33848 1.000 68.73858 123 GLN B C 1
ATOM 2485 O O . GLN B 1 127 ? 15.12565 -20.31317 -9.85453 1.000 67.36063 123 GLN B O 1
ATOM 2491 N N . GLU B 1 128 ? 16.83399 -19.08386 -10.67226 1.000 73.12114 124 GLU B N 1
ATOM 2492 C CA . GLU B 1 128 ? 16.19864 -17.78944 -10.44773 1.000 69.70635 124 GLU B CA 1
ATOM 2493 C C . GLU B 1 128 ? 14.76997 -17.77521 -10.96710 1.000 70.70732 124 GLU B C 1
ATOM 2494 O O . GLU B 1 128 ? 14.48131 -18.30344 -12.04108 1.000 73.07259 124 GLU B O 1
ATOM 2500 N N . GLY B 1 129 ? 13.87334 -17.14878 -10.20749 1.000 69.24522 125 GLY B N 1
ATOM 2501 C CA . GLY B 1 129 ? 12.47705 -17.11288 -10.56698 1.000 70.24096 125 GLY B CA 1
ATOM 2502 C C . GLY B 1 129 ? 11.65046 -18.24726 -10.00420 1.000 68.48616 125 GLY B C 1
ATOM 2503 O O . GLY B 1 129 ? 10.41501 -18.16694 -10.02869 1.000 68.97370 125 GLY B O 1
ATOM 2504 N N . THR B 1 130 ? 12.29296 -19.31792 -9.54206 1.000 66.86692 126 THR B N 1
ATOM 2505 C CA . THR B 1 130 ? 11.57340 -20.42064 -8.92377 1.000 65.32530 126 THR B CA 1
ATOM 2506 C C . THR B 1 130 ? 10.90638 -19.97550 -7.63157 1.000 65.13130 126 THR B C 1
ATOM 2507 O O . THR B 1 130 ? 11.48356 -19.23606 -6.83357 1.000 64.31407 126 THR B O 1
ATOM 2511 N N . THR B 1 131 ? 9.69121 -20.45037 -7.40314 1.000 70.53674 127 THR B N 1
ATOM 2512 C CA . THR B 1 131 ? 9.09630 -20.28355 -6.09139 1.000 61.53486 127 THR B CA 1
ATOM 2513 C C . THR B 1 131 ? 9.72768 -21.27988 -5.13958 1.000 57.60349 127 THR B C 1
ATOM 2514 O O . THR B 1 131 ? 9.69941 -22.49360 -5.37602 1.000 61.68226 127 THR B O 1
ATOM 2518 N N . LEU B 1 132 ? 10.27668 -20.77975 -4.05424 1.000 56.93648 128 LEU B N 1
ATOM 2519 C CA . LEU B 1 132 ? 10.93798 -21.64766 -3.10956 1.000 54.92496 128 LEU B CA 1
ATOM 2520 C C . LEU B 1 132 ? 10.23963 -21.56818 -1.76475 1.000 54.39458 128 LEU B C 1
ATOM 2521 O O . LEU B 1 132 ? 9.92935 -20.47115 -1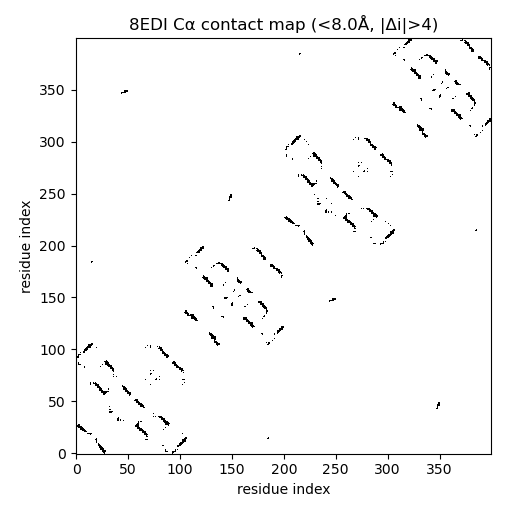.28186 1.000 53.47765 128 LEU B O 1
ATOM 2526 N N . GLN B 1 133 ? 9.98894 -22.73738 -1.17739 1.000 50.09578 129 GLN B N 1
ATOM 2527 C CA . GLN B 1 133 ? 9.35873 -22.86752 0.12456 1.000 51.30442 129 GLN B CA 1
ATOM 2528 C C . GLN B 1 133 ? 10.27645 -23.66687 1.04836 1.000 46.50445 129 GLN B C 1
ATOM 2529 O O . GLN B 1 133 ? 10.67221 -24.78785 0.70996 1.000 60.70081 129 GLN B O 1
ATOM 2535 N N . LEU B 1 134 ? 10.62312 -23.08977 2.20237 1.000 44.73932 130 LEU B N 1
ATOM 2536 C CA . LEU B 1 134 ? 11.44628 -23.74514 3.21972 1.000 43.61357 130 LEU B CA 1
ATOM 2537 C C . LEU B 1 134 ? 10.60109 -24.06659 4.44286 1.000 41.84431 130 LEU B C 1
ATOM 2538 O O . LEU B 1 134 ? 10.11432 -23.13389 5.09567 1.000 41.14491 130 LEU B O 1
ATOM 2543 N N . PRO B 1 135 ? 10.40629 -25.32803 4.80970 1.000 41.63772 131 PRO B N 1
ATOM 2544 C CA . PRO B 1 135 ? 9.51887 -25.64662 5.92870 1.000 40.55579 131 PRO B CA 1
ATOM 2545 C C . PRO B 1 135 ? 10.18664 -25.50398 7.28007 1.000 42.92014 131 PRO B C 1
ATOM 2546 O O . PRO B 1 135 ? 11.41311 -25.51226 7.41733 1.000 56.79483 131 PRO B O 1
ATOM 2550 N N . CYS B 1 136 ? 9.34283 -25.38580 8.29975 1.000 38.91307 132 CYS B N 1
ATOM 2551 C CA . CYS B 1 136 ? 9.83181 -25.43234 9.66792 1.000 36.82051 132 CYS B CA 1
ATOM 2552 C C . CYS B 1 136 ? 8.67366 -25.63724 10.62643 1.000 41.43265 132 CYS B C 1
ATOM 2553 O O . CYS B 1 136 ? 7.66000 -24.93008 10.55388 1.000 53.40179 132 CYS B O 1
ATOM 2556 N N . GLN B 1 137 ? 8.82476 -26.59272 11.52720 1.000 38.99446 133 GLN B N 1
ATOM 2557 C CA . GLN B 1 137 ? 7.82886 -26.78790 12.56575 1.000 38.69898 133 GLN B CA 1
ATOM 2558 C C . GLN B 1 137 ? 8.56762 -27.13755 13.83599 1.000 34.73320 133 GLN B C 1
ATOM 2559 O O . GLN B 1 137 ? 9.43267 -28.01858 13.81984 1.000 45.44941 133 GLN B O 1
ATOM 2565 N N . ALA B 1 138 ? 8.24390 -26.43613 14.92695 1.000 34.14984 134 ALA B N 1
ATOM 2566 C CA . ALA B 1 138 ? 8.99681 -26.57831 16.15183 1.000 33.63787 134 ALA B CA 1
ATOM 2567 C C . ALA B 1 138 ? 8.96768 -28.02195 16.62864 1.000 47.25926 134 ALA B C 1
ATOM 2568 O O . ALA B 1 138 ? 8.09994 -28.80402 16.21842 1.000 48.18134 134 ALA B O 1
ATOM 2570 N N . PRO B 1 139 ? 9.92787 -28.41316 17.46461 1.000 40.65119 135 PRO B N 1
ATOM 2571 C CA . PRO B 1 139 ? 9.81405 -29.70078 18.13578 1.000 34.40394 135 PRO B CA 1
ATOM 2572 C C . PRO B 1 139 ? 8.61993 -29.64352 19.05353 1.000 35.55755 135 PRO B C 1
ATOM 2573 O O . PRO B 1 139 ? 8.27540 -28.57997 19.57267 1.000 43.24415 135 PRO B O 1
ATOM 2577 N N . GLU B 1 140 ? 8.03615 -30.80924 19.30019 1.000 44.56288 136 GLU B N 1
ATOM 2578 C CA . GLU B 1 140 ? 6.93706 -30.92430 20.24559 1.000 38.26440 136 GLU B CA 1
ATOM 2579 C C . GLU B 1 140 ? 7.27501 -30.18295 21.53628 1.000 37.42743 136 GLU B C 1
ATOM 2580 O O . GLU B 1 140 ? 8.30740 -30.43547 22.15255 1.000 44.51168 136 GLU B O 1
ATOM 2586 N N . SER B 1 141 ? 6.43949 -29.21690 21.89049 1.000 36.49578 137 SER B N 1
ATOM 2587 C CA . SER B 1 141 ? 6.76339 -28.37114 23.02031 1.000 34.45130 137 SER B CA 1
ATOM 2588 C C . SER B 1 141 ? 5.50920 -27.88111 23.72258 1.000 40.69602 137 SER B C 1
ATOM 2589 O O . SER B 1 141 ? 4.44817 -27.78056 23.11304 1.000 49.03535 137 SER B O 1
ATOM 2592 N N . ASP B 1 142 ? 5.64937 -27.58570 25.01493 1.000 44.86789 138 ASP B N 1
ATOM 2593 C CA . ASP B 1 142 ? 4.58481 -27.04152 25.84562 1.000 44.63289 138 ASP B CA 1
ATOM 2594 C C . ASP B 1 142 ? 5.22430 -26.00667 26.75776 1.000 36.65066 138 ASP B C 1
ATOM 2595 O O . ASP B 1 142 ? 6.14506 -26.34618 27.50767 1.000 38.72155 138 ASP B O 1
ATOM 2600 N N . PRO B 1 143 ? 4.80414 -24.73046 26.71227 1.000 37.84018 139 PRO B N 1
ATOM 2601 C CA . PRO B 1 143 ? 3.77304 -24.18292 25.83240 1.000 37.26060 139 PRO B CA 1
ATOM 2602 C C . PRO B 1 143 ? 4.22901 -24.07544 24.39194 1.000 44.89531 139 PRO B C 1
ATOM 2603 O O . PRO B 1 143 ? 5.39014 -24.35857 24.10835 1.000 44.67410 139 PRO B O 1
ATOM 2607 N N . LYS B 1 144 ? 3.30319 -23.69854 23.51075 1.000 37.58114 140 LYS B N 1
ATOM 2608 C CA . LYS B 1 144 ? 3.57586 -23.63591 22.08710 1.000 43.61893 140 LYS B CA 1
ATOM 2609 C C . LYS B 1 144 ? 4.77590 -22.74967 21.82299 1.000 41.91290 140 LYS B C 1
ATOM 2610 O O . LYS B 1 144 ? 4.98833 -21.74788 22.50288 1.000 48.45387 140 LYS B O 1
ATOM 2616 N N . ALA B 1 145 ? 5.54757 -23.10958 20.80671 1.000 48.32978 141 ALA B N 1
ATOM 2617 C CA . ALA B 1 145 ? 6.80023 -22.42758 20.53196 1.000 35.47774 141 ALA B CA 1
ATOM 2618 C C . ALA B 1 145 ? 6.58235 -21.34803 19.48824 1.000 51.45223 141 ALA B C 1
ATOM 2619 O O . ALA B 1 145 ? 5.59868 -21.36315 18.74976 1.000 58.27910 141 ALA B O 1
ATOM 2621 N N . GLU B 1 146 ? 7.53295 -20.42153 19.41192 1.000 57.78199 142 GLU B N 1
ATOM 2622 C CA . GLU B 1 146 ? 7.50679 -19.34486 18.43091 1.000 40.94816 142 GLU B CA 1
ATOM 2623 C C . GLU B 1 146 ? 8.70267 -19.46631 17.49798 1.000 38.75680 142 GLU B C 1
ATOM 2624 O O . GLU B 1 146 ? 9.83022 -19.68135 17.96280 1.000 57.25414 142 GLU B O 1
ATOM 2630 N N . LEU B 1 147 ? 8.46143 -19.32281 16.18853 1.000 41.27044 143 LEU B N 1
ATOM 2631 C CA . LEU B 1 147 ? 9.50201 -19.49146 15.18420 1.000 36.21480 143 LEU B CA 1
ATOM 2632 C C . LEU B 1 147 ? 10.10035 -18.15782 14.75699 1.000 47.44737 143 LEU B C 1
ATOM 2633 O O . LEU B 1 147 ? 9.37805 -17.18332 14.53135 1.000 51.89231 143 LEU B O 1
ATOM 2638 N N . THR B 1 148 ? 11.41803 -18.14121 14.58363 1.000 42.77637 144 THR B N 1
ATOM 2639 C CA . THR B 1 148 ? 12.10533 -17.03963 13.93551 1.000 38.91019 144 THR B CA 1
ATOM 2640 C C . THR B 1 148 ? 13.01753 -17.58801 12.84573 1.000 38.70446 144 THR B C 1
ATOM 2641 O O . THR B 1 148 ? 13.61643 -18.65033 13.01766 1.000 47.14506 144 THR B O 1
ATOM 2645 N N . TRP B 1 149 ? 13.11141 -16.87965 11.72064 1.000 48.63371 145 TRP B N 1
ATOM 2646 C CA . TRP B 1 149 ? 13.93367 -17.28905 10.58818 1.000 40.11868 145 TRP B CA 1
ATOM 2647 C C . TRP B 1 149 ? 15.12766 -16.36325 10.43477 1.000 41.60442 145 TRP B C 1
ATOM 2648 O O . TRP B 1 149 ? 14.99951 -15.14579 10.57474 1.000 54.20375 145 TRP B O 1
ATOM 2659 N N . TYR B 1 150 ? 16.28194 -16.93511 10.12171 1.000 41.61656 146 TYR B N 1
ATOM 2660 C CA . TYR B 1 150 ? 17.51687 -16.17826 10.00924 1.000 43.22424 146 TYR B CA 1
ATOM 2661 C C . TYR B 1 150 ? 18.19303 -16.49483 8.68750 1.000 44.00080 146 TYR B C 1
ATOM 2662 O O . TYR B 1 150 ? 18.32813 -17.66755 8.32687 1.000 49.87998 146 TYR B O 1
ATOM 2671 N N . LYS B 1 151 ? 18.61691 -15.46114 7.96825 1.000 45.92921 147 LYS B N 1
ATOM 2672 C CA . LYS B 1 151 ? 19.38528 -15.60531 6.73611 1.000 47.15214 147 LYS B CA 1
ATOM 2673 C C . LYS B 1 151 ? 20.78807 -15.13788 7.06558 1.000 50.21709 147 LYS B C 1
ATOM 2674 O O . LYS B 1 151 ? 21.00032 -13.95081 7.33138 1.000 60.85813 147 LYS B O 1
ATOM 2680 N N . ASP B 1 152 ? 21.73387 -16.07639 7.11634 1.000 53.10397 148 ASP B N 1
ATOM 2681 C CA . ASP B 1 152 ? 23.11985 -15.74851 7.45718 1.000 50.23357 148 ASP B CA 1
ATOM 2682 C C . ASP B 1 152 ? 23.20140 -14.97029 8.75638 1.000 50.57238 148 ASP B C 1
ATOM 2683 O O . ASP B 1 152 ? 24.08945 -14.14673 8.94461 1.000 66.16948 148 ASP B O 1
ATOM 2688 N N . GLY B 1 153 ? 22.27733 -15.20480 9.66688 1.000 62.84726 149 GLY B N 1
ATOM 2689 C CA . GLY B 1 153 ? 22.33021 -14.51704 10.92676 1.000 49.32382 149 GLY B CA 1
ATOM 2690 C C . GLY B 1 153 ? 21.47730 -13.27454 11.01721 1.000 50.23073 149 GLY B C 1
ATOM 2691 O O . GLY B 1 153 ? 21.34196 -12.73588 12.11761 1.000 51.63062 149 GLY B O 1
ATOM 2692 N N . VAL B 1 154 ? 20.91515 -12.77876 9.91660 1.000 50.80765 150 VAL B N 1
ATOM 2693 C CA . VAL B 1 154 ? 20.03575 -11.61732 9.98402 1.000 52.01204 150 VAL B CA 1
ATOM 2694 C C . VAL B 1 154 ? 18.59783 -12.09558 9.97379 1.000 50.01256 150 VAL B C 1
ATOM 2695 O O . VAL B 1 154 ? 18.22388 -12.95346 9.16594 1.000 48.61511 150 VAL B O 1
ATOM 2699 N N . VAL B 1 155 ? 17.80645 -11.57619 10.91249 1.000 50.13482 151 VAL B N 1
ATOM 2700 C CA . VAL B 1 155 ? 16.39609 -11.92518 10.99304 1.000 48.66969 151 VAL B CA 1
ATOM 2701 C C . VAL B 1 155 ? 15.70272 -11.57823 9.69636 1.000 52.09028 151 VAL B C 1
ATOM 2702 O O . VAL B 1 155 ? 15.81369 -10.45065 9.20146 1.000 70.40470 151 VAL B O 1
ATOM 2706 N N . VAL B 1 156 ? 14.98962 -12.54889 9.12902 1.000 48.26638 152 VAL B N 1
ATOM 2707 C CA . VAL B 1 156 ? 14.32473 -12.32028 7.85645 1.000 48.64478 152 VAL B CA 1
ATOM 2708 C C . VAL B 1 156 ? 13.11698 -11.41839 8.05533 1.000 52.24723 152 VAL B C 1
ATOM 2709 O O . VAL B 1 156 ? 12.27621 -11.65854 8.92962 1.000 65.48809 152 VAL B O 1
ATOM 2713 N N . GLN B 1 157 ? 12.99991 -10.41076 7.20510 1.000 58.86037 153 GLN B N 1
ATOM 2714 C CA . GLN B 1 157 ? 11.89950 -9.46890 7.24636 1.000 71.80962 153 GLN B CA 1
ATOM 2715 C C . GLN B 1 157 ? 10.94747 -9.80458 6.11369 1.000 66.85338 153 GLN B C 1
ATOM 2716 O O . GLN B 1 157 ? 11.35038 -9.67487 4.94595 1.000 68.49945 153 GLN B O 1
ATOM 2722 N N . PRO B 1 158 ? 9.70440 -10.22436 6.37965 1.000 64.48284 154 PRO B N 1
ATOM 2723 C CA . PRO B 1 158 ? 8.77093 -10.48876 5.27424 1.000 59.77234 154 PRO B CA 1
ATOM 2724 C C . PRO B 1 158 ? 8.56141 -9.23732 4.44490 1.000 76.84901 154 PRO B C 1
ATOM 2725 O O . PRO B 1 158 ? 8.53962 -8.12464 4.97080 1.000 85.37223 154 PRO B O 1
ATOM 2729 N N . ASP B 1 159 ? 8.45383 -9.41296 3.13184 1.000 75.40874 155 ASP B N 1
ATOM 2730 C CA . ASP B 1 159 ? 8.14000 -8.25261 2.31534 1.000 73.06594 155 ASP B CA 1
ATOM 2731 C C . ASP B 1 159 ? 7.18538 -8.66978 1.20551 1.000 76.96534 155 ASP B C 1
ATOM 2732 O O . ASP B 1 159 ? 6.13844 -9.26489 1.48039 1.000 91.37048 155 ASP B O 1
ATOM 2737 N N . ALA B 1 160 ? 7.55049 -8.39529 -0.04307 1.000 82.25766 156 ALA B N 1
ATOM 2738 C CA . ALA B 1 160 ? 6.74432 -8.78458 -1.18597 1.000 69.30219 156 ALA B CA 1
ATOM 2739 C C . ALA B 1 160 ? 7.20222 -10.09012 -1.81493 1.000 79.35170 156 ALA B C 1
ATOM 2740 O O . ALA B 1 160 ? 6.36123 -10.84766 -2.30832 1.000 79.25871 156 ALA B O 1
ATOM 2742 N N . ASN B 1 161 ? 8.50249 -10.39707 -1.79172 1.000 83.05145 157 ASN B N 1
ATOM 2743 C CA . ASN B 1 161 ? 8.96570 -11.63952 -2.39877 1.000 83.35428 157 ASN B CA 1
ATOM 2744 C C . ASN B 1 161 ? 9.08796 -12.76897 -1.39843 1.000 78.16480 157 ASN B C 1
ATOM 2745 O O . ASN B 1 161 ? 8.87291 -13.93035 -1.76541 1.000 92.39468 157 ASN B O 1
ATOM 2750 N N . VAL B 1 162 ? 9.42791 -12.46610 -0.15059 1.000 73.97306 158 VAL B N 1
ATOM 2751 C CA . VAL B 1 162 ? 9.49663 -13.47104 0.89981 1.000 77.74144 158 VAL B CA 1
ATOM 2752 C C . VAL B 1 162 ? 8.37369 -13.20260 1.88795 1.000 69.96150 158 VAL B C 1
ATOM 2753 O O . VAL B 1 162 ? 8.10708 -12.04999 2.25630 1.000 70.91276 158 VAL B O 1
ATOM 2757 N N . ILE B 1 163 ? 7.69707 -14.26529 2.29967 1.000 61.64200 159 ILE B N 1
ATOM 2758 C CA . ILE B 1 163 ? 6.60009 -14.11853 3.23649 1.000 61.50657 159 ILE B CA 1
ATOM 2759 C C . ILE B 1 163 ? 6.62765 -15.25985 4.23859 1.000 57.09860 159 ILE B C 1
ATOM 2760 O O . ILE B 1 163 ? 6.87097 -16.41479 3.87367 1.000 59.75303 159 ILE B O 1
ATOM 2765 N N A ARG B 1 164 ? 6.38795 -14.92695 5.50732 0.418 60.88074 160 ARG B N 1
ATOM 2766 N N B ARG B 1 164 ? 6.42025 -14.91837 5.51192 0.582 54.54683 160 ARG B N 1
ATOM 2767 C CA A ARG B 1 164 ? 6.28704 -15.91131 6.57547 0.418 60.42412 160 ARG B CA 1
ATOM 2768 C CA B ARG B 1 164 ? 6.25648 -15.90029 6.57305 0.582 51.98147 160 ARG B CA 1
ATOM 2769 C C A ARG B 1 164 ? 4.88089 -16.49781 6.58076 0.418 63.45147 160 ARG B C 1
ATOM 2770 C C B ARG B 1 164 ? 4.85944 -16.48506 6.47976 0.582 52.67379 160 ARG B C 1
ATOM 2771 O O A ARG B 1 164 ? 3.90335 -15.77828 6.81286 0.418 60.41390 160 ARG B O 1
ATOM 2772 O O B ARG B 1 164 ? 3.86852 -15.75088 6.55280 0.582 60.31154 160 ARG B O 1
ATOM 2787 N N . ALA B 1 165 ? 4.77254 -17.79483 6.31576 1.000 48.55670 161 ALA B N 1
ATOM 2788 C CA . ALA B 1 165 ? 3.47940 -18.43302 6.19401 1.000 45.86928 161 ALA B CA 1
ATOM 2789 C C . ALA B 1 165 ? 3.05261 -18.97359 7.53713 1.000 44.49516 161 ALA B C 1
ATOM 2790 O O . ALA B 1 165 ? 3.88228 -19.35225 8.35896 1.000 49.19415 161 ALA B O 1
ATOM 2792 N N . SER B 1 166 ? 1.73703 -19.08106 7.71865 1.000 54.13050 162 SER B N 1
ATOM 2793 C CA . SER B 1 166 ? 1.20226 -19.47489 9.01357 1.000 44.71570 162 SER B CA 1
ATOM 2794 C C . SER B 1 166 ? 1.72750 -20.83240 9.46376 1.000 42.81729 162 SER B C 1
ATOM 2795 O O . SER B 1 166 ? 1.77661 -21.09737 10.66740 1.000 52.13078 162 SER B O 1
ATOM 2798 N N . ASP B 1 167 ? 2.11159 -21.71302 8.53181 1.000 49.57472 163 ASP B N 1
ATOM 2799 C CA . ASP B 1 167 ? 2.64345 -23.01907 8.92506 1.000 46.08280 163 ASP B CA 1
ATOM 2800 C C . ASP B 1 167 ? 4.11561 -22.96800 9.28531 1.000 39.85980 163 ASP B C 1
ATOM 2801 O O . ASP B 1 167 ? 4.75880 -24.02039 9.36145 1.000 44.57904 163 ASP B O 1
ATOM 2806 N N . GLY B 1 168 ? 4.66171 -21.77696 9.50786 1.000 45.83208 164 GLY B N 1
ATOM 2807 C CA . GLY B 1 168 ? 6.04267 -21.63095 9.92304 1.000 58.85744 164 GLY B CA 1
ATOM 2808 C C . GLY B 1 168 ? 7.05574 -21.62028 8.80467 1.000 46.14045 164 GLY B C 1
ATOM 2809 O O . GLY B 1 168 ? 8.24681 -21.41779 9.06451 1.000 49.60651 164 GLY B O 1
ATOM 2810 N N . SER B 1 169 ? 6.63192 -21.82152 7.57877 1.000 54.70922 165 SER B N 1
ATOM 2811 C CA . SER B 1 169 ? 7.56634 -21.89074 6.47758 1.000 40.69026 165 SER B CA 1
ATOM 2812 C C . SER B 1 169 ? 7.86104 -20.51093 5.93047 1.000 42.90306 165 SER B C 1
ATOM 2813 O O . SER B 1 169 ? 7.15425 -19.53253 6.19115 1.000 52.46260 165 SER B O 1
ATOM 2816 N N . LEU B 1 170 ? 8.93468 -20.45509 5.16178 1.000 46.54588 166 LEU B N 1
ATOM 2817 C CA . LEU B 1 170 ? 9.39491 -19.25965 4.48908 1.000 43.43341 166 LEU B CA 1
ATOM 2818 C C . LEU B 1 170 ? 9.13874 -19.45701 3.01182 1.000 45.15275 166 LEU B C 1
ATOM 2819 O O . LEU B 1 170 ? 9.52827 -20.48719 2.46049 1.000 47.85784 166 LEU B O 1
ATOM 2824 N N . ILE B 1 171 ? 8.45016 -18.51857 2.37412 1.000 46.86157 167 ILE B N 1
ATOM 2825 C CA . ILE B 1 171 ? 8.10779 -18.66825 0.96847 1.000 48.83979 167 ILE B CA 1
ATOM 2826 C C . ILE B 1 171 ? 8.67139 -17.50495 0.19059 1.000 56.19327 167 ILE B C 1
ATOM 2827 O O . ILE B 1 171 ? 8.37491 -16.34276 0.49111 1.000 66.29996 167 ILE B O 1
ATOM 2832 N N . MET B 1 172 ? 9.43272 -17.82227 -0.83171 1.000 54.73132 168 MET B N 1
ATOM 2833 C CA . MET B 1 172 ? 9.95704 -16.84468 -1.76273 1.000 61.91438 168 MET B CA 1
ATOM 2834 C C . MET B 1 172 ? 9.22802 -17.04891 -3.07413 1.000 56.10311 168 MET B C 1
ATOM 2835 O O . MET B 1 172 ? 9.39655 -18.08532 -3.72540 1.000 65.46374 168 MET B O 1
ATOM 2840 N N . SER B 1 173 ? 8.38440 -16.07517 -3.42442 1.000 57.84246 169 SER B N 1
ATOM 2841 C CA . SER B 1 173 ? 7.53272 -16.18295 -4.60076 1.000 60.38148 169 SER B CA 1
ATOM 2842 C C . SER B 1 173 ? 8.35223 -16.40548 -5.86452 1.000 67.14089 169 SER B C 1
ATOM 2843 O O . SER B 1 173 ? 8.04852 -17.29167 -6.66757 1.000 63.22533 169 SER B O 1
ATOM 2846 N N . ALA B 1 174 ? 9.35365 -15.55989 -6.10154 1.000 71.01159 170 ALA B N 1
ATOM 2847 C CA . ALA B 1 174 ? 10.19299 -15.65391 -7.29541 1.000 64.79129 170 ALA B CA 1
ATOM 2848 C C . ALA B 1 174 ? 11.63648 -15.51570 -6.84369 1.000 63.54759 170 ALA B C 1
ATOM 2849 O O . ALA B 1 174 ? 12.12856 -14.39525 -6.71517 1.000 75.31388 170 ALA B O 1
ATOM 2851 N N . ALA B 1 175 ? 12.32074 -16.63952 -6.64764 1.000 62.05762 171 ALA B N 1
ATOM 2852 C CA . ALA B 1 175 ? 13.63620 -16.62790 -6.02014 1.000 60.73946 171 ALA B CA 1
ATOM 2853 C C . ALA B 1 175 ? 14.59530 -15.69360 -6.74732 1.000 67.28664 171 ALA B C 1
ATOM 2854 O O . ALA B 1 175 ? 14.91381 -15.91672 -7.91912 1.000 77.05711 171 ALA B O 1
ATOM 2856 N N . ARG B 1 176 ? 14.99227 -14.60619 -6.08104 1.000 77.82036 172 ARG B N 1
ATOM 2857 C CA . ARG B 1 176 ? 15.99961 -13.66859 -6.55752 1.000 64.95994 172 ARG B CA 1
ATOM 2858 C C . ARG B 1 176 ? 17.41127 -14.16519 -6.24845 1.000 64.25060 172 ARG B C 1
ATOM 2859 O O . ARG B 1 176 ? 17.63778 -14.96408 -5.33711 1.000 61.84338 172 ARG B O 1
ATOM 2867 N N . LEU B 1 177 ? 18.37777 -13.63988 -7.00199 1.000 79.13116 173 LEU B N 1
ATOM 2868 C CA . LEU B 1 177 ? 19.77727 -13.96481 -6.74056 1.000 66.60773 173 LEU B CA 1
ATOM 2869 C C . LEU B 1 177 ? 20.17079 -13.59322 -5.31708 1.000 64.76139 173 LEU B C 1
ATOM 2870 O O . LEU B 1 177 ? 20.89171 -14.34040 -4.64043 1.000 63.30163 173 LEU B O 1
ATOM 2875 N N . SER B 1 178 ? 19.67072 -12.45451 -4.83467 1.000 65.08316 174 SER B N 1
ATOM 2876 C CA . SER B 1 178 ? 19.94773 -11.98779 -3.48623 1.000 63.79633 174 SER B CA 1
ATOM 2877 C C . SER B 1 178 ? 19.37502 -12.89957 -2.40995 1.000 60.65330 174 SER B C 1
ATOM 2878 O O . SER B 1 178 ? 19.72230 -12.74070 -1.23379 1.000 73.77981 174 SER B O 1
ATOM 2881 N N . ASP B 1 179 ? 18.49505 -13.83276 -2.76275 1.000 68.85263 175 ASP B N 1
ATOM 2882 C CA . ASP B 1 179 ? 17.92524 -14.69966 -1.74137 1.000 60.79209 175 ASP B CA 1
ATOM 2883 C C . ASP B 1 179 ? 18.83476 -15.85315 -1.36740 1.000 55.21647 175 ASP B C 1
ATOM 2884 O O . ASP B 1 179 ? 18.49859 -16.60060 -0.44519 1.000 63.27064 175 ASP B O 1
ATOM 2889 N N . SER B 1 180 ? 19.95684 -16.03095 -2.05839 1.000 57.89445 176 SER B N 1
ATOM 2890 C CA . SER B 1 180 ? 20.87385 -17.09120 -1.68150 1.000 56.12788 176 SER B CA 1
ATOM 2891 C C . SER B 1 180 ? 21.41423 -16.81498 -0.29471 1.000 54.88461 176 SER B C 1
ATOM 2892 O O . SER B 1 180 ? 21.49679 -15.66374 0.13916 1.000 63.60218 176 SER B O 1
ATOM 2895 N N . GLY B 1 181 ? 21.75380 -17.87710 0.41613 1.000 53.49213 177 GLY B N 1
ATOM 2896 C CA . GLY B 1 181 ? 22.30574 -17.72882 1.74720 1.000 52.52741 177 GLY B CA 1
ATOM 2897 C C . GLY B 1 181 ? 22.10323 -18.98300 2.56935 1.000 50.58466 177 GLY B C 1
ATOM 2898 O O . GLY B 1 181 ? 21.56293 -19.98716 2.10213 1.000 51.09878 177 GLY B O 1
ATOM 2899 N N . ASN B 1 182 ? 22.55703 -18.90039 3.81922 1.000 56.30515 178 ASN B N 1
ATOM 2900 C CA . ASN B 1 182 ? 22.41419 -19.98727 4.77964 1.000 49.56737 178 ASN B CA 1
ATOM 2901 C C . ASN B 1 182 ? 21.26358 -19.64131 5.71748 1.000 50.18507 178 ASN B C 1
ATOM 2902 O O . ASN B 1 182 ? 21.29706 -18.60822 6.39574 1.000 51.81357 178 ASN B O 1
ATOM 2907 N N . TYR B 1 183 ? 20.24506 -20.49247 5.74344 1.000 49.98462 179 TYR B N 1
ATOM 2908 C CA . TYR B 1 183 ? 19.00751 -20.20471 6.44411 1.000 43.29167 179 TYR B CA 1
ATOM 2909 C C . TYR B 1 183 ? 18.88227 -21.07724 7.68010 1.000 41.82734 179 TYR B C 1
ATOM 2910 O O . TYR B 1 183 ? 19.24492 -22.25875 7.65496 1.000 53.24460 179 TYR B O 1
ATOM 2919 N N . THR B 1 184 ? 18.31731 -20.50589 8.74652 1.000 40.88026 180 THR B N 1
ATOM 2920 C CA . THR B 1 184 ? 18.13487 -21.21249 10.00164 1.000 39.65259 180 THR B CA 1
ATOM 2921 C C . THR B 1 184 ? 16.77216 -20.88680 10.58956 1.000 38.56153 180 THR B C 1
ATOM 2922 O O . THR B 1 184 ? 16.32166 -19.73974 10.53314 1.000 56.02809 180 THR B O 1
ATOM 2926 N N . CYS B 1 185 ? 16.10808 -21.90074 11.12737 1.000 37.47821 181 CYS B N 1
ATOM 2927 C CA . CYS B 1 185 ? 14.84351 -21.73549 11.81524 1.000 36.60067 181 CYS B CA 1
ATOM 2928 C C . CYS B 1 185 ? 15.09515 -21.94394 13.29349 1.000 36.03096 181 CYS B C 1
ATOM 2929 O O . CYS B 1 185 ? 15.79023 -22.89041 13.67013 1.000 44.10905 181 CYS B O 1
ATOM 2932 N N . GLU B 1 186 ? 14.56870 -21.04822 14.12546 1.000 40.66729 182 GLU B N 1
ATOM 2933 C CA . GLU B 1 186 ? 14.73887 -21.09906 15.57196 1.000 35.75955 182 GLU B CA 1
ATOM 2934 C C . GLU B 1 186 ? 13.38315 -21.15066 16.24143 1.000 39.21904 182 GLU B C 1
ATOM 2935 O O . GLU B 1 186 ? 12.48732 -20.38045 15.88652 1.000 51.69400 182 GLU B O 1
ATOM 2941 N N . ALA B 1 187 ? 13.23704 -22.03896 17.21311 1.000 44.48828 183 ALA B N 1
ATOM 2942 C CA . ALA B 1 187 ? 12.01276 -22.16117 17.98735 1.000 34.21033 183 ALA B CA 1
ATOM 2943 C C . ALA B 1 187 ? 12.26090 -21.74896 19.42342 1.000 34.62756 183 ALA B C 1
ATOM 2944 O O . ALA B 1 187 ? 13.30146 -22.07940 20.00423 1.000 42.37050 183 ALA B O 1
ATOM 2946 N N . THR B 1 188 ? 11.30305 -21.03851 20.00736 1.000 39.76504 184 THR B N 1
ATOM 2947 C CA . THR B 1 188 ? 11.47440 -20.53729 21.36392 1.000 36.02652 184 THR B CA 1
ATOM 2948 C C . THR B 1 188 ? 10.19221 -20.70055 22.15533 1.000 38.09751 184 THR B C 1
ATOM 2949 O O . THR B 1 188 ? 9.11228 -20.37566 21.65821 1.000 62.70921 184 THR B O 1
ATOM 2953 N N . ASN B 1 189 ? 10.30907 -21.19630 23.38264 1.000 38.78343 185 ASN B N 1
ATOM 2954 C CA . ASN B 1 189 ? 9.21938 -21.13978 24.34442 1.000 36.60412 185 ASN B CA 1
ATOM 2955 C C . ASN B 1 189 ? 9.84063 -20.92619 25.70088 1.000 39.03635 185 ASN B C 1
ATOM 2956 O O . ASN B 1 189 ? 11.06548 -20.88366 25.82226 1.000 64.85277 185 ASN B O 1
ATOM 2961 N N . VAL B 1 190 ? 9.02248 -20.85527 26.75000 1.000 48.87839 186 VAL B N 1
ATOM 2962 C CA . VAL B 1 190 ? 9.59535 -20.46200 28.03861 1.000 44.41543 186 VAL B CA 1
ATOM 2963 C C . VAL B 1 190 ? 10.62508 -21.45665 28.55571 1.000 39.63064 186 VAL B C 1
ATOM 2964 O O . VAL B 1 190 ? 11.37149 -21.13226 29.47897 1.000 52.00279 186 VAL B O 1
ATOM 2968 N N . ALA B 1 191 ? 10.70419 -22.65064 27.96961 1.000 53.78886 187 ALA B N 1
ATOM 2969 C CA . ALA B 1 191 ? 11.54446 -23.71255 28.50998 1.000 38.24529 187 ALA B CA 1
ATOM 2970 C C . ALA B 1 191 ? 12.86067 -23.87539 27.78902 1.000 44.55403 187 ALA B C 1
ATOM 2971 O O . ALA B 1 191 ? 13.81829 -24.34551 28.40493 1.000 50.59114 187 ALA B O 1
ATOM 2973 N N . ASN B 1 192 ? 12.93035 -23.54608 26.49839 1.000 51.17780 188 ASN B N 1
ATOM 2974 C CA . ASN B 1 192 ? 14.18251 -23.70971 25.77232 1.000 37.12004 188 ASN B CA 1
ATOM 2975 C C . ASN B 1 192 ? 14.10679 -22.97051 24.45319 1.000 36.56456 188 ASN B C 1
ATOM 2976 O O . ASN B 1 192 ? 13.05190 -22.47922 24.03863 1.000 38.69144 188 ASN B O 1
ATOM 2981 N N . SER B 1 193 ? 15.24482 -22.94147 23.77309 1.000 36.82305 189 SER B N 1
ATOM 2982 C CA . SER B 1 193 ? 15.36794 -22.24978 22.50404 1.000 39.95178 189 SER B CA 1
ATOM 2983 C C . SER B 1 193 ? 16.29252 -23.06828 21.62285 1.000 36.44979 189 SER B C 1
ATOM 2984 O O . SER B 1 193 ? 17.41163 -23.37493 22.03683 1.000 51.89024 189 SER B O 1
ATOM 2987 N N . ARG B 1 194 ? 15.82035 -23.46381 20.44397 1.000 35.60486 190 ARG B N 1
ATOM 2988 C CA . ARG B 1 194 ? 16.56424 -24.36837 19.56804 1.000 45.71970 190 ARG B CA 1
ATOM 2989 C C . ARG B 1 194 ? 16.59759 -23.87369 18.13063 1.000 35.66791 190 ARG B C 1
ATOM 2990 O O . ARG B 1 194 ? 15.61546 -23.31177 17.64202 1.000 43.85838 190 ARG B O 1
ATOM 2998 N N . LYS B 1 195 ? 17.72232 -24.11942 17.44223 1.000 37.82623 191 LYS B N 1
ATOM 2999 C CA . LYS B 1 195 ? 17.88699 -23.74147 16.04516 1.000 41.29014 191 LYS B CA 1
ATOM 3000 C C . LYS B 1 195 ? 18.19542 -24.95785 15.19133 1.000 41.85648 191 LYS B C 1
ATOM 3001 O O . LYS B 1 195 ? 19.03244 -25.78403 15.56214 1.000 52.34360 191 LYS B O 1
ATOM 3007 N N . THR B 1 196 ? 17.57151 -25.02965 14.02035 1.000 41.90995 192 THR B N 1
ATOM 3008 C CA . THR B 1 196 ? 17.98310 -26.00116 13.02113 1.000 37.63789 192 THR B CA 1
ATOM 3009 C C . THR B 1 196 ? 19.37364 -25.66121 12.51288 1.000 44.59070 192 THR B C 1
ATOM 3010 O O . THR B 1 196 ? 19.81942 -24.51164 12.56815 1.000 53.55380 192 THR B O 1
ATOM 3014 N N . ASP B 1 197 ? 20.07353 -26.67809 12.03700 1.000 48.84948 193 ASP B N 1
ATOM 3015 C CA . ASP B 1 197 ? 21.39298 -26.44862 11.47463 1.000 41.85710 193 ASP B CA 1
ATOM 3016 C C . ASP B 1 197 ? 21.26971 -25.67215 10.17264 1.000 42.19935 193 ASP B C 1
ATOM 3017 O O . ASP B 1 197 ? 20.34920 -25.91917 9.38868 1.000 67.33397 193 ASP B O 1
ATOM 3022 N N . PRO B 1 198 ? 22.16746 -24.72871 9.92093 1.000 43.19348 194 PRO B N 1
ATOM 3023 C CA . PRO B 1 198 ? 22.06637 -23.92835 8.70705 1.000 43.77510 194 PRO B CA 1
ATOM 3024 C C . PRO B 1 198 ? 22.08154 -24.81028 7.47244 1.000 47.89107 194 PRO B C 1
ATOM 3025 O O . PRO B 1 198 ? 22.90085 -25.72379 7.35523 1.000 50.99009 194 PRO B O 1
ATOM 3029 N N . VAL B 1 199 ? 21.12299 -24.55657 6.57294 1.000 44.51749 195 VAL B N 1
ATOM 3030 C CA . VAL B 1 199 ? 21.11338 -25.12191 5.23245 1.000 46.00270 195 VAL B CA 1
ATOM 3031 C C . VAL B 1 199 ? 21.49012 -24.03400 4.23924 1.000 51.67314 195 VAL B C 1
ATOM 3032 O O . VAL B 1 199 ? 21.24240 -22.84590 4.46836 1.000 60.76692 195 VAL B O 1
ATOM 3036 N N . GLU B 1 200 ? 22.04684 -24.43971 3.10429 1.000 49.14554 196 GLU B N 1
ATOM 3037 C CA . GLU B 1 200 ? 22.38920 -23.47883 2.07358 1.000 50.59681 196 GLU B CA 1
ATOM 3038 C C . GLU B 1 200 ? 21.34633 -23.50110 0.98006 1.000 50.93588 196 GLU B C 1
ATOM 3039 O O . GLU B 1 200 ? 20.84614 -24.56155 0.60203 1.000 51.24602 196 GLU B O 1
ATOM 3045 N N . VAL B 1 201 ? 21.05331 -22.32052 0.45190 1.000 51.28431 197 VAL B N 1
ATOM 3046 C CA . VAL B 1 201 ? 20.13608 -22.13829 -0.66040 1.000 52.08129 197 VAL B CA 1
ATOM 3047 C C . VAL B 1 201 ? 20.89842 -21.37860 -1.71706 1.000 54.40086 197 VAL B C 1
ATOM 3048 O O . VAL B 1 201 ? 21.31452 -20.23817 -1.47529 1.000 54.61719 197 VAL B O 1
ATOM 3052 N N . GLN B 1 202 ? 21.10710 -22.00199 -2.87031 1.000 56.43908 198 GLN B N 1
ATOM 3053 C CA . GLN B 1 202 ? 21.77832 -21.34820 -3.98639 1.000 58.98681 198 GLN B CA 1
ATOM 3054 C C . GLN B 1 202 ? 20.76708 -21.01502 -5.06860 1.000 60.05137 198 GLN B C 1
ATOM 3055 O O . GLN B 1 202 ? 20.01306 -21.88860 -5.50528 1.000 72.56740 198 GLN B O 1
ATOM 3061 N N . ILE B 1 203 ? 20.79340 -19.77999 -5.54948 1.000 61.17007 199 ILE B N 1
ATOM 3062 C CA . ILE B 1 203 ? 19.92049 -19.36186 -6.63452 1.000 62.69810 199 ILE B CA 1
ATOM 3063 C C . ILE B 1 203 ? 20.80203 -18.95262 -7.79518 1.000 65.81000 199 ILE B C 1
ATOM 3064 O O . ILE B 1 203 ? 21.64214 -18.06333 -7.63766 1.000 74.62508 199 ILE B O 1
ATOM 3069 N N . TYR B 1 204 ? 20.60993 -19.57831 -8.96065 1.000 74.94818 200 TYR B N 1
ATOM 3070 C CA . TYR B 1 204 ? 21.51183 -19.34641 -10.09692 1.000 78.52701 200 TYR B CA 1
ATOM 3071 C C . TYR B 1 204 ? 20.73232 -18.86504 -11.32414 1.000 73.54627 200 TYR B C 1
ATOM 3072 O O . TYR B 1 204 ? 19.52332 -18.61713 -11.26630 1.000 73.94780 200 TYR B O 1
ATOM 3081 N N . HIS B 1 205 ? 21.44368 -18.77645 -12.45465 1.000 79.41997 201 HIS B N 1
ATOM 3082 C CA . HIS B 1 205 ? 20.84796 -18.52685 -13.75742 1.000 79.69262 201 HIS B CA 1
ATOM 3083 C C . HIS B 1 205 ? 21.08730 -19.69365 -14.70590 1.000 85.21624 201 HIS B C 1
ATOM 3084 O O . HIS B 1 205 ? 20.22774 -19.98379 -15.55071 1.000 93.71693 201 HIS B O 1
#

Foldseek 3Di:
DAKDKDDFFAADEAADFFFDKTKTKIWPFDDKWKAKQNRTDDRVQKDKDWDADPPPRITMIMIMGTHGPVNLVPRVPNVFIWMKMWTHHDPPYDIDIGDIHHYHYWDFDADWPAFFAADEEEFFDKDKGAGGGGDTPPFKDKFKDFQRHTDDDDDQWDQDPRRMIIGRGHDQVSWGWMKMWIDDPHDIDIDDTYGYGYHD/DAKDKDDFFAADEAADFFFDKTKIKIWPFDDKWKAKLNRTDDVVQKDKDWDAPVVVRITMIMIMGTHGPVNLVPNVCNVFIKMWMWTHHDPPYDIDIGDIYHYHYWDFDADWPAFFAAEEEEFFDKDKGATGGGDTPPHKDKWKAFQRHTDDDDVQWDQDPRRMIIGRTDDQVSWGWMKMWIDDPHDIDIDDTYTYGYHD

Nearest PDB structures (foldseek):
  8edi-assembly1_B  TM=9.883E-01  e=2.161E-38  Caenorhabditis elegans
  8edc-assembly1_A  TM=8.475E-01  e=2.257E-35  Caenorhabditis elegans
  4v2a-assembly1_A  TM=8.253E-01  e=3.708E-21  Homo sapiens
  7za1-assembly1_F  TM=8.526E-01  e=8.603E-19  Rattus norvegicus
  5o5g-assembly1_A  TM=8.022E-01  e=4.175E-14  Homo sapiens

InterPro domains:
  IPR000488 Death domain [PF00531] (856-937)
  IPR000488 Death domain [PS50017] (857-938)
  IPR000488 Death domain [SM00005] (844-938)
  IPR000884 Thrombospondin type-1 (TSP1) repeat [PF00090] (266-298)
  IPR000884 Thrombospondin type-1 (TSP1) repeat [PF00090] (306-353)
  IPR000884 Thrombospondin type-1 (TSP1) repeat [PS50092] (230-300)
  IPR000884 Thrombospondin type-1 (TSP1) repeat [PS50092] (302-354)
  IPR000884 Thrombospondin type-1 (TSP1) repeat [SM00209] (233-300)
  IPR000884 Thrombospondin type-1 (TSP1) repeat [SM00209] (305-354)
  IPR000906 ZU5 domain [PF00791] (534-633)
  IPR000906 ZU5 domain [PS51145] (530-658)
  IPR000906 ZU5 domain [SM00218] (528-637)
  IPR003598 Immunoglobulin subtype 2 [SM00408] (151-216)
  IPR003599 Immunoglobulin domain subtype [SM00409] (145-228)
  IPR007110 Immunoglobulin-like domain [PS50835] (139-226)
  IPR011029 Death-like domain superfamily [G3DSA:1.10.533.10] (841-939)
  IPR011029 Death-like domain superfamily [SSF47986] (848-936)
  IPR013783 Immunoglobulin-like fold [G3DSA:2.60.40.10] (29-139)
  IPR013783 Immunoglobulin-like fold [G3DSA:2.60.40.10] (140-230)
  IPR033772 UPA domain [PF17217] (693-817)

CATH classification: 2.60.40.10 (+1 more: 2.60.40.10)